Protein AF-A0A813AR34-F1 (afdb_monomer)

Structure (mmCIF, N/CA/C/O backbone):
data_AF-A0A813AR34-F1
#
_entry.id   AF-A0A813AR34-F1
#
loop_
_atom_site.group_PDB
_atom_site.id
_atom_site.type_symbol
_atom_site.label_atom_id
_atom_site.label_alt_id
_atom_site.label_comp_id
_atom_site.label_asym_id
_atom_site.label_entity_id
_atom_site.label_seq_id
_atom_site.pdbx_PDB_ins_code
_atom_site.Cartn_x
_atom_site.Cartn_y
_atom_site.Cartn_z
_atom_site.occupancy
_atom_site.B_iso_or_equiv
_atom_site.auth_seq_id
_atom_site.auth_comp_id
_atom_site.auth_asym_id
_atom_site.auth_atom_id
_atom_site.pdbx_PDB_model_num
ATOM 1 N N . MET A 1 1 ? -37.825 -31.171 62.557 1.00 40.88 1 MET A N 1
ATOM 2 C CA . MET A 1 1 ? -38.115 -29.731 62.333 1.00 40.88 1 MET A CA 1
ATOM 3 C C . MET A 1 1 ? -38.651 -29.430 60.915 1.00 40.88 1 MET A C 1
ATOM 5 O O . MET A 1 1 ? -38.454 -28.335 60.416 1.00 40.88 1 MET A O 1
ATOM 9 N N . GLY A 1 2 ? -39.364 -30.355 60.250 1.00 38.91 2 GLY A N 1
ATOM 10 C CA . GLY A 1 2 ? -39.591 -30.266 58.792 1.00 38.91 2 GLY A CA 1
ATOM 11 C C . GLY A 1 2 ? -40.873 -29.583 58.294 1.00 38.91 2 GLY A C 1
ATOM 12 O O . GLY A 1 2 ? -40.904 -29.195 57.138 1.00 38.91 2 GLY A O 1
ATOM 13 N N . LYS A 1 3 ? -41.918 -29.407 59.120 1.00 30.94 3 LYS A N 1
ATOM 14 C CA . LYS A 1 3 ? -43.208 -28.844 58.651 1.00 30.94 3 LYS A CA 1
ATOM 15 C C . LYS A 1 3 ? -43.328 -27.315 58.771 1.00 30.94 3 LYS A C 1
ATOM 17 O O . LYS A 1 3 ? -43.938 -26.691 57.917 1.00 30.94 3 LYS A O 1
ATOM 22 N N . ARG A 1 4 ? -42.681 -26.686 59.767 1.00 33.97 4 ARG A N 1
ATOM 23 C CA . ARG A 1 4 ? -42.709 -25.212 59.923 1.00 33.97 4 ARG A CA 1
ATOM 24 C C . ARG A 1 4 ? -41.844 -24.475 58.899 1.00 33.97 4 ARG A C 1
ATOM 26 O O . ARG A 1 4 ? -42.174 -23.360 58.533 1.00 33.97 4 ARG A O 1
ATOM 33 N N . ALA A 1 5 ? -40.756 -25.080 58.420 1.00 34.28 5 ALA A N 1
ATOM 34 C CA . ALA A 1 5 ? -39.900 -24.448 57.414 1.00 34.28 5 ALA A CA 1
ATOM 35 C C . ALA A 1 5 ? -40.555 -24.438 56.019 1.00 34.28 5 ALA A C 1
ATOM 37 O O . ALA A 1 5 ? -40.415 -23.461 55.290 1.00 34.28 5 ALA A O 1
ATOM 38 N N . SER A 1 6 ? -41.321 -25.480 55.668 1.00 32.81 6 SER A N 1
ATOM 39 C CA . SER A 1 6 ? -42.034 -25.550 54.386 1.00 32.81 6 SER A CA 1
ATOM 40 C C . SER A 1 6 ? -43.236 -24.602 54.315 1.00 32.81 6 SER A C 1
ATOM 42 O O . SER A 1 6 ? -43.483 -24.021 53.264 1.00 32.81 6 SER A O 1
ATOM 44 N N . GLU A 1 7 ? -43.949 -24.385 55.427 1.00 33.88 7 GLU A N 1
ATOM 45 C CA . GLU A 1 7 ? -45.052 -23.410 55.489 1.00 33.88 7 GLU A CA 1
ATOM 46 C C . GLU A 1 7 ? -44.548 -21.956 55.404 1.00 33.88 7 GLU A C 1
ATOM 48 O O . GLU A 1 7 ? -45.180 -21.119 54.762 1.00 33.88 7 GLU A O 1
ATOM 53 N N . VAL A 1 8 ? -43.367 -21.660 55.963 1.00 41.06 8 VAL A N 1
ATOM 54 C CA . VAL A 1 8 ? -42.735 -20.329 55.871 1.00 41.06 8 VAL A CA 1
ATOM 55 C C . VAL A 1 8 ? -42.191 -20.046 54.463 1.00 41.06 8 VAL A C 1
ATOM 57 O O . VAL A 1 8 ? -42.267 -18.910 53.999 1.00 41.06 8 VAL A O 1
ATOM 60 N N . PHE A 1 9 ? -41.714 -21.066 53.740 1.00 36.06 9 PHE A N 1
ATOM 61 C CA . PHE A 1 9 ? -41.291 -20.917 52.340 1.00 36.06 9 PHE A CA 1
ATOM 62 C C . PHE A 1 9 ? -42.464 -20.692 51.372 1.00 36.06 9 PHE A C 1
ATOM 64 O O . PHE A 1 9 ? -42.312 -19.947 50.405 1.00 36.06 9 PHE A O 1
ATOM 71 N N . ALA A 1 10 ? -43.639 -21.269 51.642 1.00 37.12 10 ALA A N 1
ATOM 72 C CA . ALA A 1 10 ? -44.838 -21.046 50.830 1.00 37.12 10 ALA A CA 1
ATOM 73 C C . ALA A 1 10 ? -45.435 -19.634 51.018 1.00 37.12 10 ALA A C 1
ATOM 75 O O . ALA A 1 10 ? -46.002 -19.072 50.083 1.00 37.12 10 ALA A O 1
ATOM 76 N N . GLY A 1 11 ? -45.260 -19.022 52.196 1.00 44.22 11 GLY A N 1
ATOM 77 C CA . GLY A 1 11 ? -45.759 -17.672 52.492 1.00 44.22 11 GLY A CA 1
ATOM 78 C C . GLY A 1 11 ? -45.022 -16.528 51.778 1.00 44.22 11 GLY A C 1
ATOM 79 O O . GLY A 1 11 ? -45.552 -15.422 51.704 1.00 44.22 11 GLY A O 1
ATOM 80 N N . ASN A 1 12 ? -43.829 -16.779 51.225 1.00 49.41 12 ASN A N 1
ATOM 81 C CA . ASN A 1 12 ? -42.930 -15.744 50.694 1.00 49.41 12 ASN A CA 1
ATOM 82 C C . ASN A 1 12 ? -43.029 -15.521 49.170 1.00 49.41 12 ASN A C 1
ATOM 84 O O . ASN A 1 12 ? -42.223 -14.787 48.603 1.00 49.41 12 ASN A O 1
ATOM 88 N N . GLN A 1 13 ? -44.002 -16.148 48.498 1.00 53.12 13 GLN A N 1
ATOM 89 C CA . GLN A 1 13 ? -44.272 -15.956 47.062 1.00 53.12 13 GLN A CA 1
ATOM 90 C C . GLN A 1 13 ? -45.508 -15.089 46.775 1.00 53.12 13 GLN A C 1
ATOM 92 O O . GLN A 1 13 ? -45.821 -14.834 45.616 1.00 53.12 13 GLN A O 1
ATOM 97 N N . SER A 1 14 ? -46.226 -14.635 47.806 1.00 66.00 14 SER A N 1
ATOM 98 C CA . SER A 1 14 ? -47.455 -13.861 47.623 1.00 66.00 14 SER A CA 1
ATOM 99 C C . SER A 1 14 ? -47.176 -12.359 47.533 1.00 66.00 14 SER A C 1
ATOM 101 O O . SER A 1 14 ? -46.653 -11.751 48.469 1.00 66.00 14 SER A O 1
ATOM 103 N N . TRP A 1 15 ? -47.606 -11.743 46.429 1.00 74.44 15 TRP A N 1
ATOM 104 C CA . TRP A 1 15 ? -47.607 -10.290 46.227 1.00 74.44 15 TRP A CA 1
ATOM 105 C C . TRP A 1 15 ? -48.679 -9.552 47.047 1.00 74.44 15 TRP A C 1
ATOM 107 O O . TRP A 1 15 ? -48.719 -8.324 47.035 1.00 74.44 15 TRP A O 1
ATOM 117 N N . GLY A 1 16 ? -49.506 -10.259 47.831 1.00 73.00 16 GLY A N 1
ATOM 118 C CA . GLY A 1 16 ? -50.642 -9.690 48.574 1.00 73.00 16 GLY A CA 1
ATOM 119 C C . GLY A 1 16 ? -50.282 -8.651 49.650 1.00 73.00 16 GLY A C 1
ATOM 120 O O . GLY A 1 16 ? -51.156 -8.079 50.302 1.00 73.00 16 GLY A O 1
ATOM 121 N N . PHE A 1 17 ? -48.997 -8.381 49.902 1.00 76.94 17 PHE A N 1
ATOM 122 C CA . PHE A 1 17 ? -48.600 -7.196 50.667 1.00 76.94 17 PHE A CA 1
ATOM 123 C C . PHE A 1 17 ? -48.674 -5.915 49.824 1.00 76.94 17 PHE A C 1
ATOM 125 O O . PHE A 1 17 ? -49.098 -4.901 50.363 1.00 76.94 17 PHE A O 1
ATOM 132 N N . LEU A 1 18 ? -48.336 -5.962 48.531 1.00 78.25 18 LEU A N 1
ATOM 133 C CA . LEU A 1 18 ? -48.399 -4.808 47.629 1.00 78.25 18 LEU A CA 1
ATOM 134 C C . LEU A 1 18 ? -49.840 -4.395 47.349 1.00 78.25 18 LEU A C 1
ATOM 136 O O . LEU A 1 18 ? -50.124 -3.203 47.361 1.00 78.25 18 LEU A O 1
ATOM 140 N N . GLU A 1 19 ? -50.760 -5.358 47.219 1.00 78.56 19 GLU A N 1
ATOM 141 C CA . GLU A 1 19 ? -52.204 -5.088 47.106 1.00 78.56 19 GLU A CA 1
ATOM 142 C C . GLU A 1 19 ? -52.741 -4.250 48.277 1.00 78.56 19 GLU A C 1
ATOM 144 O O . GLU A 1 19 ? -53.664 -3.458 48.110 1.00 78.56 19 GLU A O 1
ATOM 149 N N . ARG A 1 20 ? -52.143 -4.398 49.468 1.00 78.81 20 ARG A N 1
ATOM 150 C CA . ARG A 1 20 ? -52.497 -3.629 50.672 1.00 78.81 20 ARG A CA 1
ATOM 151 C C . ARG A 1 20 ? -51.806 -2.270 50.755 1.00 78.81 20 ARG A C 1
ATOM 153 O O . ARG A 1 20 ? -52.204 -1.457 51.584 1.00 78.81 20 ARG A O 1
ATOM 160 N N . ILE A 1 21 ? -50.757 -2.047 49.962 1.00 84.38 21 ILE A N 1
ATOM 161 C CA . ILE A 1 21 ? -50.037 -0.772 49.904 1.00 84.38 21 ILE A CA 1
ATOM 162 C C . ILE A 1 21 ? -50.721 0.139 48.893 1.00 84.38 21 ILE A C 1
ATOM 164 O O . ILE A 1 21 ? -51.126 1.238 49.258 1.00 84.38 21 ILE A O 1
ATOM 168 N N . ASP A 1 22 ? -50.836 -0.318 47.646 1.00 90.25 22 ASP A N 1
ATOM 169 C CA . ASP A 1 22 ? -51.480 0.409 46.559 1.00 90.25 22 ASP A CA 1
ATOM 170 C C . ASP A 1 22 ? -51.667 -0.512 45.339 1.00 90.25 22 ASP A C 1
ATOM 172 O O . ASP A 1 22 ? -50.760 -1.258 44.963 1.00 90.25 22 ASP A O 1
ATOM 176 N N . ALA A 1 23 ? -52.839 -0.453 44.704 1.00 87.25 23 ALA A N 1
ATOM 177 C CA . ALA A 1 23 ? -53.170 -1.324 43.576 1.00 87.25 23 ALA A CA 1
ATOM 178 C C . ALA A 1 23 ? -52.352 -1.010 42.310 1.00 87.25 23 ALA A C 1
ATOM 180 O O . ALA A 1 23 ? -52.023 -1.919 41.547 1.00 87.25 23 ALA A O 1
ATOM 181 N N . GLU A 1 24 ? -51.997 0.257 42.094 1.00 88.62 24 GLU A N 1
ATOM 182 C CA . GLU A 1 24 ? -51.221 0.689 40.932 1.00 88.62 24 GLU A CA 1
ATOM 183 C C . GLU A 1 24 ? -49.744 0.314 41.093 1.00 88.62 24 GLU A C 1
ATOM 185 O O . GLU A 1 24 ? -49.123 -0.194 40.160 1.00 88.62 24 GLU A O 1
ATOM 190 N N . LEU A 1 25 ? -49.207 0.450 42.310 1.00 86.94 25 LEU A N 1
ATOM 191 C CA . LEU A 1 25 ? -47.870 -0.046 42.647 1.00 86.94 25 LEU A CA 1
ATOM 192 C C . LEU A 1 25 ? -47.772 -1.556 42.493 1.00 86.94 25 LEU A C 1
ATOM 194 O O . LEU A 1 25 ? -46.780 -2.053 41.969 1.00 86.94 25 LEU A O 1
ATOM 198 N N . HIS A 1 26 ? -48.794 -2.289 42.932 1.00 87.81 26 HIS A N 1
ATOM 199 C CA . HIS A 1 26 ? -48.844 -3.732 42.744 1.00 87.81 26 HIS A CA 1
ATOM 200 C C . HIS A 1 26 ? -48.760 -4.110 41.259 1.00 87.81 26 HIS A C 1
ATOM 202 O O . HIS A 1 26 ? -47.941 -4.955 40.892 1.00 87.81 26 HIS A O 1
ATOM 208 N N . ALA A 1 27 ? -49.542 -3.452 40.398 1.00 83.31 27 ALA A N 1
ATOM 209 C CA . ALA A 1 27 ? -49.506 -3.679 38.955 1.00 83.31 27 ALA A CA 1
ATOM 210 C C . ALA A 1 27 ? -48.139 -3.321 38.340 1.00 83.31 27 ALA A C 1
ATOM 212 O O . ALA A 1 27 ? -47.590 -4.101 37.563 1.00 83.31 27 ALA A O 1
ATOM 213 N N . ALA A 1 28 ? -47.554 -2.183 38.723 1.00 82.88 28 ALA A N 1
ATOM 214 C CA . ALA A 1 28 ? -46.256 -1.748 38.210 1.00 82.88 28 ALA A CA 1
ATOM 215 C C . ALA A 1 28 ? -45.111 -2.683 38.637 1.00 82.88 28 ALA A C 1
ATOM 217 O O . ALA A 1 28 ? -44.269 -3.055 37.822 1.00 82.88 28 ALA A O 1
ATOM 218 N N . VAL A 1 29 ? -45.100 -3.124 39.898 1.00 80.06 29 VAL A N 1
ATOM 219 C CA . VAL A 1 29 ? -44.074 -4.040 40.416 1.00 80.06 29 VAL A CA 1
ATOM 220 C C . VAL A 1 29 ? -44.194 -5.422 39.778 1.00 80.06 29 VAL A C 1
ATOM 222 O O . VAL A 1 29 ? -43.186 -5.984 39.360 1.00 80.06 29 VAL A O 1
ATOM 225 N N . THR A 1 30 ? -45.405 -5.967 39.654 1.00 80.75 30 THR A N 1
ATOM 226 C CA . THR A 1 30 ? -45.614 -7.298 39.050 1.00 80.75 30 THR A CA 1
ATOM 227 C C . THR A 1 30 ? -45.350 -7.328 37.543 1.00 80.75 30 THR A C 1
ATOM 229 O O . THR A 1 30 ? -45.027 -8.387 37.009 1.00 80.75 30 THR A O 1
ATOM 232 N N . ALA A 1 31 ? -45.411 -6.181 36.858 1.00 75.38 31 ALA A N 1
ATOM 233 C CA . ALA A 1 31 ? -44.997 -6.062 35.460 1.00 75.38 31 ALA A CA 1
ATOM 234 C C . ALA A 1 31 ? -43.467 -6.115 35.270 1.00 75.38 31 ALA A C 1
ATOM 236 O O . ALA A 1 31 ? -42.999 -6.546 34.217 1.00 75.38 31 ALA A O 1
ATOM 237 N N . VAL A 1 32 ? -42.689 -5.679 36.269 1.00 68.62 32 VAL A N 1
ATOM 238 C CA . VAL A 1 32 ? -41.221 -5.536 36.175 1.00 68.62 32 VAL A CA 1
ATOM 239 C C . VAL A 1 32 ? -40.476 -6.683 36.862 1.00 68.62 32 VAL A C 1
ATOM 241 O O . VAL A 1 32 ? -39.448 -7.147 36.366 1.00 68.62 32 VAL A O 1
ATOM 244 N N . TYR A 1 33 ? -40.987 -7.169 37.993 1.00 75.12 33 TYR A N 1
ATOM 245 C CA . TYR A 1 33 ? -40.327 -8.171 38.823 1.00 75.12 33 TYR A CA 1
ATOM 246 C C . TYR A 1 33 ? -41.064 -9.506 38.758 1.00 75.12 33 TYR A C 1
ATOM 248 O O . TYR A 1 33 ? -42.243 -9.617 39.079 1.00 75.12 33 TYR A O 1
ATOM 256 N N . SER A 1 34 ? -40.326 -10.555 38.404 1.00 70.38 34 SER A N 1
ATOM 257 C CA . SER A 1 34 ? -40.848 -11.918 38.248 1.00 70.38 34 SER A CA 1
ATOM 258 C C . SER A 1 34 ? -41.100 -12.642 39.578 1.00 70.38 34 SER A C 1
ATOM 260 O O . SER A 1 34 ? -41.770 -13.673 39.603 1.00 70.38 34 SER A O 1
ATOM 262 N N . GLY A 1 35 ? -40.595 -12.111 40.698 1.00 68.62 35 GLY A N 1
ATOM 263 C CA . GLY A 1 35 ? -40.817 -12.694 42.019 1.00 68.62 35 GLY A CA 1
ATOM 264 C C . GLY A 1 35 ? -40.485 -11.767 43.187 1.00 68.62 35 GLY A C 1
ATOM 265 O O . GLY A 1 35 ? -39.666 -10.856 43.072 1.00 68.62 35 GLY A O 1
ATOM 266 N N . VAL A 1 36 ? -41.086 -12.055 44.346 1.00 70.44 36 VAL A N 1
ATOM 267 C CA . VAL A 1 36 ? -40.947 -11.275 45.593 1.00 70.44 36 VAL A CA 1
ATOM 268 C C . VAL A 1 36 ? -39.489 -11.185 46.068 1.00 70.44 36 VAL A C 1
ATOM 270 O O . VAL A 1 36 ? -39.071 -10.151 46.574 1.00 70.44 36 VAL A O 1
ATOM 273 N N . LEU A 1 37 ? -38.687 -12.233 45.849 1.00 64.25 37 LEU A N 1
ATOM 274 C CA . LEU A 1 37 ? -37.244 -12.241 46.141 1.00 64.25 37 LEU A CA 1
ATOM 275 C C . LEU A 1 37 ? -36.448 -11.282 45.244 1.00 64.25 37 LEU A C 1
ATOM 277 O O . LEU A 1 37 ? -35.504 -10.649 45.706 1.00 64.25 37 LEU A O 1
ATOM 281 N N . GLN A 1 38 ? -36.826 -11.174 43.967 1.00 62.69 38 GLN A N 1
ATOM 282 C CA . GLN A 1 38 ? -36.205 -10.235 43.032 1.00 62.69 38 GLN A CA 1
ATOM 283 C C . GLN A 1 38 ? -36.563 -8.793 43.408 1.00 62.69 38 GLN A C 1
ATOM 285 O O . GLN A 1 38 ? -35.711 -7.913 43.344 1.00 62.69 38 GLN A O 1
ATOM 290 N N . PHE A 1 39 ? -37.808 -8.575 43.839 1.00 75.69 39 PHE A N 1
ATOM 291 C CA . PHE A 1 39 ? -38.283 -7.282 44.319 1.00 75.69 39 PHE A CA 1
ATOM 292 C C . PHE A 1 39 ? -37.651 -6.869 45.658 1.00 75.69 39 PHE A C 1
ATOM 294 O O . PHE A 1 39 ? -37.287 -5.709 45.814 1.00 75.69 39 PHE A O 1
ATOM 301 N N . ASP A 1 40 ? -37.447 -7.796 46.605 1.00 73.50 40 ASP A N 1
ATOM 302 C CA . ASP A 1 40 ? -36.721 -7.502 47.853 1.00 73.50 40 ASP A CA 1
ATOM 303 C C . ASP A 1 40 ? -35.311 -6.964 47.567 1.00 73.50 40 ASP A C 1
ATOM 305 O O . ASP A 1 40 ? -34.867 -6.024 48.216 1.00 73.50 40 ASP A O 1
ATOM 309 N N . GLY A 1 41 ? -34.623 -7.494 46.552 1.00 67.00 41 GLY A N 1
ATOM 310 C CA . GLY A 1 41 ? -33.302 -7.008 46.145 1.00 67.00 41 GLY A CA 1
ATOM 311 C C . GLY A 1 41 ? -33.288 -5.665 45.403 1.00 67.00 41 GLY A C 1
ATOM 312 O O . GLY A 1 41 ? -32.202 -5.190 45.082 1.00 67.00 41 GLY A O 1
ATOM 313 N N . ALA A 1 42 ? -34.443 -5.063 45.102 1.00 70.94 42 ALA A N 1
ATOM 314 C CA . ALA A 1 42 ? -34.524 -3.840 44.299 1.00 70.94 42 ALA A CA 1
ATOM 315 C C . ALA A 1 42 ? -34.215 -2.553 45.084 1.00 70.94 42 ALA A C 1
ATOM 317 O O . ALA A 1 42 ? -33.906 -1.535 44.475 1.00 70.94 42 ALA A O 1
ATOM 318 N N . PHE A 1 43 ? -34.303 -2.590 46.415 1.00 76.69 43 PHE A N 1
ATOM 319 C CA . PHE A 1 43 ? -34.022 -1.452 47.293 1.00 76.69 43 PHE A CA 1
ATOM 320 C C . PHE A 1 43 ? 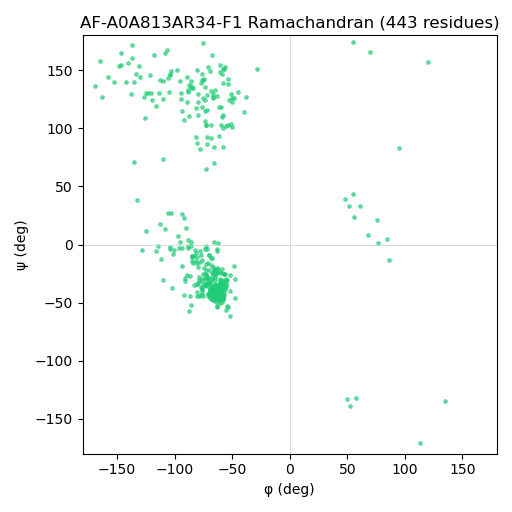-33.568 -1.949 48.667 1.00 76.69 43 PHE A C 1
ATOM 322 O O . PHE A 1 43 ? -34.129 -2.904 49.196 1.00 76.69 43 PHE A O 1
ATOM 329 N N . GLU A 1 44 ? -32.585 -1.303 49.284 1.00 72.75 44 GLU A N 1
ATOM 330 C CA . GLU A 1 44 ? -32.109 -1.587 50.642 1.00 72.75 44 GLU A CA 1
ATOM 331 C C . GLU A 1 44 ? -32.455 -0.479 51.638 1.00 72.75 44 GLU A C 1
ATOM 333 O O . GLU A 1 44 ? -32.691 -0.757 52.820 1.00 72.75 44 GLU A O 1
ATOM 338 N N . THR A 1 45 ? -32.521 0.765 51.166 1.00 78.81 45 THR A N 1
ATOM 339 C CA . THR A 1 45 ? -32.796 1.943 51.994 1.00 78.81 45 THR A CA 1
ATOM 340 C C . THR A 1 45 ? -34.194 2.516 51.754 1.00 78.81 45 THR A C 1
ATOM 342 O O . THR A 1 45 ? -34.892 2.179 50.800 1.00 78.81 45 THR A O 1
ATOM 345 N N . MET A 1 46 ? -34.629 3.380 52.673 1.00 76.81 46 MET A N 1
ATOM 346 C CA . MET A 1 46 ? -35.893 4.111 52.551 1.00 76.81 46 MET A CA 1
ATOM 347 C C . MET A 1 46 ? -35.891 5.091 51.373 1.00 76.81 46 MET A C 1
ATOM 349 O O . MET A 1 46 ? -36.934 5.274 50.750 1.00 76.81 46 MET A O 1
ATOM 353 N N . ASP A 1 47 ? -34.733 5.680 51.073 1.00 75.38 47 ASP A N 1
ATOM 354 C CA . ASP A 1 47 ? -34.563 6.609 49.956 1.00 75.38 47 ASP A CA 1
ATOM 355 C C . ASP A 1 47 ? -34.628 5.852 48.622 1.00 75.38 47 ASP A C 1
ATOM 357 O O . ASP A 1 47 ? -35.400 6.226 47.746 1.00 75.38 47 ASP A O 1
ATOM 361 N N . GLU A 1 48 ? -33.971 4.690 48.519 1.00 75.50 48 GLU A N 1
ATOM 362 C CA . GLU A 1 48 ? -34.087 3.804 47.347 1.00 75.50 48 GLU A CA 1
ATOM 363 C C . GLU A 1 48 ? -35.524 3.306 47.125 1.00 75.50 48 GLU A C 1
ATOM 365 O O . GLU A 1 48 ? -35.974 3.174 45.989 1.00 75.50 48 GLU A O 1
ATOM 370 N N . ALA A 1 49 ? -36.286 3.065 48.198 1.00 82.56 49 ALA A N 1
ATOM 371 C CA . ALA A 1 49 ? -37.705 2.729 48.083 1.00 82.56 49 ALA A CA 1
ATOM 372 C C . ALA A 1 49 ? -38.551 3.904 47.559 1.00 82.56 49 ALA A C 1
ATOM 374 O O . ALA A 1 49 ? -39.613 3.684 46.979 1.00 82.56 49 ALA A O 1
ATOM 375 N N . ALA A 1 50 ? -38.142 5.152 47.800 1.00 80.12 50 ALA A N 1
ATOM 376 C CA . ALA A 1 50 ? -38.798 6.340 47.253 1.00 80.12 50 ALA A CA 1
ATOM 377 C C . ALA A 1 50 ? -38.446 6.555 45.785 1.00 80.12 50 ALA A C 1
ATOM 379 O O . ALA A 1 50 ? -39.356 6.774 44.983 1.00 80.12 50 ALA A O 1
ATOM 380 N N . ASP A 1 51 ? -37.175 6.386 45.430 1.00 75.06 51 ASP A N 1
ATOM 381 C CA . ASP A 1 51 ? -36.713 6.432 44.044 1.00 75.06 51 ASP A CA 1
ATOM 382 C C . ASP A 1 51 ? -37.416 5.364 43.198 1.00 75.06 51 ASP A C 1
ATOM 384 O O . ASP A 1 51 ? -37.953 5.675 42.137 1.00 75.06 51 ASP A O 1
ATOM 388 N N . LEU A 1 52 ? -37.534 4.135 43.714 1.00 84.19 52 LEU A N 1
ATOM 389 C CA . LEU A 1 52 ? -38.227 3.038 43.035 1.00 84.19 52 LEU A CA 1
ATOM 390 C C . LEU A 1 52 ? -39.716 3.333 42.800 1.00 84.19 52 LEU A C 1
ATOM 392 O O . LEU A 1 52 ? -40.245 3.064 41.723 1.00 84.19 52 LEU A O 1
ATOM 396 N N . VAL A 1 53 ? -40.417 3.897 43.790 1.00 86.75 53 VAL A N 1
ATOM 397 C CA . VAL A 1 53 ? -41.833 4.271 43.627 1.00 86.75 53 VAL A CA 1
ATOM 398 C C . VAL A 1 53 ? -41.981 5.414 42.620 1.00 86.75 53 VAL A C 1
ATOM 400 O O . VAL A 1 53 ? -42.910 5.393 41.816 1.00 86.75 53 VAL A O 1
ATOM 403 N N . HIS A 1 54 ? -41.070 6.388 42.633 1.00 81.19 54 HIS A N 1
ATOM 404 C CA . HIS A 1 54 ? -41.072 7.493 41.679 1.00 81.19 54 HIS A CA 1
ATOM 405 C C . HIS A 1 54 ? -40.741 7.026 40.250 1.00 81.19 54 HIS A C 1
ATOM 407 O O . HIS A 1 54 ? -41.298 7.553 39.288 1.00 81.19 54 HIS A O 1
ATOM 413 N N . GLU A 1 55 ? -39.856 6.044 40.085 1.00 80.06 55 GLU A N 1
ATOM 414 C CA . GLU A 1 55 ? -39.534 5.446 38.786 1.00 80.06 55 GLU A CA 1
ATOM 415 C C . GLU A 1 55 ? -40.729 4.676 38.213 1.00 80.06 55 GLU A C 1
ATOM 417 O O . GLU A 1 55 ? -41.096 4.866 37.052 1.00 80.06 55 GLU A O 1
ATOM 422 N N . LEU A 1 56 ? -41.369 3.842 39.036 1.00 81.06 56 LEU A N 1
ATOM 423 C CA . LEU A 1 56 ? -42.500 3.017 38.612 1.00 81.06 56 LEU A CA 1
ATOM 424 C C . LEU A 1 56 ? -43.779 3.833 38.396 1.00 81.06 56 LEU A C 1
ATOM 426 O O . LEU A 1 56 ? -44.575 3.503 37.518 1.00 81.06 56 LEU A O 1
ATOM 430 N N . LEU A 1 57 ? -43.989 4.889 39.187 1.00 87.69 57 LEU A N 1
ATOM 431 C CA . LEU A 1 57 ? -45.203 5.704 39.177 1.00 87.69 57 LEU A CA 1
ATOM 432 C C . LEU A 1 57 ? -44.866 7.210 39.213 1.00 87.69 57 LEU A C 1
ATOM 434 O O . LEU A 1 57 ? -45.143 7.895 40.203 1.00 87.69 57 LEU A O 1
ATOM 438 N N . PRO A 1 58 ? -44.327 7.775 38.115 1.00 81.50 58 PRO A N 1
ATOM 439 C CA . PRO A 1 58 ? -43.798 9.147 38.079 1.00 81.50 58 PRO A CA 1
ATOM 440 C C . PRO A 1 58 ? -44.857 10.247 38.237 1.00 81.50 58 PRO A C 1
ATOM 442 O O . PRO A 1 58 ? -44.526 11.415 38.415 1.00 81.50 58 PRO A O 1
ATOM 445 N N . HIS A 1 59 ? -46.139 9.895 38.147 1.00 87.44 59 HIS A N 1
ATOM 446 C CA . HIS A 1 59 ? -47.268 10.820 38.231 1.00 87.44 59 HIS A CA 1
ATOM 447 C C . HIS A 1 59 ? -47.840 10.953 39.657 1.00 87.44 59 HIS A C 1
ATOM 449 O O . HIS A 1 59 ? -48.784 11.715 39.871 1.00 87.44 59 HIS A O 1
ATOM 455 N N . ARG A 1 60 ? -47.315 10.202 40.635 1.00 87.00 60 ARG A N 1
ATOM 456 C CA . ARG A 1 60 ? -47.819 10.198 42.018 1.00 87.00 60 ARG A CA 1
ATOM 457 C C . ARG A 1 60 ? -47.280 11.392 42.800 1.00 87.00 60 ARG A C 1
ATOM 459 O O . ARG A 1 60 ? -46.181 11.883 42.555 1.00 87.00 60 ARG A O 1
ATOM 466 N N . SER A 1 61 ? -48.058 11.872 43.771 1.00 91.94 61 SER A N 1
ATOM 467 C CA . SER A 1 61 ? -47.637 13.014 44.584 1.00 91.94 61 SER A CA 1
ATOM 468 C C . SER A 1 61 ? -46.503 12.628 45.540 1.00 91.94 61 SER A C 1
ATOM 470 O O . SER A 1 61 ? -46.432 11.491 46.007 1.00 91.94 61 SER A O 1
ATOM 472 N N . ALA A 1 62 ? -45.658 13.589 45.928 1.00 86.75 62 ALA A N 1
ATOM 473 C CA . ALA A 1 62 ? -44.578 13.356 46.898 1.00 86.75 62 ALA A CA 1
ATOM 474 C C . ALA A 1 62 ? -45.079 12.765 48.235 1.00 86.75 62 ALA A C 1
ATOM 476 O O . ALA A 1 62 ? -44.371 12.009 48.901 1.00 86.75 62 ALA A O 1
ATOM 477 N N . ARG A 1 63 ? -46.325 13.076 48.622 1.00 89.88 63 ARG A N 1
ATOM 478 C CA . ARG A 1 63 ? -46.973 12.518 49.816 1.00 89.88 63 ARG A CA 1
ATOM 479 C C . ARG A 1 63 ? -47.299 11.033 49.652 1.00 89.88 63 ARG A C 1
ATOM 481 O O . ARG A 1 63 ? -47.137 10.271 50.611 1.00 89.88 63 ARG A O 1
ATOM 488 N N . ASP A 1 64 ? -47.753 10.634 48.469 1.00 89.00 64 ASP A N 1
ATOM 489 C CA . ASP A 1 64 ? -48.084 9.243 48.159 1.00 89.00 64 ASP A CA 1
ATOM 490 C C . ASP A 1 64 ? -46.810 8.413 48.075 1.00 89.00 64 ASP A C 1
ATOM 492 O O . ASP A 1 64 ? -46.725 7.388 48.748 1.00 89.00 64 ASP A O 1
ATOM 496 N N . VAL A 1 65 ? -45.778 8.925 47.390 1.00 88.38 65 VAL A N 1
ATOM 497 C CA . VAL A 1 65 ? -44.445 8.304 47.343 1.00 88.38 65 VAL A CA 1
ATOM 498 C C . VAL A 1 65 ? -43.925 8.055 48.760 1.00 88.38 65 VAL A C 1
ATOM 500 O O . VAL A 1 65 ? -43.688 6.911 49.132 1.00 88.38 65 VAL A O 1
ATOM 503 N N . ALA A 1 66 ? -43.887 9.078 49.620 1.00 88.31 66 ALA A N 1
ATOM 504 C CA . ALA A 1 66 ? -43.426 8.924 51.003 1.00 88.31 66 ALA A CA 1
ATOM 505 C C . ALA A 1 66 ? -44.258 7.920 51.828 1.00 88.31 66 ALA A C 1
ATOM 507 O O . ALA A 1 66 ? -43.760 7.288 52.763 1.00 88.31 66 ALA A O 1
ATOM 508 N N . THR A 1 67 ? -45.549 7.775 51.529 1.00 91.31 67 THR A N 1
ATOM 509 C CA . THR A 1 67 ? -46.420 6.804 52.207 1.00 91.31 67 THR A CA 1
ATOM 510 C C . THR A 1 67 ? -46.136 5.384 51.727 1.00 91.31 67 THR A C 1
ATOM 512 O O . THR A 1 67 ? -45.965 4.486 52.551 1.00 91.31 67 THR A O 1
ATOM 515 N N . MET A 1 68 ? -45.993 5.197 50.419 1.00 90.56 68 MET A N 1
ATOM 516 C CA . MET A 1 68 ? -45.710 3.910 49.788 1.00 90.56 68 MET A CA 1
ATOM 517 C C . MET A 1 68 ? -44.318 3.400 50.178 1.00 90.56 68 MET A C 1
ATOM 519 O O . MET A 1 68 ? -44.195 2.258 50.619 1.00 90.56 68 MET A O 1
ATOM 523 N N . SER A 1 69 ? -43.296 4.260 50.169 1.00 89.69 69 SER A N 1
ATOM 524 C CA . SER A 1 69 ? -41.932 3.919 50.599 1.00 89.69 69 SER A CA 1
ATOM 525 C C . SER A 1 69 ? -41.865 3.498 52.065 1.00 89.69 69 SER A C 1
ATOM 527 O O . SER A 1 69 ? -41.180 2.535 52.400 1.00 89.69 69 SER A O 1
ATOM 529 N N . ARG A 1 70 ? -42.626 4.154 52.958 1.00 89.06 70 ARG A N 1
ATOM 530 C CA . ARG A 1 70 ? -42.715 3.748 54.377 1.00 89.06 70 ARG A CA 1
ATOM 531 C C . ARG A 1 70 ? -43.318 2.364 54.531 1.00 89.06 70 ARG A C 1
ATOM 533 O O . ARG A 1 70 ? -42.812 1.565 55.317 1.00 89.06 70 ARG A O 1
ATOM 540 N N . SER A 1 71 ? -44.368 2.070 53.774 1.00 87.56 71 SER A N 1
ATOM 541 C CA . SER A 1 71 ? -45.003 0.754 53.781 1.00 87.56 71 SER A CA 1
ATOM 542 C C . SER A 1 71 ? -44.085 -0.334 53.207 1.00 87.56 71 SER A C 1
ATOM 544 O O . SER A 1 71 ? -44.025 -1.425 53.774 1.00 87.56 71 SER A O 1
ATOM 546 N N . LEU A 1 72 ? -43.311 -0.033 52.157 1.00 86.31 72 LEU A N 1
ATOM 547 C CA . LEU A 1 72 ? -42.284 -0.925 51.603 1.00 86.31 72 LEU A CA 1
ATOM 548 C C . LEU A 1 72 ? -41.145 -1.185 52.600 1.00 86.31 72 LEU A C 1
ATOM 550 O O . LEU A 1 72 ? -40.783 -2.338 52.832 1.00 86.31 72 LEU A O 1
ATOM 554 N N . GLY A 1 73 ? -40.640 -0.148 53.273 1.00 83.31 73 GLY A N 1
ATOM 555 C CA . GLY A 1 73 ? -39.635 -0.292 54.331 1.00 83.31 73 GLY A CA 1
ATOM 556 C C . GLY A 1 73 ? -40.147 -1.079 55.545 1.00 83.31 73 GLY A C 1
ATOM 557 O O . GLY A 1 73 ? -39.434 -1.915 56.109 1.00 83.31 73 GLY A O 1
ATOM 558 N N . ALA A 1 74 ? -41.413 -0.884 55.927 1.00 82.81 74 ALA A N 1
ATOM 559 C CA . ALA A 1 74 ? -42.062 -1.657 56.986 1.00 82.81 74 ALA A CA 1
ATOM 560 C C . ALA A 1 74 ? -42.245 -3.134 56.597 1.00 82.81 74 ALA A C 1
ATOM 562 O O . ALA A 1 74 ? -42.062 -4.022 57.428 1.00 82.81 74 ALA A O 1
ATOM 563 N N . TRP A 1 75 ? -42.577 -3.419 55.336 1.00 82.06 75 TRP A N 1
ATOM 564 C CA . TRP A 1 75 ? -42.630 -4.787 54.822 1.00 82.06 75 TRP A CA 1
ATOM 565 C C . TRP A 1 75 ? -41.242 -5.446 54.845 1.00 82.06 75 TRP A C 1
ATOM 567 O O . TRP A 1 75 ? -41.084 -6.521 55.429 1.00 82.06 75 TRP A O 1
ATOM 577 N N . LYS A 1 76 ? -40.222 -4.754 54.323 1.00 77.38 76 LYS A N 1
ATOM 578 C CA . LYS A 1 76 ? -38.837 -5.243 54.259 1.00 77.38 76 LYS A CA 1
ATOM 579 C C . LYS A 1 76 ? -38.241 -5.535 55.642 1.00 77.38 76 LYS A C 1
ATOM 581 O O . LYS A 1 76 ? -37.467 -6.473 55.818 1.00 77.38 76 LYS A O 1
ATOM 586 N N . THR A 1 77 ? -38.635 -4.772 56.661 1.00 72.06 77 THR A N 1
ATOM 587 C CA . THR A 1 77 ? -38.217 -5.010 58.054 1.00 72.06 77 THR A CA 1
ATOM 588 C C . THR A 1 77 ? -38.995 -6.140 58.737 1.00 72.06 77 THR A C 1
ATOM 590 O O . THR A 1 77 ? -38.406 -6.870 59.532 1.00 72.06 77 THR A O 1
ATOM 593 N N . ARG A 1 78 ? -40.277 -6.350 58.400 1.00 65.81 78 ARG A N 1
ATOM 594 C CA . ARG A 1 78 ? -41.115 -7.433 58.958 1.00 65.81 78 ARG A CA 1
ATOM 595 C C . ARG A 1 78 ? -40.773 -8.829 58.423 1.00 65.81 78 ARG A C 1
ATOM 597 O O . ARG A 1 78 ? -41.026 -9.806 59.121 1.00 65.81 78 ARG A O 1
ATOM 604 N N . GLY A 1 79 ? -40.199 -8.936 57.223 1.00 58.34 79 GLY A N 1
ATOM 605 C CA . GLY A 1 79 ? -39.838 -10.213 56.586 1.00 58.34 79 GLY A CA 1
ATOM 606 C C . GLY A 1 79 ? -38.505 -10.839 57.031 1.00 58.34 79 GLY A C 1
ATOM 607 O O . GLY A 1 79 ? -38.182 -11.948 56.603 1.00 58.34 79 GLY A O 1
ATOM 608 N N . ARG A 1 80 ? -37.707 -10.172 57.882 1.00 52.22 80 ARG A N 1
ATOM 609 C CA . ARG A 1 80 ? -36.378 -10.673 58.281 1.00 52.22 80 ARG A CA 1
ATOM 610 C C . ARG A 1 80 ? -36.461 -11.791 59.333 1.00 52.22 80 ARG A C 1
ATOM 612 O O . ARG A 1 80 ? -36.241 -11.552 60.516 1.00 52.22 80 ARG A O 1
ATOM 619 N N . LEU A 1 81 ? -36.697 -13.028 58.894 1.00 44.84 81 LEU A N 1
ATOM 620 C CA . LEU A 1 81 ? -36.292 -14.238 59.636 1.00 44.84 81 LEU A CA 1
ATOM 621 C C . LEU A 1 81 ? -35.000 -14.870 59.077 1.00 44.84 81 LEU A C 1
ATOM 623 O O . LEU A 1 81 ? -34.464 -15.798 59.676 1.00 44.84 81 LEU A O 1
ATOM 627 N N . ALA A 1 82 ? -34.463 -14.338 57.974 1.00 48.28 82 ALA A N 1
ATOM 628 C CA . ALA A 1 82 ? -33.159 -14.691 57.415 1.00 48.28 82 ALA A CA 1
ATOM 629 C C . ALA A 1 82 ? -32.510 -13.471 56.715 1.00 48.28 82 ALA A C 1
ATOM 631 O O . ALA A 1 82 ? -33.235 -12.570 56.279 1.00 48.28 82 ALA A O 1
ATOM 632 N N . PRO A 1 83 ? -31.166 -13.403 56.610 1.00 50.62 83 PRO A N 1
ATOM 633 C CA . PRO A 1 83 ? -30.473 -12.416 55.776 1.00 50.62 83 PRO A CA 1
ATOM 634 C C . PRO A 1 83 ? -30.916 -12.546 54.310 1.00 50.62 83 PRO A C 1
ATOM 636 O O . PRO A 1 83 ? -31.181 -13.661 53.862 1.00 50.62 83 PRO A O 1
ATOM 639 N N . SER A 1 84 ? -30.981 -11.440 53.556 1.00 53.75 84 SER A N 1
ATOM 640 C CA . SER A 1 84 ? -31.312 -11.497 52.122 1.00 53.75 84 SER A CA 1
ATOM 641 C C . SER A 1 84 ? -30.341 -12.423 51.382 1.00 53.75 84 SER A C 1
ATOM 643 O O . SER A 1 84 ? -29.191 -12.588 51.798 1.00 53.75 84 SER A O 1
ATOM 645 N N . MET A 1 85 ? -30.777 -13.022 50.272 1.00 44.09 85 MET A N 1
ATOM 646 C CA . MET A 1 85 ? -29.935 -13.923 49.475 1.00 44.09 85 MET A CA 1
ATOM 647 C C . MET A 1 85 ? -28.622 -13.244 49.044 1.00 44.09 85 MET A C 1
ATOM 649 O O . MET A 1 85 ? -27.575 -13.881 49.059 1.00 44.09 85 MET A O 1
ATOM 653 N N . ALA A 1 86 ? -28.638 -11.931 48.777 1.00 45.31 86 ALA A N 1
ATOM 654 C CA . ALA A 1 86 ? -27.434 -11.136 48.518 1.00 45.31 86 ALA A CA 1
ATOM 655 C C . ALA A 1 86 ? -26.450 -11.131 49.707 1.00 45.31 86 ALA A C 1
ATOM 657 O O . ALA A 1 86 ? -25.236 -11.219 49.519 1.00 45.31 86 ALA A O 1
ATOM 658 N N . ARG A 1 87 ? -26.962 -11.102 50.943 1.00 49.38 87 ARG A N 1
ATOM 659 C CA . ARG A 1 87 ? -26.159 -11.178 52.170 1.00 49.38 87 ARG A CA 1
ATOM 660 C C . ARG A 1 87 ? -25.675 -12.602 52.461 1.00 49.38 87 ARG A C 1
ATOM 662 O O . ARG A 1 87 ? -24.515 -12.768 52.822 1.00 49.38 87 ARG A O 1
ATOM 669 N N . GLN A 1 88 ? -26.494 -13.623 52.206 1.00 48.91 88 GLN A N 1
ATOM 670 C CA . GLN A 1 88 ? -26.078 -15.032 52.295 1.00 48.91 88 GLN A CA 1
ATOM 671 C C . GLN A 1 88 ? -24.994 -15.381 51.264 1.00 48.91 88 GLN A C 1
ATOM 673 O O . GLN A 1 88 ? -24.036 -16.076 51.592 1.00 48.91 88 GLN A O 1
ATOM 678 N N . LEU A 1 89 ? -25.089 -14.839 50.044 1.00 45.06 89 LEU A N 1
ATOM 679 C CA . LEU A 1 89 ? -24.040 -14.945 49.025 1.00 45.06 89 LEU A CA 1
ATOM 680 C C . LEU A 1 89 ? -22.759 -14.213 49.457 1.00 45.06 89 LEU A C 1
ATOM 682 O O . LEU A 1 89 ? -21.665 -14.715 49.212 1.00 45.06 89 LEU A O 1
ATOM 686 N N . SER A 1 90 ? -22.878 -13.074 50.151 1.00 45.88 90 SER A N 1
ATOM 687 C CA . SER A 1 90 ? -21.723 -12.340 50.692 1.00 45.88 90 SER A CA 1
ATOM 688 C C . SER A 1 90 ? -21.037 -13.038 51.878 1.00 45.88 90 SER A C 1
ATOM 690 O O . SER A 1 90 ? -19.834 -12.873 52.060 1.00 45.88 90 SER A O 1
ATOM 692 N N . GLU A 1 91 ? -21.780 -13.825 52.666 1.00 44.72 91 GLU A N 1
ATOM 693 C CA . GLU A 1 91 ? -21.274 -14.570 53.831 1.00 44.72 91 GLU A CA 1
ATOM 694 C C . GLU A 1 91 ? -20.753 -15.975 53.464 1.00 44.72 91 GLU A C 1
ATOM 696 O O . GLU A 1 91 ? -19.870 -16.493 54.144 1.00 44.72 91 GLU A O 1
ATOM 701 N N . GLY A 1 92 ? -21.259 -16.586 52.383 1.00 40.19 92 GLY A N 1
ATOM 702 C CA . GLY A 1 92 ? -20.844 -17.910 51.891 1.00 40.19 92 GLY A CA 1
ATOM 703 C C . GLY A 1 92 ? -19.612 -17.914 50.975 1.00 40.19 92 GLY A C 1
ATOM 704 O O . GLY A 1 92 ? -19.068 -18.978 50.680 1.00 40.19 92 GLY A O 1
ATOM 705 N N . LEU A 1 93 ? -19.144 -16.743 50.536 1.00 37.59 93 LEU A N 1
ATOM 706 C CA . LEU A 1 93 ? -17.835 -16.595 49.903 1.00 37.59 93 LEU A CA 1
ATOM 707 C C . LEU A 1 93 ? -16.773 -16.568 51.014 1.00 37.59 93 LEU A C 1
ATOM 709 O O . LEU A 1 93 ? -16.863 -15.709 51.893 1.00 37.59 93 LEU A O 1
ATOM 713 N N . PRO A 1 94 ? -15.765 -17.466 51.009 1.00 37.00 94 PRO A N 1
ATOM 714 C CA . PRO A 1 94 ? -14.677 -17.409 51.976 1.00 37.00 94 PRO A CA 1
ATOM 715 C C . PRO A 1 94 ? -14.117 -15.994 51.990 1.00 37.00 94 PRO A C 1
ATOM 717 O O . PRO A 1 94 ? -13.772 -15.454 50.935 1.00 37.00 94 PRO A O 1
ATOM 720 N N . SER A 1 95 ? -14.063 -15.385 53.173 1.00 39.19 95 SER A N 1
ATOM 721 C CA . SER A 1 95 ? -13.464 -14.072 53.337 1.00 39.19 95 SER A CA 1
ATOM 722 C C . SER A 1 95 ? -12.013 -14.149 52.867 1.00 39.19 95 SER A C 1
ATOM 724 O O . SER A 1 95 ? -11.121 -14.638 53.558 1.00 39.19 95 SER A O 1
ATOM 726 N N . MET A 1 96 ? -11.770 -13.680 51.641 1.00 33.28 96 MET A N 1
ATOM 727 C CA . MET A 1 96 ? -10.432 -13.316 51.209 1.00 33.28 96 MET A CA 1
ATOM 728 C C . MET A 1 96 ? -9.882 -12.381 52.289 1.00 33.28 96 MET A C 1
ATOM 730 O O . MET A 1 96 ? -10.598 -11.456 52.699 1.00 33.28 96 MET A O 1
ATOM 734 N N . PRO A 1 97 ? -8.672 -12.643 52.813 1.00 33.59 97 PRO A N 1
ATOM 735 C CA . PRO A 1 97 ? -8.136 -11.912 53.946 1.00 33.59 97 PRO A CA 1
ATOM 736 C C . PRO A 1 97 ? -8.306 -10.413 53.713 1.00 33.59 97 PRO A C 1
ATOM 738 O O . PRO A 1 97 ? -7.896 -9.887 52.678 1.00 33.59 97 PRO A O 1
ATOM 741 N N . ARG A 1 98 ? -8.942 -9.730 54.676 1.00 35.25 98 ARG A N 1
ATOM 742 C CA . ARG A 1 98 ? -9.111 -8.271 54.712 1.00 35.25 98 ARG A CA 1
ATOM 743 C C . ARG A 1 98 ? -7.746 -7.587 54.874 1.00 35.25 98 ARG A C 1
ATOM 745 O O . ARG A 1 98 ? -7.444 -6.966 55.885 1.00 35.25 98 ARG A O 1
ATOM 752 N N . ARG A 1 99 ? -6.932 -7.649 53.828 1.00 36.22 99 ARG A N 1
ATOM 753 C CA . ARG A 1 99 ? -6.057 -6.567 53.396 1.00 36.22 99 ARG A CA 1
ATOM 754 C C . ARG A 1 99 ? -6.641 -6.062 52.087 1.00 36.22 99 ARG A C 1
ATOM 756 O O . ARG A 1 99 ? -6.126 -6.317 51.006 1.00 36.22 99 ARG A O 1
ATOM 763 N N . VAL A 1 100 ? -7.760 -5.348 52.198 1.00 38.69 100 VAL A N 1
ATOM 764 C CA . VAL A 1 100 ? -8.230 -4.507 51.100 1.00 38.69 100 VAL A CA 1
ATOM 765 C C . VAL A 1 100 ? -7.222 -3.369 50.998 1.00 38.69 100 VAL A C 1
ATOM 767 O O . VAL A 1 100 ? -7.332 -2.347 51.675 1.00 38.69 100 VAL A O 1
ATOM 770 N N . LEU A 1 101 ? -6.199 -3.567 50.167 1.00 38.78 101 LEU A N 1
ATOM 771 C CA . LEU A 1 101 ? -5.634 -2.460 49.418 1.00 38.78 101 LEU A CA 1
ATOM 772 C C . LEU A 1 101 ? -6.833 -1.842 48.703 1.00 38.78 101 LEU A C 1
ATOM 774 O O . LEU A 1 101 ? -7.353 -2.437 47.763 1.00 38.78 101 LEU A O 1
ATOM 778 N N . ARG A 1 102 ? -7.345 -0.712 49.206 1.00 40.06 102 ARG A N 1
ATOM 779 C CA . ARG A 1 102 ? -8.294 0.088 48.430 1.00 40.06 102 ARG A CA 1
ATOM 780 C C . ARG A 1 102 ? -7.645 0.272 47.055 1.00 40.06 102 ARG A C 1
ATOM 782 O O . ARG A 1 102 ? -6.510 0.763 47.025 1.00 40.06 102 ARG A O 1
ATOM 789 N N . PRO A 1 103 ? -8.284 -0.127 45.944 1.00 38.97 103 PRO A N 1
ATOM 790 C CA . PRO A 1 103 ? -7.831 0.328 44.644 1.00 38.97 103 PRO A CA 1
ATOM 791 C C . PRO A 1 103 ? -7.756 1.853 44.729 1.00 38.97 103 PRO A C 1
ATOM 793 O O . PRO A 1 103 ? -8.712 2.502 45.144 1.00 38.97 103 PRO A O 1
ATOM 796 N N . ARG A 1 104 ? -6.590 2.426 44.428 1.00 50.47 104 ARG A N 1
ATOM 797 C CA . ARG A 1 104 ? -6.362 3.883 44.443 1.00 50.47 104 ARG A CA 1
ATOM 798 C C . ARG A 1 104 ? -7.174 4.630 43.373 1.00 50.47 104 ARG A C 1
ATOM 800 O O . ARG A 1 104 ? -6.999 5.833 43.239 1.00 50.47 104 ARG A O 1
ATOM 807 N N . VAL A 1 105 ? -7.995 3.920 42.607 1.00 52.66 105 VAL A N 1
ATOM 808 C CA . VAL A 1 105 ? -8.601 4.368 41.358 1.00 52.66 105 VAL A CA 1
ATOM 809 C C . VAL A 1 105 ? -10.109 4.198 41.479 1.00 52.66 105 VAL A C 1
ATOM 811 O O . VAL A 1 105 ? -10.582 3.143 41.913 1.00 52.66 105 VAL A O 1
ATOM 814 N N . ASP A 1 106 ? -10.835 5.257 41.140 1.00 67.12 106 ASP A N 1
ATOM 815 C CA . ASP A 1 106 ? -12.294 5.300 41.126 1.00 67.12 106 ASP A CA 1
ATOM 816 C C . ASP A 1 106 ? -12.863 4.210 40.187 1.00 67.12 106 ASP A C 1
ATOM 818 O O . ASP A 1 106 ? -12.302 3.988 39.114 1.00 67.12 106 ASP A O 1
ATOM 822 N N . PRO A 1 107 ? -13.948 3.493 40.535 1.00 46.19 107 PRO A N 1
ATOM 823 C CA . PRO A 1 107 ? -14.536 2.477 39.657 1.00 46.19 107 PRO A CA 1
ATOM 824 C C . PRO A 1 107 ? -14.960 3.016 38.284 1.00 46.19 107 PRO 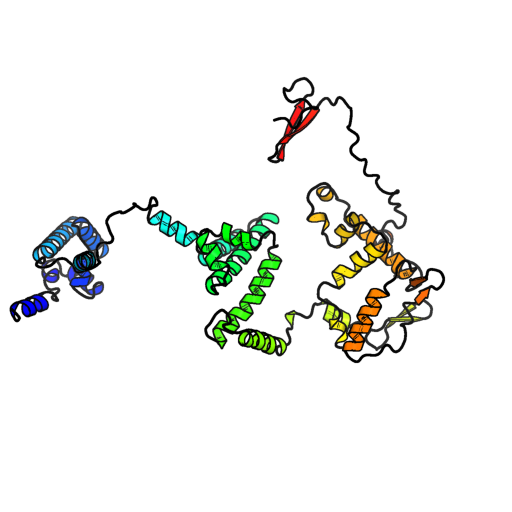A C 1
ATOM 826 O O . PRO A 1 107 ? -14.865 2.293 37.291 1.00 46.19 107 PRO A O 1
ATOM 829 N N . GLY A 1 108 ? -15.390 4.280 38.214 1.00 53.66 108 GLY A N 1
ATOM 830 C CA . GLY A 1 108 ? -15.677 4.968 36.959 1.00 53.66 108 GLY A CA 1
ATOM 831 C C . GLY A 1 108 ? -14.409 5.193 36.140 1.00 53.66 108 GLY A C 1
ATOM 832 O O . GLY A 1 108 ? -14.402 4.895 34.951 1.00 53.66 108 GLY A O 1
ATOM 833 N N . GLU A 1 109 ? -13.320 5.617 36.781 1.00 59.00 109 GLU A N 1
ATOM 834 C CA . GLU A 1 109 ? -11.989 5.739 36.166 1.00 59.00 109 GLU A CA 1
ATOM 835 C C . GLU A 1 109 ? -11.413 4.380 35.719 1.00 59.00 109 GLU A C 1
ATOM 837 O O . GLU A 1 109 ? -10.803 4.260 34.655 1.00 59.00 109 GLU A O 1
ATOM 842 N N . ALA A 1 110 ? -11.651 3.317 36.487 1.00 54.22 110 ALA A N 1
ATOM 843 C CA . ALA A 1 110 ? -11.267 1.959 36.119 1.00 54.22 110 ALA A CA 1
ATOM 844 C C . ALA A 1 110 ? -12.066 1.464 34.904 1.00 54.22 110 ALA A C 1
ATOM 846 O O . ALA A 1 110 ? -11.489 0.861 34.000 1.00 54.22 110 ALA A O 1
ATOM 847 N N . PHE A 1 111 ? -13.369 1.755 34.852 1.00 57.50 111 PHE A N 1
ATOM 848 C CA . PHE A 1 111 ? -14.229 1.424 33.718 1.00 57.50 111 PHE A CA 1
ATOM 849 C C . PHE A 1 111 ? -13.859 2.223 32.465 1.00 57.50 111 PHE A C 1
ATOM 851 O O . PHE A 1 111 ? -13.712 1.633 31.396 1.00 57.50 111 PHE A O 1
ATOM 858 N N . THR A 1 112 ? -13.651 3.540 32.569 1.00 62.88 112 THR A N 1
ATOM 859 C CA . THR A 1 112 ? -13.210 4.358 31.429 1.00 62.88 112 THR A CA 1
ATOM 860 C C . THR A 1 112 ? -11.844 3.913 30.933 1.00 62.88 112 THR A C 1
ATOM 862 O O . THR A 1 112 ? -11.691 3.729 29.731 1.00 62.88 112 THR A O 1
ATOM 865 N N . SER A 1 113 ? -10.899 3.619 31.828 1.00 58.34 113 SER A N 1
ATOM 866 C CA . SER A 1 113 ? -9.595 3.049 31.474 1.00 58.34 113 SER A CA 1
ATOM 867 C C . SER A 1 113 ? -9.727 1.713 30.730 1.00 58.34 113 SER A C 1
ATOM 869 O O . SER A 1 113 ? -9.084 1.529 29.697 1.00 58.34 113 SER A O 1
ATOM 871 N N . LEU A 1 114 ? -10.614 0.813 31.178 1.00 60.38 114 LEU A N 1
ATOM 872 C CA . LEU A 1 114 ? -10.897 -0.474 30.518 1.00 60.38 114 LEU A CA 1
ATOM 873 C C . LEU A 1 114 ? -11.557 -0.317 29.140 1.00 60.38 114 LEU A C 1
ATOM 875 O O . LEU A 1 114 ? -11.326 -1.092 28.211 1.00 60.38 114 LEU A O 1
ATOM 879 N N . VAL A 1 115 ? -12.426 0.680 29.007 1.00 60.78 115 VAL A N 1
ATOM 880 C CA . VAL A 1 115 ? -13.129 0.982 27.759 1.00 60.78 115 VAL A CA 1
ATOM 881 C C . VAL A 1 115 ? -12.194 1.680 26.767 1.00 60.78 115 VAL A C 1
ATOM 883 O O . VAL A 1 115 ? -12.264 1.424 25.565 1.00 60.78 115 VAL A O 1
ATOM 886 N N . GLU A 1 116 ? -11.296 2.539 27.246 1.00 62.53 116 GLU A N 1
ATOM 887 C CA . GLU A 1 116 ? -10.294 3.245 26.444 1.00 62.53 116 GLU A CA 1
ATOM 888 C C . GLU A 1 116 ? -9.117 2.353 26.036 1.00 62.53 116 GLU A C 1
ATOM 890 O O . GLU A 1 116 ? -8.557 2.546 24.954 1.00 62.53 116 GLU A O 1
ATOM 895 N N . SER A 1 117 ? -8.772 1.343 26.839 1.00 65.19 117 SER A N 1
ATOM 896 C CA . SER A 1 117 ? -7.779 0.313 26.504 1.00 65.19 117 SER A CA 1
ATOM 897 C C . SER A 1 117 ? -8.272 -0.689 25.453 1.00 65.19 117 SER A C 1
ATOM 899 O O . SER A 1 117 ? -7.463 -1.369 24.814 1.00 65.19 117 SER A O 1
ATOM 901 N N . SER A 1 118 ? -9.588 -0.766 25.216 1.00 77.81 118 SER A N 1
ATOM 902 C CA . SER A 1 118 ? -10.165 -1.641 24.195 1.00 77.81 118 SER A CA 1
ATOM 903 C C . SER A 1 118 ? -9.871 -1.125 22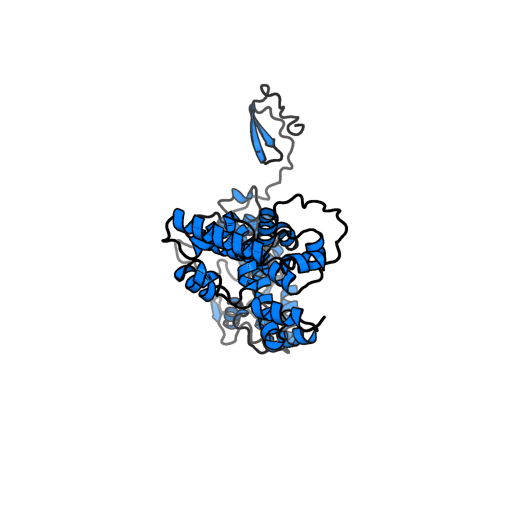.775 1.00 77.81 118 SER A C 1
ATOM 905 O O . SER A 1 118 ? -10.407 -0.086 22.364 1.00 77.81 118 SER A O 1
ATOM 907 N N . PRO A 1 119 ? -9.098 -1.866 21.953 1.00 76.56 119 PRO A N 1
ATOM 908 C CA . PRO A 1 119 ? -8.745 -1.431 20.602 1.00 76.56 119 PRO A CA 1
ATOM 909 C C . PRO A 1 119 ? -9.968 -1.330 19.688 1.00 76.56 119 PRO A C 1
ATOM 911 O O . PRO A 1 119 ? -10.006 -0.480 18.802 1.00 76.56 119 PRO A O 1
ATOM 914 N N . ALA A 1 120 ? -10.987 -2.166 19.916 1.00 75.00 120 ALA A N 1
ATOM 915 C CA . ALA A 1 120 ? -12.221 -2.166 19.134 1.00 75.00 120 ALA A CA 1
ATOM 916 C C . ALA A 1 120 ? -13.045 -0.887 19.368 1.00 75.00 120 ALA A C 1
ATOM 918 O O . ALA A 1 120 ? -13.530 -0.271 18.417 1.00 75.00 120 ALA A O 1
ATOM 919 N N . ILE A 1 121 ? -13.154 -0.447 20.625 1.00 76.31 121 ILE A N 1
ATOM 920 C CA . ILE A 1 121 ? -13.887 0.773 20.991 1.00 76.31 121 ILE A CA 1
ATOM 921 C C . ILE A 1 121 ? -13.127 2.011 20.510 1.00 76.31 121 ILE A C 1
ATOM 923 O O . ILE A 1 121 ? -13.727 2.923 19.932 1.00 76.31 121 ILE A O 1
ATOM 927 N N . ALA A 1 122 ? -11.803 2.027 20.682 1.00 76.50 122 ALA A N 1
ATOM 928 C CA . ALA A 1 122 ? -10.946 3.089 20.166 1.00 76.50 122 ALA A CA 1
ATOM 929 C C . ALA A 1 122 ? -11.033 3.209 18.636 1.00 76.50 122 ALA A C 1
ATOM 931 O O . ALA A 1 122 ? -11.171 4.315 18.111 1.00 76.50 122 ALA A O 1
ATOM 932 N N . LEU A 1 123 ? -11.046 2.080 17.917 1.00 78.44 123 LEU A N 1
ATOM 933 C CA . LEU A 1 123 ? -11.215 2.044 16.465 1.00 78.44 123 LEU A CA 1
ATOM 934 C C . LEU A 1 123 ? -12.557 2.656 16.031 1.00 78.44 123 LEU A C 1
ATOM 936 O O . LEU A 1 123 ? -12.587 3.451 15.091 1.00 78.44 123 LEU A O 1
ATOM 940 N N . GLU A 1 124 ? -13.664 2.312 16.693 1.00 81.44 124 GLU A N 1
ATOM 941 C CA . GLU A 1 124 ? -14.985 2.862 16.359 1.00 81.44 124 GLU A CA 1
ATOM 942 C C . GLU A 1 124 ? -15.096 4.361 16.663 1.00 81.44 124 GLU A C 1
ATOM 944 O O . GLU A 1 124 ? -15.598 5.124 15.829 1.00 81.44 124 GLU A O 1
ATOM 949 N N . LYS A 1 125 ? -14.560 4.819 17.803 1.00 81.75 125 LYS A N 1
ATOM 950 C CA . LYS A 1 125 ? -14.454 6.256 18.111 1.00 81.75 125 LYS A CA 1
ATOM 951 C C . LYS A 1 125 ? -13.644 6.991 17.036 1.00 81.75 125 LYS A C 1
ATOM 953 O O . LYS A 1 125 ? -14.104 8.007 16.512 1.00 81.75 125 LYS A O 1
ATOM 958 N N . LEU A 1 126 ? -12.493 6.445 16.641 1.00 80.81 126 LEU A N 1
ATOM 959 C CA . LEU A 1 126 ? -11.628 7.031 15.618 1.00 80.81 126 LEU A CA 1
ATOM 960 C C . LEU A 1 126 ? -12.304 7.071 14.238 1.00 80.81 126 LEU A C 1
ATOM 962 O O . LEU A 1 126 ? -12.273 8.099 13.564 1.00 80.81 126 LEU A O 1
ATOM 966 N N . LYS A 1 127 ? -12.983 5.995 13.816 1.00 82.38 127 LYS A N 1
ATOM 967 C CA . LYS A 1 127 ? -13.755 5.974 12.559 1.00 82.38 127 LYS A CA 1
ATOM 968 C C . LYS A 1 127 ? -14.840 7.053 12.540 1.00 82.38 127 LYS A C 1
ATOM 970 O O . LYS A 1 127 ? -15.002 7.724 11.517 1.00 82.38 127 LYS A O 1
ATOM 975 N N . LYS A 1 128 ? -15.568 7.234 13.650 1.00 83.19 128 LYS A N 1
ATOM 976 C CA . LYS A 1 128 ? -16.584 8.291 13.790 1.00 83.19 128 LYS A CA 1
ATOM 977 C C . LYS A 1 128 ? -15.957 9.684 13.704 1.00 83.19 128 LYS A C 1
ATOM 979 O O . LYS A 1 128 ? -16.464 10.514 12.951 1.00 83.19 128 LYS A O 1
ATOM 984 N N . ALA A 1 129 ? -14.830 9.914 14.381 1.00 79.25 129 ALA A N 1
ATOM 985 C CA . ALA A 1 129 ? -14.097 11.180 14.325 1.00 79.25 129 ALA A CA 1
ATOM 986 C C . ALA A 1 129 ? -13.608 11.512 12.902 1.00 79.25 129 ALA A C 1
ATOM 988 O O . ALA A 1 129 ? -13.864 12.610 12.406 1.00 79.25 129 ALA A O 1
ATOM 989 N N . ILE A 1 130 ? -13.006 10.543 12.200 1.00 79.06 130 ILE A N 1
ATOM 990 C CA . ILE A 1 130 ? -12.575 10.694 10.798 1.00 79.06 130 ILE A CA 1
ATOM 991 C C . ILE A 1 130 ? -13.770 11.035 9.895 1.00 79.06 130 ILE A C 1
ATOM 993 O O . ILE A 1 130 ? -13.675 11.901 9.024 1.00 79.06 130 ILE A O 1
ATOM 997 N N . LYS A 1 131 ? -14.918 10.369 10.090 1.00 80.12 131 LYS A N 1
ATOM 998 C CA . LYS A 1 131 ? -16.135 10.632 9.307 1.00 80.12 131 LYS A CA 1
ATOM 999 C C . LYS A 1 131 ? -16.669 12.046 9.553 1.00 80.12 131 LYS A C 1
ATOM 1001 O O . LYS A 1 131 ? -17.008 12.717 8.584 1.00 80.12 131 LYS A O 1
ATOM 1006 N N . ALA A 1 132 ? -16.701 12.504 10.804 1.00 76.56 132 ALA A N 1
ATOM 1007 C CA . ALA A 1 132 ? -17.137 13.855 11.161 1.00 76.56 132 ALA A CA 1
ATOM 1008 C C . ALA A 1 132 ? -16.206 14.940 10.588 1.00 76.56 132 ALA A C 1
ATOM 1010 O O . ALA A 1 132 ? -16.662 15.996 10.160 1.00 76.56 132 ALA A O 1
ATOM 1011 N N . ARG A 1 133 ? -14.899 14.659 10.507 1.00 71.69 133 ARG A N 1
ATOM 1012 C CA . ARG A 1 133 ? -13.877 15.590 10.002 1.00 71.69 133 ARG A CA 1
ATOM 1013 C C . ARG A 1 133 ? -13.687 15.576 8.486 1.00 71.69 133 ARG A C 1
ATOM 1015 O O . ARG A 1 133 ? -12.903 16.373 7.978 1.00 71.69 133 ARG A O 1
ATOM 1022 N N . ARG A 1 134 ? -14.409 14.740 7.728 1.00 63.09 134 ARG A N 1
ATOM 1023 C CA . ARG A 1 134 ? -14.280 14.672 6.256 1.00 63.09 134 ARG A CA 1
ATOM 1024 C C . ARG A 1 134 ? -14.532 16.007 5.539 1.00 63.09 134 ARG A C 1
ATOM 1026 O O . ARG A 1 134 ? -13.996 16.189 4.452 1.00 63.09 134 ARG A O 1
ATOM 1033 N N . ALA A 1 135 ? -15.302 16.918 6.139 1.00 55.47 135 ALA A N 1
ATOM 1034 C CA . ALA A 1 135 ? -15.571 18.259 5.608 1.00 55.47 135 ALA A CA 1
ATOM 1035 C C . ALA A 1 135 ? -14.496 19.310 5.974 1.00 55.47 135 ALA A C 1
ATOM 1037 O O . ALA A 1 135 ? -14.505 20.415 5.440 1.00 55.47 135 ALA A O 1
ATOM 1038 N N . SER A 1 136 ? -13.560 18.979 6.869 1.00 60.19 136 SER A N 1
ATOM 1039 C CA . SER A 1 136 ? -12.501 19.876 7.338 1.00 60.19 136 SER A CA 1
ATOM 1040 C C . SER A 1 136 ? -11.241 19.785 6.460 1.00 60.19 136 SER A C 1
ATOM 1042 O O . SER A 1 136 ? -10.844 18.703 6.003 1.00 60.19 136 SER A O 1
ATOM 1044 N N . LYS A 1 137 ? -10.555 20.923 6.262 1.00 58.53 137 LYS A N 1
ATOM 1045 C CA . LYS A 1 137 ? -9.187 20.986 5.710 1.00 58.53 137 LYS A CA 1
ATOM 1046 C C . LYS A 1 137 ? -8.174 20.494 6.755 1.00 58.53 137 LYS A C 1
ATOM 1048 O O . LYS A 1 137 ? -7.333 21.244 7.233 1.00 58.53 137 LYS A O 1
ATOM 1053 N N . VAL A 1 138 ? -8.261 19.214 7.103 1.00 68.56 138 VAL A N 1
ATOM 1054 C CA . VAL A 1 138 ? -7.261 18.518 7.921 1.00 68.56 138 VAL A CA 1
ATOM 1055 C C . VAL A 1 138 ? -5.969 18.380 7.113 1.00 68.56 138 VAL A C 1
ATOM 1057 O O . VAL A 1 138 ? -6.011 17.955 5.951 1.00 68.56 138 VAL A O 1
ATOM 1060 N N . GLY A 1 139 ? -4.836 18.734 7.723 1.00 70.75 139 GLY A N 1
ATOM 1061 C CA . GLY A 1 139 ? -3.511 18.639 7.111 1.00 70.75 139 GLY A CA 1
ATOM 1062 C C . GLY A 1 139 ? -3.169 17.211 6.672 1.00 70.75 139 GLY A C 1
ATOM 1063 O O . GLY A 1 139 ? -3.638 16.224 7.241 1.00 70.75 139 GLY A O 1
ATOM 1064 N N . ARG A 1 140 ? -2.341 17.076 5.629 1.00 65.00 140 ARG A N 1
ATOM 1065 C CA . ARG A 1 140 ? -1.965 15.767 5.062 1.00 65.00 140 ARG A CA 1
ATOM 1066 C C . ARG A 1 140 ? -1.276 14.854 6.082 1.00 65.00 140 ARG A C 1
ATOM 1068 O O . ARG A 1 140 ? -1.511 13.649 6.057 1.00 65.00 140 ARG A O 1
ATOM 1075 N N . GLU A 1 141 ? -0.448 15.425 6.951 1.00 72.62 141 GLU A N 1
ATOM 1076 C CA . GLU A 1 141 ? 0.256 14.704 8.015 1.00 72.62 141 GLU A CA 1
ATOM 1077 C C . GLU A 1 141 ? -0.716 14.136 9.055 1.00 72.62 141 GLU A C 1
ATOM 1079 O O . GLU A 1 141 ? -0.658 12.955 9.387 1.00 72.62 141 GLU A O 1
ATOM 1084 N N . GLU A 1 142 ? -1.689 14.936 9.489 1.00 78.06 142 GLU A N 1
ATOM 1085 C CA . GLU A 1 142 ? -2.710 14.501 10.441 1.00 78.06 142 GLU A CA 1
ATOM 1086 C C . GLU A 1 142 ? -3.587 13.383 9.851 1.00 78.06 142 GLU A C 1
ATOM 1088 O O . GLU A 1 142 ? -3.840 12.381 10.516 1.00 78.06 142 GLU A O 1
ATOM 1093 N N . ARG A 1 143 ? -3.935 13.460 8.557 1.00 76.44 143 ARG A N 1
ATOM 1094 C CA . ARG A 1 143 ? -4.629 12.363 7.850 1.00 76.44 143 ARG A CA 1
ATOM 1095 C C . ARG A 1 143 ? -3.806 11.076 7.782 1.00 76.44 1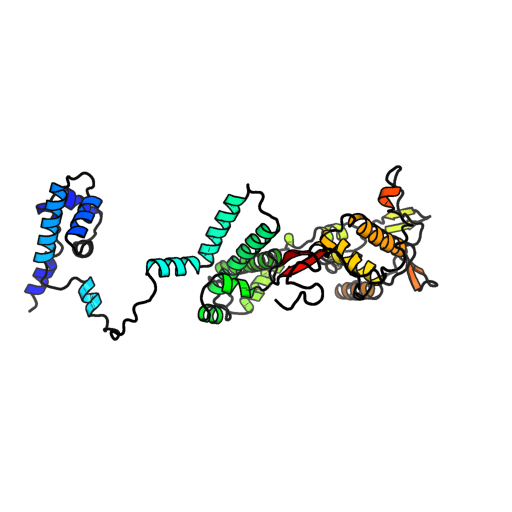43 ARG A C 1
ATOM 1097 O O . ARG A 1 143 ? -4.375 9.981 7.823 1.00 76.44 143 ARG A O 1
ATOM 1104 N N . GLU A 1 144 ? -2.486 11.184 7.622 1.00 82.25 144 GLU A N 1
ATOM 1105 C CA . GLU A 1 144 ? -1.583 10.027 7.643 1.00 82.25 144 GLU A CA 1
ATOM 1106 C C . GLU A 1 144 ? -1.580 9.391 9.030 1.00 82.25 144 GLU A C 1
ATOM 1108 O O . GLU A 1 144 ? -1.810 8.184 9.129 1.00 82.25 144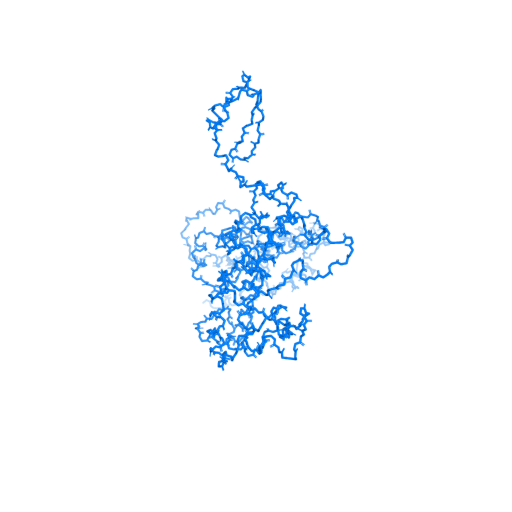 GLU A O 1
ATOM 1113 N N . LYS A 1 145 ? -1.438 10.211 10.076 1.00 84.50 145 LYS A N 1
ATOM 1114 C CA . LYS A 1 145 ? -1.452 9.783 11.475 1.00 84.50 145 LYS A CA 1
ATOM 1115 C C . LYS A 1 145 ? -2.765 9.092 11.843 1.00 84.50 145 LYS A C 1
ATOM 1117 O O . LYS A 1 145 ? -2.728 7.966 12.332 1.00 84.50 145 LYS A O 1
ATOM 1122 N N . GLU A 1 146 ? -3.911 9.698 11.528 1.00 86.25 146 GLU A N 1
ATOM 1123 C CA . GLU A 1 146 ? -5.241 9.108 11.753 1.00 86.25 146 GLU A CA 1
ATOM 1124 C C . GLU A 1 146 ? -5.402 7.780 10.993 1.00 86.25 146 GLU A C 1
ATOM 1126 O O . GLU A 1 146 ? -5.905 6.789 11.525 1.00 86.25 146 GLU A O 1
ATOM 1131 N N . SER A 1 147 ? -4.933 7.721 9.741 1.00 84.12 147 SER A N 1
ATOM 1132 C CA . SER A 1 147 ? -4.976 6.489 8.944 1.00 84.12 147 SER A CA 1
ATOM 1133 C C . SER A 1 147 ? -4.078 5.403 9.533 1.00 84.12 147 SER A C 1
ATOM 1135 O O . SER A 1 147 ? -4.457 4.232 9.557 1.00 84.12 147 SER A O 1
ATOM 1137 N N . ARG A 1 148 ? -2.883 5.771 9.997 1.00 89.19 148 ARG A N 1
ATOM 1138 C CA . ARG A 1 148 ? -1.931 4.860 10.630 1.00 89.19 148 ARG A CA 1
ATOM 1139 C C . ARG A 1 148 ? -2.499 4.308 11.931 1.00 89.19 148 ARG A C 1
ATOM 1141 O O . ARG A 1 148 ? -2.438 3.099 12.131 1.00 89.19 148 ARG A O 1
ATOM 1148 N N . GLU A 1 149 ? -3.074 5.163 12.768 1.00 90.81 149 GLU A N 1
ATOM 1149 C CA . GLU A 1 149 ? -3.710 4.770 14.024 1.00 90.81 149 GLU A CA 1
ATOM 1150 C C . GLU A 1 149 ? -4.889 3.826 13.774 1.00 90.81 149 GLU A C 1
ATOM 1152 O O . GLU A 1 149 ? -4.945 2.750 14.363 1.00 90.81 149 GLU A O 1
ATOM 1157 N N . LYS A 1 150 ? -5.754 4.145 12.803 1.00 88.88 150 LYS A N 1
ATOM 1158 C CA . LYS A 1 150 ? -6.878 3.287 12.405 1.00 88.88 150 LYS A CA 1
ATOM 1159 C C . LYS A 1 150 ? -6.429 1.878 12.021 1.00 88.88 150 LYS A C 1
ATOM 1161 O O . LYS A 1 150 ? -6.927 0.901 12.570 1.00 88.88 150 LYS A O 1
ATOM 1166 N N . TRP A 1 151 ? -5.512 1.761 11.060 1.00 91.06 151 TRP A N 1
ATOM 1167 C CA . TRP A 1 151 ? -5.062 0.446 10.589 1.00 91.06 151 TRP A CA 1
ATOM 1168 C C . TRP A 1 151 ? -4.184 -0.273 11.618 1.00 91.06 151 TRP A C 1
ATOM 1170 O O . TRP A 1 151 ? -4.162 -1.501 11.647 1.00 91.06 151 TRP A O 1
ATOM 1180 N N . GLY A 1 152 ? -3.484 0.477 12.472 1.00 92.12 152 GLY A N 1
ATOM 1181 C CA . GLY A 1 152 ? -2.759 -0.063 13.615 1.00 92.12 152 GLY A CA 1
ATOM 1182 C C . GLY A 1 152 ? -3.702 -0.721 14.618 1.00 92.12 152 GLY A C 1
ATOM 1183 O O . GLY A 1 152 ? -3.521 -1.894 14.922 1.00 92.12 152 GLY A O 1
ATOM 1184 N N . LEU A 1 153 ? -4.744 -0.016 15.069 1.00 91.19 153 LEU A N 1
ATOM 1185 C CA . LEU A 1 153 ? -5.742 -0.556 16.001 1.00 91.19 153 LEU A CA 1
ATOM 1186 C C . LEU A 1 153 ? -6.477 -1.777 15.434 1.00 91.19 153 LEU A C 1
ATOM 1188 O O . LEU A 1 153 ? -6.714 -2.735 16.164 1.00 91.19 153 LEU A O 1
ATOM 1192 N N . GLU A 1 154 ? -6.772 -1.788 14.132 1.00 90.31 154 GLU A N 1
ATOM 1193 C CA . GLU A 1 154 ? -7.382 -2.948 13.467 1.00 90.31 154 GLU A CA 1
ATOM 1194 C C . GLU A 1 154 ? -6.460 -4.184 13.482 1.00 90.31 154 GLU A C 1
ATOM 1196 O O . GLU A 1 154 ? -6.907 -5.303 13.731 1.00 90.31 154 GLU A O 1
ATOM 1201 N N . LEU A 1 155 ? -5.150 -4.000 13.295 1.00 90.88 155 LEU A N 1
ATOM 1202 C CA . LEU A 1 155 ? -4.188 -5.093 13.456 1.00 90.88 155 LEU A CA 1
ATOM 1203 C C . LEU A 1 155 ? -4.070 -5.543 14.915 1.00 90.88 155 LEU A C 1
ATOM 1205 O O . LEU A 1 155 ? -3.963 -6.739 15.167 1.00 90.88 155 LEU A O 1
ATOM 1209 N N . VAL A 1 156 ? -4.114 -4.616 15.876 1.00 92.06 156 VAL A N 1
ATOM 1210 C CA . VAL A 1 156 ? -4.096 -4.956 17.309 1.00 92.06 156 VAL A CA 1
ATOM 1211 C C . VAL A 1 156 ? -5.310 -5.797 17.681 1.00 92.06 156 VAL A C 1
ATOM 1213 O O . VAL A 1 156 ? -5.146 -6.770 18.415 1.00 92.06 156 VAL A O 1
ATOM 1216 N N . SER A 1 157 ? -6.500 -5.489 17.149 1.00 90.44 157 SER A N 1
ATOM 1217 C CA . SER A 1 157 ? -7.671 -6.337 17.388 1.00 90.44 157 SER A CA 1
ATOM 1218 C C . SER A 1 157 ? -7.444 -7.760 16.890 1.00 90.44 157 SER A C 1
ATOM 1220 O O . SER A 1 157 ? -7.711 -8.688 17.642 1.00 90.44 157 SER A O 1
ATOM 1222 N N . TYR A 1 158 ? -6.848 -7.947 15.706 1.00 90.38 158 TYR A N 1
ATOM 1223 C CA . TYR A 1 158 ? -6.529 -9.289 15.206 1.00 90.38 158 TYR A CA 1
ATOM 1224 C C . TYR A 1 158 ? -5.491 -10.007 16.078 1.00 90.38 158 TYR A C 1
ATOM 1226 O O . TYR A 1 158 ? -5.636 -11.192 16.347 1.00 90.38 158 TYR A O 1
ATOM 1234 N N . ILE A 1 159 ? -4.462 -9.297 16.557 1.00 90.31 159 ILE A N 1
ATOM 1235 C CA . ILE A 1 159 ? -3.417 -9.870 17.423 1.00 90.31 159 ILE A CA 1
ATOM 1236 C C . ILE A 1 159 ? -3.999 -10.346 18.759 1.00 90.31 159 ILE A C 1
ATOM 1238 O O . ILE A 1 159 ? -3.654 -11.437 19.215 1.00 90.31 159 ILE A O 1
ATOM 1242 N N . LYS A 1 160 ? -4.854 -9.526 19.388 1.00 88.81 160 LYS A N 1
ATOM 1243 C CA . LYS A 1 160 ? -5.513 -9.875 20.654 1.00 88.81 160 LYS A CA 1
ATOM 1244 C C . LYS A 1 160 ? -6.477 -11.042 20.469 1.00 88.81 160 LYS A C 1
ATOM 1246 O O . LYS A 1 160 ? -6.451 -11.974 21.261 1.00 88.81 160 LYS A O 1
ATOM 1251 N N . GLU A 1 161 ? -7.288 -10.996 19.417 1.00 87.81 161 GLU A N 1
ATOM 1252 C CA . GLU A 1 161 ? -8.293 -12.019 19.124 1.00 87.81 161 GLU A CA 1
ATOM 1253 C C . GLU A 1 161 ? -7.665 -13.382 18.805 1.00 87.81 161 GLU A C 1
ATOM 1255 O O . GLU A 1 161 ? -8.140 -14.405 19.282 1.00 87.81 161 GLU A O 1
ATOM 1260 N N . ALA A 1 162 ? -6.559 -13.394 18.057 1.00 86.44 162 ALA A N 1
ATOM 1261 C CA . ALA A 1 162 ? -5.824 -14.611 17.725 1.00 86.44 162 ALA A CA 1
ATOM 1262 C C . ALA A 1 162 ? -4.941 -15.143 18.870 1.00 86.44 162 ALA A C 1
ATOM 1264 O O . ALA A 1 162 ? -4.312 -16.185 18.711 1.00 86.44 162 ALA A O 1
ATOM 1265 N N . GLY A 1 163 ? -4.828 -14.429 19.998 1.00 85.69 163 GLY A N 1
ATOM 1266 C CA . GLY A 1 163 ? -4.030 -14.876 21.143 1.00 85.69 163 GLY A CA 1
ATOM 1267 C C . GLY A 1 163 ? -2.537 -15.056 20.839 1.00 85.69 163 GLY A C 1
ATOM 1268 O O . GLY A 1 163 ? -1.895 -15.942 21.400 1.00 85.69 163 GLY A O 1
ATOM 1269 N N . LEU A 1 164 ? -1.963 -14.242 19.944 1.00 86.00 164 LEU A N 1
ATOM 1270 C CA . LEU A 1 164 ? -0.577 -14.437 19.496 1.00 86.00 164 LEU A CA 1
ATOM 1271 C C . LEU A 1 164 ? 0.435 -14.339 20.656 1.00 86.00 164 LEU A C 1
ATOM 1273 O O . LEU A 1 164 ? 0.210 -13.581 21.599 1.00 86.00 164 LEU A O 1
ATOM 1277 N N . PRO A 1 165 ? 1.622 -14.977 20.570 1.00 83.38 165 PRO A N 1
ATOM 1278 C CA . PRO A 1 165 ? 2.608 -14.977 21.662 1.00 83.38 165 PRO A CA 1
ATOM 1279 C C . PRO A 1 165 ? 3.070 -13.584 22.124 1.00 83.38 165 PRO A C 1
ATOM 1281 O O . PRO A 1 165 ? 3.524 -13.396 23.255 1.00 83.38 165 PRO A O 1
ATOM 1284 N N . CYS A 1 166 ? 2.999 -12.576 21.250 1.00 83.75 166 CYS A N 1
ATOM 1285 C CA . CYS A 1 166 ? 3.291 -11.193 21.624 1.00 83.75 166 CYS A CA 1
ATOM 1286 C C . CYS A 1 166 ? 2.192 -10.562 22.492 1.00 83.75 166 CYS A C 1
ATOM 1288 O O . CYS A 1 166 ? 2.507 -9.667 23.274 1.00 83.75 166 CYS A O 1
ATOM 1290 N N . ALA A 1 167 ? 0.947 -11.035 22.407 1.00 85.69 167 ALA A N 1
ATOM 1291 C CA . ALA A 1 167 ? -0.183 -10.472 23.128 1.00 85.69 167 ALA A CA 1
ATOM 1292 C C . ALA A 1 167 ? -0.035 -10.640 24.643 1.00 85.69 167 ALA A C 1
ATOM 1294 O O . ALA A 1 167 ? -0.207 -9.670 25.374 1.00 85.69 167 ALA A O 1
ATOM 1295 N N . GLY A 1 168 ? 0.391 -11.818 25.112 1.00 82.56 168 GLY A N 1
ATOM 1296 C CA . GLY A 1 168 ? 0.642 -12.053 26.541 1.00 82.56 168 GLY A CA 1
ATOM 1297 C C . GLY A 1 168 ? 1.719 -11.123 27.113 1.00 82.56 168 GLY A C 1
ATOM 1298 O O . GLY A 1 168 ? 1.526 -10.512 28.162 1.00 82.56 168 GLY A O 1
ATOM 1299 N N . ARG A 1 169 ? 2.828 -10.933 26.379 1.00 84.12 169 ARG A N 1
ATOM 1300 C CA . ARG A 1 169 ? 3.901 -9.999 26.772 1.00 84.12 169 ARG A CA 1
ATOM 1301 C C . ARG A 1 169 ? 3.441 -8.543 26.767 1.00 84.12 169 ARG A C 1
ATOM 1303 O O . ARG A 1 169 ? 3.855 -7.774 27.626 1.00 84.12 169 ARG A O 1
ATOM 1310 N N . MET A 1 170 ? 2.602 -8.167 25.805 1.00 83.75 170 MET A N 1
ATOM 1311 C CA . MET A 1 170 ? 2.042 -6.820 25.720 1.00 83.75 170 MET A CA 1
ATOM 1312 C C . MET A 1 170 ? 1.094 -6.529 26.878 1.00 83.75 170 MET A C 1
ATOM 1314 O O . MET A 1 170 ? 1.274 -5.519 27.547 1.00 83.75 170 MET A O 1
ATOM 1318 N N . LEU A 1 171 ? 0.169 -7.444 27.175 1.00 82.69 171 LEU A N 1
ATOM 1319 C CA . LEU A 1 171 ? -0.761 -7.315 28.299 1.00 82.69 171 LEU A CA 1
ATOM 1320 C C . LEU A 1 171 ? -0.026 -7.188 29.641 1.00 82.69 171 LEU A C 1
ATOM 1322 O O . LEU A 1 171 ? -0.421 -6.376 30.472 1.00 82.69 171 LEU A O 1
ATOM 1326 N N . ALA A 1 172 ? 1.084 -7.913 29.823 1.00 81.94 172 ALA A N 1
ATOM 1327 C CA . ALA A 1 172 ? 1.920 -7.802 31.020 1.00 81.94 172 ALA A CA 1
ATOM 1328 C C . ALA A 1 172 ? 2.593 -6.422 31.182 1.00 81.94 172 ALA A C 1
ATOM 1330 O O . ALA A 1 172 ? 2.865 -6.004 32.304 1.00 81.94 172 ALA A O 1
ATOM 1331 N N . MET A 1 173 ? 2.856 -5.704 30.082 1.00 80.06 173 MET A N 1
ATOM 1332 C CA . MET A 1 173 ? 3.404 -4.338 30.101 1.00 80.06 173 MET A CA 1
ATOM 1333 C C . MET A 1 173 ? 2.325 -3.249 30.257 1.00 80.06 173 MET A C 1
ATOM 1335 O O . MET A 1 173 ? 2.665 -2.087 30.478 1.00 80.06 173 MET A O 1
ATOM 1339 N N . GLY A 1 174 ? 1.044 -3.609 30.146 1.00 78.75 174 GLY A N 1
ATOM 1340 C CA . GLY A 1 174 ? -0.106 -2.707 30.226 1.00 78.75 174 GLY A CA 1
ATOM 1341 C C . GLY A 1 174 ? -0.951 -2.716 28.951 1.00 78.75 174 GLY A C 1
ATOM 1342 O O . GLY A 1 174 ? -0.468 -3.046 27.871 1.00 78.75 174 GLY A O 1
ATOM 1343 N N . ASP A 1 175 ? -2.227 -2.333 29.054 1.00 76.94 175 ASP A N 1
ATOM 1344 C CA . ASP A 1 175 ? -3.181 -2.487 27.944 1.00 76.94 175 ASP A CA 1
ATOM 1345 C C . ASP A 1 175 ? -3.509 -1.193 27.176 1.00 76.94 175 ASP A C 1
ATOM 1347 O O . ASP A 1 175 ? -4.577 -1.033 26.598 1.00 76.94 175 ASP A O 1
ATOM 1351 N N . HIS A 1 176 ? -2.603 -0.220 27.144 1.00 80.94 176 HIS A N 1
ATOM 1352 C CA . HIS A 1 176 ? -2.886 1.063 26.492 1.00 80.94 176 HIS A CA 1
ATOM 1353 C C . HIS A 1 176 ? -2.635 1.014 24.976 1.00 80.94 176 HIS A C 1
ATOM 1355 O O . HIS A 1 176 ? -1.574 0.577 24.528 1.00 80.94 176 HIS A O 1
ATOM 1361 N N . ASN A 1 177 ? -3.556 1.552 24.166 1.00 82.56 177 ASN A N 1
ATOM 1362 C CA . ASN A 1 177 ? -3.463 1.554 22.694 1.00 82.56 177 ASN A CA 1
ATOM 1363 C C . ASN A 1 177 ? -2.128 2.094 22.153 1.00 82.56 177 ASN A C 1
ATOM 1365 O O . ASN A 1 177 ? -1.549 1.520 21.233 1.00 82.56 177 ASN A O 1
ATOM 1369 N N . ASN A 1 178 ? -1.593 3.157 22.760 1.00 83.62 178 ASN A N 1
ATOM 1370 C CA . ASN A 1 178 ? -0.304 3.732 22.368 1.00 83.62 178 ASN A CA 1
ATOM 1371 C C . ASN A 1 178 ? 0.862 2.746 22.515 1.00 83.62 178 ASN A C 1
ATOM 1373 O O . ASN A 1 178 ? 1.797 2.794 21.720 1.00 83.62 178 ASN A O 1
ATOM 1377 N N . LEU A 1 179 ? 0.816 1.852 23.508 1.00 85.38 179 LEU A N 1
ATOM 1378 C CA . LEU A 1 179 ? 1.825 0.813 23.697 1.00 85.38 179 LEU A CA 1
ATOM 1379 C C . LEU A 1 179 ? 1.742 -0.219 22.568 1.00 85.38 179 LEU A C 1
ATOM 1381 O O . LEU A 1 179 ? 2.752 -0.521 21.936 1.00 85.38 179 LEU A O 1
ATOM 1385 N N . TRP A 1 180 ? 0.535 -0.686 22.256 1.00 87.44 180 TRP A N 1
ATOM 1386 C CA . TRP A 1 180 ? 0.301 -1.626 21.162 1.00 87.44 180 TRP A CA 1
ATOM 1387 C C . TRP A 1 180 ? 0.698 -1.056 19.797 1.00 87.44 180 TRP A C 1
ATOM 1389 O O . TRP A 1 180 ? 1.301 -1.753 18.983 1.00 87.44 180 TRP A O 1
ATOM 1399 N N . LEU A 1 181 ? 0.447 0.233 19.552 1.00 88.06 181 LEU A N 1
ATOM 1400 C CA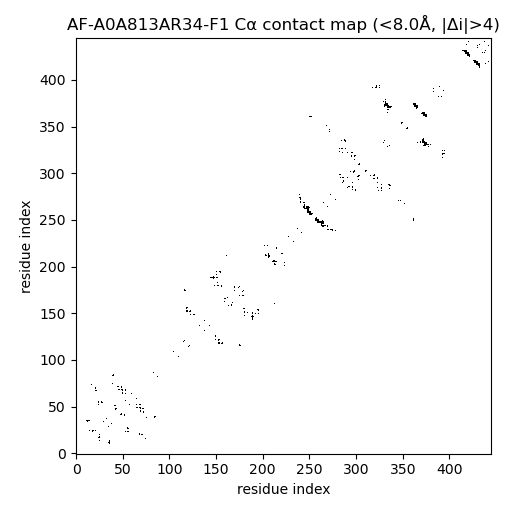 . LEU A 1 181 ? 0.848 0.898 18.310 1.00 88.06 181 LEU A CA 1
ATOM 1401 C C . LEU A 1 181 ? 2.376 0.973 18.131 1.00 88.06 181 LEU A C 1
ATOM 1403 O O . LEU A 1 181 ? 2.843 1.055 16.990 1.00 88.06 181 LEU A O 1
ATOM 1407 N N . ARG A 1 182 ? 3.169 0.883 19.212 1.00 88.12 182 ARG A N 1
ATOM 1408 C CA . ARG A 1 182 ? 4.642 0.814 19.127 1.00 88.12 182 ARG A CA 1
ATOM 1409 C C . ARG A 1 182 ? 5.139 -0.488 18.505 1.00 88.12 182 ARG A C 1
ATOM 1411 O O . ARG A 1 182 ? 6.208 -0.460 17.900 1.00 88.12 182 ARG A O 1
ATOM 1418 N N . LEU A 1 183 ? 4.371 -1.585 18.557 1.00 87.50 183 LEU A N 1
ATOM 1419 C CA . LEU A 1 183 ? 4.721 -2.843 17.869 1.00 87.50 183 LEU A CA 1
ATOM 1420 C C . LEU A 1 183 ? 4.970 -2.634 16.374 1.00 87.50 183 LEU A C 1
ATOM 1422 O O . LEU A 1 183 ? 5.759 -3.344 15.753 1.00 87.50 183 LEU A O 1
ATOM 1426 N N . PHE A 1 184 ? 4.291 -1.653 15.785 1.00 88.44 184 PHE A N 1
ATOM 1427 C CA . PHE A 1 184 ? 4.399 -1.361 14.366 1.00 88.44 184 PHE A CA 1
ATOM 1428 C C . PHE A 1 184 ? 5.530 -0.382 14.029 1.00 88.44 184 PHE A C 1
ATOM 1430 O O . PHE A 1 184 ? 5.738 -0.102 12.849 1.00 88.44 184 PHE A O 1
ATOM 1437 N N . GLY A 1 185 ? 6.276 0.129 15.016 1.00 87.62 185 GLY A N 1
ATOM 1438 C CA . GLY A 1 185 ? 7.401 1.044 14.807 1.00 87.62 185 GLY A CA 1
ATOM 1439 C C . GLY A 1 185 ? 7.037 2.218 13.893 1.00 87.62 185 GLY A C 1
ATOM 1440 O O . GLY A 1 185 ? 5.972 2.806 14.034 1.00 87.62 185 GLY A O 1
ATOM 1441 N N . ASN A 1 186 ? 7.883 2.523 12.906 1.00 86.44 186 ASN A N 1
ATOM 1442 C CA . ASN A 1 186 ? 7.656 3.599 11.926 1.00 86.44 186 ASN A CA 1
ATOM 1443 C C . ASN A 1 186 ? 6.983 3.122 10.625 1.00 86.44 186 ASN A C 1
ATOM 1445 O O . ASN A 1 186 ? 7.169 3.712 9.560 1.00 86.44 186 ASN A O 1
ATOM 1449 N N . ARG A 1 187 ? 6.213 2.026 10.662 1.00 83.44 187 ARG A N 1
ATOM 1450 C CA . ARG A 1 187 ? 5.520 1.523 9.466 1.00 83.44 187 ARG A CA 1
ATOM 1451 C C . ARG A 1 187 ? 4.440 2.517 9.014 1.00 83.44 187 ARG A C 1
ATOM 1453 O O . ARG A 1 187 ? 3.574 2.913 9.788 1.00 83.44 187 ARG A O 1
ATOM 1460 N N . ARG A 1 188 ? 4.467 2.859 7.722 1.00 78.94 188 ARG A N 1
ATOM 1461 C CA . ARG A 1 188 ? 3.480 3.729 7.057 1.00 78.94 188 ARG A CA 1
ATOM 1462 C C . ARG A 1 188 ? 2.058 3.156 7.107 1.00 78.94 188 ARG A C 1
ATOM 1464 O O . ARG A 1 188 ? 1.868 1.945 6.952 1.00 78.94 188 ARG A O 1
ATOM 1471 N N . SER A 1 189 ? 1.057 4.035 7.162 1.00 81.81 189 SER A N 1
ATOM 1472 C CA . SER A 1 189 ? -0.377 3.685 7.123 1.00 81.81 189 SER A CA 1
ATOM 1473 C C . SER A 1 189 ? -0.767 2.698 6.007 1.00 81.81 189 SER A C 1
ATOM 1475 O O . SER A 1 189 ? -1.447 1.708 6.270 1.00 81.81 189 SER A O 1
ATOM 1477 N N . LYS A 1 190 ? -0.295 2.896 4.763 1.00 74.62 190 LYS A N 1
ATOM 1478 C CA . LYS A 1 190 ? -0.571 1.972 3.633 1.00 74.62 190 LYS A CA 1
ATOM 1479 C C . LYS A 1 190 ? -0.070 0.545 3.898 1.00 74.62 190 LYS A C 1
ATOM 1481 O O . LYS A 1 190 ? -0.729 -0.412 3.509 1.00 74.62 190 LYS A O 1
ATOM 1486 N N . THR A 1 191 ? 1.080 0.387 4.555 1.00 80.69 191 THR A N 1
ATOM 1487 C CA . THR A 1 191 ? 1.635 -0.937 4.873 1.00 80.69 191 THR A CA 1
ATOM 1488 C C . THR A 1 191 ? 0.782 -1.641 5.919 1.00 80.69 191 THR A C 1
ATOM 1490 O O . THR A 1 191 ? 0.502 -2.828 5.764 1.00 80.69 191 THR A O 1
ATOM 1493 N N . LEU A 1 192 ? 0.324 -0.911 6.942 1.00 84.19 192 LEU A N 1
ATOM 1494 C CA . LEU A 1 192 ? -0.594 -1.447 7.950 1.00 84.19 192 LEU A CA 1
ATOM 1495 C C . LEU A 1 192 ? -1.931 -1.842 7.325 1.00 84.19 192 LEU A C 1
ATOM 1497 O O . LEU A 1 192 ? -2.385 -2.959 7.543 1.00 84.19 192 LEU A O 1
ATOM 1501 N N . ARG A 1 193 ? -2.494 -0.992 6.456 1.00 84.50 193 ARG A N 1
ATOM 1502 C CA . ARG A 1 193 ? -3.701 -1.311 5.682 1.00 84.50 193 ARG A CA 1
ATOM 1503 C C . ARG A 1 193 ? -3.544 -2.599 4.889 1.00 84.50 193 ARG A C 1
ATOM 1505 O O . ARG A 1 193 ? -4.387 -3.476 4.993 1.00 84.50 193 ARG A O 1
ATOM 1512 N N . ASN A 1 194 ? -2.482 -2.716 4.094 1.00 76.62 194 ASN A N 1
ATOM 1513 C CA . ASN A 1 194 ? -2.280 -3.890 3.246 1.00 76.62 194 ASN A CA 1
ATOM 1514 C C . ASN A 1 194 ? -2.177 -5.173 4.083 1.00 76.62 194 ASN A C 1
ATOM 1516 O O . ASN A 1 194 ? -2.764 -6.184 3.714 1.00 76.62 194 ASN A O 1
ATOM 1520 N N . ARG A 1 195 ? -1.492 -5.119 5.234 1.00 85.44 195 ARG A N 1
ATOM 1521 C CA . ARG A 1 195 ? -1.422 -6.245 6.177 1.00 85.44 195 ARG A CA 1
ATOM 1522 C C . ARG A 1 195 ? -2.787 -6.559 6.787 1.00 85.44 195 ARG A C 1
ATOM 1524 O O . ARG A 1 195 ? -3.180 -7.718 6.783 1.00 85.44 195 ARG A O 1
ATOM 1531 N N . ALA A 1 196 ? -3.520 -5.548 7.253 1.00 84.38 196 ALA A N 1
ATOM 1532 C CA . ALA A 1 196 ? -4.856 -5.721 7.819 1.00 84.38 196 ALA A CA 1
ATOM 1533 C C . ALA A 1 196 ? -5.823 -6.339 6.800 1.00 84.38 196 ALA A C 1
ATOM 1535 O O . ALA A 1 196 ? -6.538 -7.275 7.128 1.00 84.38 196 ALA A O 1
ATOM 1536 N N . MET A 1 197 ? -5.802 -5.870 5.550 1.00 81.38 197 MET A N 1
ATOM 1537 C CA . MET A 1 197 ? -6.646 -6.394 4.472 1.00 81.38 197 MET A CA 1
ATOM 1538 C C . MET A 1 197 ? -6.262 -7.822 4.073 1.00 81.38 197 MET A C 1
ATOM 1540 O O . MET A 1 197 ? -7.147 -8.643 3.848 1.00 81.38 197 MET A O 1
ATOM 1544 N N . ALA A 1 198 ? -4.963 -8.134 4.016 1.00 80.25 198 ALA A N 1
ATOM 1545 C CA . ALA A 1 198 ? -4.495 -9.491 3.744 1.00 80.25 198 ALA A CA 1
ATOM 1546 C C . ALA A 1 198 ? -4.967 -10.477 4.825 1.00 80.25 198 ALA A C 1
ATOM 1548 O O . ALA A 1 198 ? -5.473 -11.548 4.496 1.00 80.25 198 ALA A O 1
ATOM 1549 N N . TRP A 1 199 ? -4.862 -10.081 6.098 1.00 85.00 199 TRP A N 1
ATOM 1550 C CA . TRP A 1 199 ? -5.330 -10.879 7.231 1.00 85.00 199 TRP A CA 1
ATOM 1551 C C . TRP A 1 199 ? -6.849 -10.939 7.339 1.00 85.00 199 TRP A C 1
ATOM 1553 O O . TRP A 1 199 ? -7.371 -11.976 7.720 1.00 85.00 199 TRP A O 1
ATOM 1563 N N . ARG A 1 200 ? -7.575 -9.877 6.973 1.00 83.25 200 ARG A N 1
ATOM 1564 C CA . ARG A 1 200 ? -9.042 -9.845 7.043 1.00 83.25 200 ARG A CA 1
ATOM 1565 C C . ARG A 1 200 ? -9.673 -10.969 6.222 1.00 83.25 200 ARG A C 1
ATOM 1567 O O . ARG A 1 200 ? -10.577 -11.629 6.722 1.00 83.25 200 ARG A O 1
ATOM 1574 N N . GLY A 1 201 ? -9.197 -11.178 4.991 1.00 79.88 201 GLY A N 1
ATOM 1575 C CA . GLY A 1 201 ? -9.692 -12.254 4.125 1.00 79.88 201 GLY A CA 1
ATOM 1576 C C . GLY A 1 201 ? -9.448 -13.632 4.735 1.00 79.88 201 GLY A C 1
ATOM 1577 O O . GLY A 1 201 ? -10.378 -14.421 4.861 1.00 79.88 201 GLY A O 1
ATOM 1578 N N . PHE A 1 202 ? -8.225 -13.871 5.213 1.00 82.50 202 PHE A N 1
ATOM 1579 C CA . PHE A 1 202 ? -7.868 -15.130 5.862 1.00 82.50 202 PHE A CA 1
ATOM 1580 C C . PHE A 1 202 ? -8.653 -15.372 7.158 1.00 82.50 202 PHE A C 1
ATOM 1582 O O . PHE A 1 202 ? -9.193 -16.452 7.352 1.00 82.50 202 PHE A O 1
ATOM 1589 N N . ARG A 1 203 ? -8.782 -14.355 8.019 1.00 84.31 203 ARG A N 1
ATOM 1590 C CA . ARG A 1 203 ? -9.564 -14.408 9.264 1.00 84.31 203 ARG A CA 1
ATOM 1591 C C . ARG A 1 203 ? -11.029 -14.748 8.988 1.00 84.31 203 ARG A C 1
ATOM 1593 O O . ARG A 1 203 ? -11.595 -15.578 9.685 1.00 84.31 203 ARG A O 1
ATOM 1600 N N . ALA A 1 204 ? -11.646 -14.097 7.999 1.00 79.62 204 ALA A N 1
ATOM 1601 C CA . ALA A 1 204 ? -13.035 -14.366 7.629 1.00 79.62 204 ALA A CA 1
ATOM 1602 C C . ALA A 1 204 ? -13.209 -15.796 7.100 1.00 79.62 204 ALA A C 1
ATOM 1604 O O . ALA A 1 204 ? -14.138 -16.484 7.508 1.00 79.62 204 ALA A O 1
ATOM 1605 N N . TRP A 1 205 ? -12.287 -16.254 6.249 1.00 82.38 205 TRP A N 1
ATOM 1606 C CA . TRP A 1 205 ? -12.278 -17.627 5.752 1.00 82.38 205 TRP A CA 1
ATOM 1607 C C . TRP A 1 205 ? -12.113 -18.649 6.882 1.00 82.38 205 TRP A C 1
ATOM 1609 O O . TRP A 1 205 ? -12.919 -19.564 6.977 1.00 82.38 205 TRP A O 1
ATOM 1619 N N . MET A 1 206 ? -11.152 -18.451 7.792 1.00 82.25 206 MET A N 1
ATOM 1620 C CA . MET A 1 206 ? -10.944 -19.312 8.965 1.00 82.25 206 MET A CA 1
ATOM 1621 C C . MET A 1 206 ? -12.206 -19.398 9.831 1.00 82.25 206 MET A C 1
ATOM 1623 O O . MET A 1 206 ? -12.612 -20.489 10.233 1.00 82.25 206 MET A O 1
ATOM 1627 N N . GLN A 1 207 ? -12.864 -18.258 10.060 1.00 82.44 207 GLN A N 1
ATOM 1628 C CA . GLN A 1 207 ? -14.066 -18.191 10.887 1.00 82.44 207 GLN A CA 1
ATOM 1629 C C . GLN A 1 207 ? -15.233 -18.962 10.255 1.00 82.44 207 GLN A C 1
ATOM 1631 O O . GLN A 1 207 ? -16.009 -19.585 10.973 1.00 82.44 207 GLN A O 1
ATOM 1636 N N . VAL A 1 208 ? -15.339 -18.953 8.924 1.00 75.25 208 VAL A N 1
ATOM 1637 C CA . VAL A 1 208 ? -16.370 -19.695 8.182 1.00 75.25 208 VAL A CA 1
ATOM 1638 C C . VAL A 1 208 ? -16.025 -21.181 8.054 1.00 75.25 208 VAL A C 1
ATOM 1640 O O . VAL A 1 208 ? -16.893 -22.022 8.261 1.00 75.25 208 VAL A O 1
ATOM 1643 N N . ALA A 1 209 ? -14.778 -21.517 7.722 1.00 78.38 209 ALA A N 1
ATOM 1644 C CA . ALA A 1 209 ? -14.360 -22.883 7.412 1.00 78.38 209 ALA A CA 1
ATOM 1645 C C . ALA A 1 209 ? -14.099 -23.740 8.661 1.00 78.38 209 ALA A C 1
ATOM 1647 O O . ALA A 1 209 ? -14.352 -24.942 8.640 1.00 78.38 209 ALA A O 1
ATOM 1648 N N . TYR A 1 210 ? -13.602 -23.133 9.742 1.00 80.38 210 TYR A N 1
ATOM 1649 C CA . TYR A 1 210 ? -13.140 -23.844 10.941 1.00 80.38 210 TYR A CA 1
ATOM 1650 C C . TYR A 1 210 ? -13.749 -23.318 12.244 1.00 80.38 210 TYR A C 1
ATOM 1652 O O . TYR A 1 210 ? -13.487 -23.878 13.305 1.00 80.38 210 TYR A O 1
ATOM 1660 N N . GLY A 1 211 ? -14.537 -22.237 12.205 1.00 82.75 211 GLY A N 1
ATOM 1661 C CA . GLY A 1 211 ? -15.095 -21.624 13.415 1.00 82.75 211 GLY A CA 1
ATOM 1662 C C . GLY A 1 211 ? -14.049 -20.962 14.323 1.00 82.75 211 GLY A C 1
ATOM 1663 O O . GLY A 1 211 ? -14.384 -20.532 15.424 1.00 82.75 211 GLY A O 1
ATOM 1664 N N . SER A 1 212 ? -12.797 -20.854 13.874 1.00 85.19 212 SER A N 1
ATOM 1665 C CA . SER A 1 212 ? -11.699 -20.211 14.595 1.00 85.19 212 SER A CA 1
ATOM 1666 C C . SER A 1 212 ? -11.175 -19.008 13.814 1.00 85.19 212 SER A C 1
ATOM 1668 O O . SER A 1 212 ? -11.442 -18.842 12.630 1.00 85.19 212 SER A O 1
ATOM 1670 N N . VAL A 1 213 ? -10.436 -18.119 14.472 1.00 83.31 213 VAL A N 1
ATOM 1671 C CA . VAL A 1 213 ? -9.857 -16.918 13.833 1.00 83.31 213 VAL A CA 1
ATOM 1672 C C . VAL A 1 213 ? -8.359 -17.049 13.570 1.00 83.31 213 VAL A C 1
ATOM 1674 O O . VAL A 1 213 ? -7.748 -16.158 12.977 1.00 83.31 213 VAL A O 1
ATOM 1677 N N . TRP A 1 214 ? -7.769 -18.159 14.014 1.00 86.94 214 TRP A N 1
ATOM 1678 C CA . TRP A 1 214 ? -6.352 -18.460 13.905 1.00 86.94 214 TRP A CA 1
ATOM 1679 C C . TRP A 1 214 ? -6.152 -19.952 13.611 1.00 86.94 214 TRP A C 1
ATOM 1681 O O . TRP A 1 214 ? -6.892 -20.772 14.153 1.00 86.94 214 TRP A O 1
ATOM 1691 N N . PRO A 1 215 ? -5.203 -20.323 12.736 1.00 86.12 215 PRO A N 1
ATOM 1692 C CA . PRO A 1 215 ? -4.971 -21.714 12.386 1.00 86.12 215 PRO A CA 1
ATOM 1693 C C . PRO A 1 215 ? -4.309 -22.480 13.532 1.00 86.12 215 PRO A C 1
ATOM 1695 O O . PRO A 1 215 ? -3.239 -22.101 14.008 1.00 86.12 215 PRO A O 1
ATOM 1698 N N . ASP A 1 216 ? -4.898 -23.620 13.884 1.00 83.38 216 ASP A N 1
ATOM 1699 C CA . ASP A 1 216 ? -4.300 -24.582 14.819 1.00 83.38 216 ASP A CA 1
ATOM 1700 C C . ASP A 1 216 ? -3.200 -25.425 14.151 1.00 83.38 216 ASP A C 1
ATOM 1702 O O . ASP A 1 216 ? -2.399 -26.077 14.818 1.00 83.38 216 ASP A O 1
ATOM 1706 N N . SER A 1 217 ? -3.143 -25.417 12.814 1.00 85.38 217 SER A N 1
ATOM 1707 C CA . SER A 1 217 ? -2.146 -26.148 12.033 1.00 85.38 217 SER A CA 1
ATOM 1708 C C . SER A 1 217 ? -1.757 -25.424 10.745 1.00 85.38 217 SER A C 1
ATOM 1710 O O . SER A 1 217 ? -2.537 -24.674 10.155 1.00 85.38 217 SER A O 1
ATOM 1712 N N . ILE A 1 218 ? -0.547 -25.712 10.260 1.00 87.50 218 ILE A N 1
ATOM 1713 C CA . ILE A 1 218 ? -0.044 -25.207 8.974 1.00 87.50 218 ILE A CA 1
ATOM 1714 C C . ILE A 1 218 ? -0.936 -25.673 7.810 1.00 87.50 218 ILE A C 1
ATOM 1716 O O . ILE A 1 218 ? -1.110 -24.932 6.847 1.00 87.50 218 ILE A O 1
ATOM 1720 N N . ALA A 1 219 ? -1.559 -26.851 7.914 1.00 81.12 219 ALA A N 1
ATOM 1721 C CA . ALA A 1 219 ? -2.441 -27.391 6.880 1.00 81.12 219 ALA A CA 1
ATOM 1722 C C . ALA A 1 219 ? -3.642 -26.475 6.590 1.00 81.12 219 ALA A C 1
ATOM 1724 O O . ALA A 1 219 ? -3.961 -26.242 5.427 1.00 81.12 219 ALA A O 1
ATOM 1725 N N . ALA A 1 220 ? -4.256 -25.885 7.624 1.00 81.25 220 ALA A N 1
ATOM 1726 C CA . ALA A 1 220 ? -5.347 -24.924 7.444 1.00 81.25 220 ALA A CA 1
ATOM 1727 C C . ALA A 1 220 ? -4.884 -23.670 6.680 1.00 81.25 220 ALA A C 1
ATOM 1729 O O . ALA A 1 220 ? -5.603 -23.145 5.833 1.00 81.25 220 ALA A O 1
ATOM 1730 N N . PHE A 1 221 ? -3.653 -23.213 6.926 1.00 82.81 221 PHE A N 1
ATOM 1731 C CA . PHE A 1 221 ? -3.080 -22.083 6.199 1.00 82.81 221 PHE A CA 1
ATOM 1732 C C . PHE A 1 221 ? -2.763 -22.426 4.736 1.00 82.81 221 PHE A C 1
ATOM 1734 O O . PHE A 1 221 ? -3.051 -21.626 3.849 1.00 82.81 221 PHE A O 1
ATOM 1741 N N . LEU A 1 222 ? -2.208 -23.612 4.471 1.00 85.75 222 LEU A N 1
ATOM 1742 C CA . LEU A 1 222 ? -1.923 -24.073 3.108 1.00 85.75 222 LEU A CA 1
ATOM 1743 C C . LEU A 1 222 ? -3.201 -24.226 2.283 1.00 85.75 222 LEU A C 1
ATOM 1745 O O . LEU A 1 222 ? -3.238 -23.750 1.154 1.00 85.75 222 LEU A O 1
ATOM 1749 N N . LYS A 1 223 ? -4.264 -24.779 2.876 1.00 81.75 223 LYS A N 1
ATOM 1750 C CA . LYS A 1 223 ? -5.563 -24.919 2.213 1.00 81.75 223 LYS A CA 1
ATOM 1751 C C . LYS A 1 223 ? -6.148 -23.567 1.793 1.00 81.75 223 LYS A C 1
ATOM 1753 O O . LYS A 1 223 ? -6.621 -23.422 0.675 1.00 81.75 223 LYS A O 1
ATOM 1758 N N . TYR A 1 224 ? -6.037 -22.540 2.641 1.00 80.81 224 TYR A N 1
ATOM 1759 C CA . TYR A 1 224 ? -6.426 -21.182 2.248 1.00 80.81 224 TYR A CA 1
ATOM 1760 C C . TYR A 1 224 ? -5.613 -20.654 1.063 1.00 80.81 224 TYR A C 1
ATOM 1762 O O . TYR A 1 224 ? -6.156 -19.980 0.192 1.00 80.81 224 TYR A O 1
ATOM 1770 N N . LEU A 1 225 ? -4.299 -20.900 1.042 1.00 81.56 225 LEU A N 1
ATOM 1771 C CA . LEU A 1 225 ? -3.448 -20.448 -0.059 1.00 81.56 225 LEU A CA 1
ATOM 1772 C C . LEU A 1 225 ? -3.775 -21.168 -1.366 1.00 81.56 225 LEU A C 1
ATOM 1774 O O . LEU A 1 225 ? -3.765 -20.517 -2.407 1.00 81.56 225 LEU A O 1
ATOM 1778 N N . GLU A 1 226 ? -4.080 -22.461 -1.297 1.00 77.44 226 GLU A N 1
ATOM 1779 C CA . GLU A 1 226 ? -4.515 -23.284 -2.425 1.00 77.44 226 GLU A CA 1
ATOM 1780 C C . GLU A 1 226 ? -5.851 -22.779 -2.986 1.00 77.44 226 GLU A C 1
ATOM 1782 O O . GLU A 1 226 ? -5.905 -22.360 -4.141 1.00 77.44 226 GLU A O 1
ATOM 1787 N N . GLU A 1 227 ? -6.880 -22.641 -2.145 1.00 74.00 227 GLU A N 1
ATOM 1788 C CA . GLU A 1 227 ? -8.189 -22.105 -2.553 1.00 74.00 227 GLU A CA 1
ATOM 1789 C C . GLU A 1 227 ? -8.077 -20.676 -3.120 1.00 74.00 227 GLU A C 1
ATOM 1791 O O . GLU A 1 227 ? -8.767 -20.297 -4.066 1.00 74.00 227 GLU A O 1
ATOM 1796 N N . ARG A 1 228 ? -7.163 -19.854 -2.589 1.00 68.06 228 ARG A N 1
ATOM 1797 C CA . ARG A 1 228 ? -6.922 -18.493 -3.096 1.00 68.06 228 ARG A CA 1
ATOM 1798 C C . ARG A 1 228 ? -6.038 -18.446 -4.349 1.00 68.06 228 ARG A C 1
ATOM 1800 O O . ARG A 1 228 ? -5.940 -17.389 -4.972 1.00 68.06 228 ARG A O 1
ATOM 1807 N N . HIS A 1 229 ? -5.334 -19.526 -4.668 1.00 59.00 229 HIS A N 1
ATOM 1808 C CA . HIS A 1 229 ? -4.599 -19.681 -5.919 1.00 59.00 229 HIS A CA 1
ATOM 1809 C C . HIS A 1 229 ? -5.534 -20.161 -7.037 1.00 59.00 229 HIS A C 1
ATOM 1811 O O . HIS A 1 229 ? -5.388 -19.724 -8.176 1.00 59.00 229 HIS A O 1
ATOM 1817 N N . GLU A 1 230 ? -6.520 -20.999 -6.704 1.00 50.34 230 GLU A N 1
ATOM 1818 C CA . GLU A 1 230 ? -7.565 -21.456 -7.628 1.00 50.34 230 GLU A CA 1
ATOM 1819 C C . GLU A 1 230 ? -8.534 -20.344 -8.040 1.00 50.34 230 GLU A C 1
ATOM 1821 O O . GLU A 1 230 ? -9.040 -20.360 -9.159 1.00 50.34 230 GLU A O 1
ATOM 1826 N N . VAL A 1 231 ? -8.757 -19.347 -7.177 1.00 46.38 231 VAL A N 1
ATOM 1827 C CA . VAL A 1 231 ? -9.440 -18.106 -7.557 1.00 46.38 231 VAL A CA 1
ATOM 1828 C C . VAL A 1 231 ? -8.431 -17.202 -8.272 1.00 46.38 231 VAL A C 1
ATOM 1830 O O . VAL A 1 231 ? -7.525 -16.680 -7.609 1.00 46.38 231 VAL A O 1
ATOM 1833 N N . PRO A 1 232 ? -8.565 -16.948 -9.592 1.00 41.59 232 PRO A N 1
ATOM 1834 C CA . PRO A 1 232 ? -7.734 -15.969 -10.272 1.00 41.59 232 PRO A CA 1
ATOM 1835 C C . PRO A 1 232 ? -7.940 -14.636 -9.563 1.00 41.59 232 PRO A C 1
ATOM 1837 O O . PRO A 1 232 ? -9.030 -14.070 -9.535 1.00 41.59 232 PRO A O 1
ATOM 1840 N N . SER A 1 233 ? -6.902 -14.162 -8.886 1.00 41.09 233 SER A N 1
ATOM 1841 C CA . SER A 1 233 ? -6.944 -12.876 -8.215 1.00 41.09 233 SER A CA 1
ATOM 1842 C C . SER A 1 233 ? -6.925 -11.780 -9.279 1.00 41.09 233 SER A C 1
ATOM 1844 O O . SER A 1 233 ? -5.847 -11.283 -9.609 1.00 41.09 233 SER A O 1
ATOM 1846 N N . ASP A 1 234 ? -8.096 -11.407 -9.789 1.00 42.50 234 ASP A N 1
ATOM 1847 C CA . ASP A 1 234 ? -8.278 -10.288 -10.727 1.00 42.50 234 ASP A CA 1
ATOM 1848 C C . ASP A 1 234 ? -7.631 -8.988 -10.207 1.00 42.50 234 ASP A C 1
ATOM 1850 O O . ASP A 1 234 ? -7.148 -8.166 -10.975 1.00 42.50 234 ASP A O 1
ATOM 1854 N N . ASP A 1 235 ? -7.497 -8.838 -8.885 1.00 42.62 235 ASP A N 1
ATOM 1855 C CA . ASP A 1 235 ? -6.922 -7.652 -8.234 1.00 42.62 235 ASP A CA 1
ATOM 1856 C C . ASP A 1 235 ? -5.377 -7.594 -8.193 1.00 42.62 235 ASP A C 1
ATOM 1858 O O . ASP A 1 235 ? -4.812 -6.595 -7.734 1.00 42.62 235 ASP A O 1
ATOM 1862 N N . ARG A 1 236 ? -4.658 -8.658 -8.596 1.00 43.19 236 ARG A N 1
ATOM 1863 C CA . ARG A 1 236 ? -3.174 -8.671 -8.607 1.00 43.19 236 ARG A CA 1
ATOM 1864 C C . ARG A 1 236 ? -2.557 -8.453 -9.980 1.00 43.19 236 ARG A C 1
ATOM 1866 O O . ARG A 1 236 ? -1.344 -8.245 -10.039 1.00 43.19 236 ARG A O 1
ATOM 1873 N N . PHE A 1 237 ? -3.353 -8.443 -11.044 1.00 45.69 237 PHE A N 1
ATOM 1874 C CA . PHE A 1 237 ? -2.884 -7.910 -12.313 1.00 45.69 237 PHE A CA 1
ATOM 1875 C C . PHE A 1 237 ? -2.715 -6.402 -12.131 1.00 45.69 237 PHE A C 1
ATOM 1877 O O . PHE A 1 237 ? -3.677 -5.639 -12.050 1.00 45.69 237 PHE A O 1
ATOM 1884 N N . SER A 1 238 ? -1.460 -5.966 -11.974 1.00 53.91 238 SER A N 1
ATOM 1885 C CA . SER A 1 238 ? -1.146 -4.547 -12.118 1.00 53.91 238 SER A CA 1
ATOM 1886 C C . SER A 1 238 ? -1.694 -4.111 -13.476 1.00 53.91 238 SER A C 1
ATOM 1888 O O . SER A 1 238 ? -1.577 -4.868 -14.441 1.00 53.91 238 SER A O 1
ATOM 1890 N N . HIS A 1 239 ? -2.240 -2.896 -13.584 1.00 57.25 239 HIS A N 1
ATOM 1891 C CA . HIS A 1 239 ? -2.518 -2.299 -14.899 1.00 57.25 239 HIS A CA 1
ATOM 1892 C C . HIS A 1 239 ? -1.301 -2.431 -15.834 1.00 57.25 239 HIS A C 1
ATOM 1894 O O . HIS A 1 239 ? -1.463 -2.589 -17.038 1.00 57.25 239 HIS A O 1
ATOM 1900 N N . ASP A 1 240 ? -0.093 -2.441 -15.264 1.00 57.69 240 ASP A N 1
ATOM 1901 C CA . ASP A 1 240 ? 1.161 -2.628 -15.988 1.00 57.69 240 ASP A CA 1
ATOM 1902 C C . ASP A 1 240 ? 1.258 -3.997 -16.685 1.00 57.69 240 ASP A C 1
ATOM 1904 O O . ASP A 1 240 ? 1.733 -4.058 -17.812 1.00 57.69 240 ASP A O 1
ATOM 1908 N N . SER A 1 241 ? 0.783 -5.088 -16.069 1.00 65.50 241 SER A N 1
ATOM 1909 C CA . SER A 1 241 ? 0.841 -6.435 -16.662 1.00 65.50 241 SER A CA 1
ATOM 1910 C C . SER A 1 241 ? -0.099 -6.555 -17.863 1.00 65.50 241 SER A C 1
ATOM 1912 O O . SER A 1 241 ? 0.334 -6.984 -18.928 1.00 65.50 241 SER A O 1
ATOM 1914 N N . MET A 1 242 ? -1.339 -6.060 -17.735 1.00 66.50 242 MET A N 1
ATOM 1915 C CA . MET A 1 242 ? -2.289 -5.999 -18.858 1.00 66.50 242 MET A CA 1
ATOM 1916 C C . MET A 1 242 ? -1.758 -5.148 -20.020 1.00 66.50 242 MET A C 1
ATOM 1918 O O . MET A 1 242 ? -2.028 -5.427 -21.186 1.00 66.50 242 MET A O 1
ATOM 1922 N N . LEU A 1 243 ? -1.008 -4.088 -19.710 1.00 75.12 243 LEU A N 1
ATOM 1923 C CA . LEU A 1 243 ? -0.463 -3.182 -20.713 1.00 75.12 243 LEU A CA 1
ATOM 1924 C C . LEU A 1 243 ? 0.748 -3.799 -21.431 1.00 75.12 243 LEU A C 1
ATOM 1926 O O . LEU A 1 243 ? 0.818 -3.731 -22.657 1.00 75.12 243 LEU A O 1
ATOM 1930 N N . ILE A 1 244 ? 1.647 -4.469 -20.703 1.00 79.81 244 ILE A N 1
ATOM 1931 C CA . ILE A 1 244 ? 2.793 -5.192 -21.280 1.00 79.81 244 ILE A CA 1
ATOM 1932 C C . ILE A 1 244 ? 2.326 -6.341 -22.185 1.00 79.81 244 ILE A C 1
ATOM 1934 O O . ILE A 1 244 ? 2.854 -6.490 -23.285 1.00 79.81 244 ILE A O 1
ATOM 1938 N N . GLU A 1 245 ? 1.297 -7.093 -21.779 1.00 81.81 245 GLU A N 1
ATOM 1939 C CA . GLU A 1 245 ? 0.693 -8.168 -22.590 1.00 81.81 245 GLU A CA 1
ATOM 1940 C C . GLU A 1 245 ? 0.133 -7.670 -23.931 1.00 81.81 245 GLU A C 1
ATOM 1942 O O . GLU A 1 245 ? 0.026 -8.436 -24.887 1.00 81.81 245 GLU A O 1
ATOM 1947 N N . SER A 1 246 ? -0.217 -6.383 -24.026 1.00 84.31 246 SER A N 1
ATOM 1948 C CA . SER A 1 246 ? -0.751 -5.782 -25.252 1.00 84.31 246 SER A CA 1
ATOM 1949 C C . SER A 1 246 ? 0.327 -5.311 -26.236 1.00 84.31 246 SER A C 1
ATOM 1951 O O . SER A 1 246 ? 0.019 -5.006 -27.395 1.00 84.31 246 SER A O 1
ATOM 1953 N N . PHE A 1 247 ? 1.586 -5.220 -25.798 1.00 86.44 247 PHE A N 1
ATOM 1954 C CA . PHE A 1 247 ? 2.655 -4.679 -26.624 1.00 86.44 247 PHE A CA 1
ATOM 1955 C C . PHE A 1 247 ? 3.069 -5.641 -27.723 1.00 86.44 247 PHE A C 1
ATOM 1957 O O . PHE A 1 247 ? 3.278 -6.830 -27.503 1.00 86.44 247 PHE A O 1
ATOM 1964 N N . ARG A 1 248 ? 3.229 -5.086 -28.923 1.00 87.94 248 ARG A N 1
ATOM 1965 C CA . ARG A 1 248 ? 3.716 -5.802 -30.098 1.00 87.94 248 ARG A CA 1
ATOM 1966 C C . ARG A 1 248 ? 5.200 -5.551 -30.302 1.00 87.94 248 ARG A C 1
ATOM 1968 O O . ARG A 1 248 ? 5.696 -4.475 -29.969 1.00 87.94 248 ARG A O 1
ATOM 1975 N N . THR A 1 249 ? 5.885 -6.524 -30.886 1.00 85.88 249 THR A N 1
ATOM 1976 C CA . THR A 1 249 ? 7.322 -6.459 -31.157 1.00 85.88 249 THR A CA 1
ATOM 1977 C C . THR A 1 249 ? 7.628 -5.296 -32.110 1.00 85.88 249 THR A C 1
ATOM 1979 O O . THR A 1 249 ? 7.102 -5.275 -33.231 1.00 85.88 249 THR A O 1
ATOM 1982 N N . PRO A 1 250 ? 8.426 -4.294 -31.700 1.00 85.94 250 PRO A N 1
ATOM 1983 C CA . PRO A 1 250 ? 8.741 -3.162 -32.554 1.00 85.94 250 PRO A CA 1
ATOM 1984 C C . PRO A 1 250 ? 9.780 -3.560 -33.603 1.00 85.94 250 PRO A C 1
ATOM 1986 O O . PRO A 1 250 ? 10.687 -4.337 -33.342 1.00 85.94 250 PRO A O 1
ATOM 1989 N N . PHE A 1 251 ? 9.711 -2.979 -34.794 1.00 84.06 251 PHE A N 1
ATOM 1990 C CA . PHE A 1 251 ? 10.768 -3.123 -35.790 1.00 84.06 251 PHE A CA 1
ATOM 1991 C C . PHE A 1 251 ? 11.166 -1.761 -36.338 1.00 84.06 251 PHE A C 1
ATOM 1993 O O . PHE A 1 251 ? 10.372 -0.818 -36.362 1.00 84.06 251 PHE A O 1
ATOM 2000 N N . ARG A 1 252 ? 12.412 -1.662 -36.799 1.00 79.50 252 ARG A N 1
ATOM 2001 C CA . ARG A 1 252 ? 12.928 -0.458 -37.439 1.00 79.50 252 ARG A CA 1
ATOM 2002 C C . ARG A 1 252 ? 13.373 -0.757 -38.864 1.00 79.50 252 ARG A C 1
ATOM 2004 O O . ARG A 1 252 ? 14.206 -1.637 -39.070 1.00 79.50 252 ARG A O 1
ATOM 2011 N N . HIS A 1 253 ? 12.828 -0.016 -39.825 1.00 78.12 253 HIS A N 1
ATOM 2012 C CA . HIS A 1 253 ? 13.134 -0.147 -41.252 1.00 78.12 253 HIS A CA 1
ATOM 2013 C C . HIS A 1 253 ? 13.274 1.244 -41.881 1.00 78.12 253 HIS A C 1
ATOM 2015 O O . HIS A 1 253 ? 12.430 2.104 -41.645 1.00 78.12 253 HIS A O 1
ATOM 2021 N N . GLU A 1 254 ? 14.368 1.490 -42.611 1.00 75.69 254 GLU A N 1
ATOM 2022 C CA . GLU A 1 254 ? 14.671 2.789 -43.252 1.00 75.69 254 GLU A CA 1
ATOM 2023 C C . GLU A 1 254 ? 14.508 4.006 -42.315 1.00 75.69 254 GLU A C 1
ATOM 2025 O O . GLU A 1 254 ? 13.984 5.058 -42.676 1.00 75.69 254 GLU A O 1
ATOM 2030 N N . GLY A 1 255 ? 14.917 3.854 -41.052 1.00 68.44 255 GLY A N 1
ATOM 2031 C CA . GLY A 1 255 ? 14.822 4.919 -40.050 1.00 68.44 255 GLY A CA 1
ATOM 2032 C C . GLY A 1 255 ? 13.419 5.156 -39.474 1.00 68.44 255 GLY A C 1
ATOM 2033 O O . GLY A 1 255 ? 13.283 6.008 -38.599 1.00 68.44 255 GLY A O 1
ATOM 2034 N N . ARG A 1 256 ? 12.400 4.391 -39.885 1.00 72.69 256 ARG A N 1
ATOM 2035 C CA . ARG A 1 256 ? 11.028 4.467 -39.360 1.00 72.69 256 ARG A CA 1
ATOM 2036 C C . ARG A 1 256 ? 10.714 3.309 -38.416 1.00 72.69 256 ARG A C 1
ATOM 2038 O O . ARG A 1 256 ? 11.196 2.192 -38.603 1.00 72.69 256 ARG A O 1
ATOM 2045 N N . TRP A 1 257 ? 9.890 3.595 -37.411 1.00 79.69 257 TRP A N 1
ATOM 2046 C CA . TRP A 1 257 ? 9.365 2.610 -36.467 1.00 79.69 257 TRP A CA 1
ATOM 2047 C C . TRP A 1 257 ? 8.081 1.973 -36.998 1.00 79.69 257 TRP A C 1
ATOM 2049 O O . TRP A 1 257 ? 7.205 2.670 -37.510 1.00 79.69 257 TRP A O 1
ATOM 2059 N N . GLY A 1 258 ? 7.964 0.659 -36.837 1.00 81.81 258 GLY A N 1
ATOM 2060 C CA . GLY A 1 258 ? 6.759 -0.118 -37.103 1.00 81.81 258 GLY A CA 1
ATOM 2061 C C . GLY A 1 258 ? 6.506 -1.154 -36.007 1.00 81.81 258 GLY A C 1
ATOM 2062 O O . GLY A 1 258 ? 7.341 -1.357 -35.125 1.00 81.81 258 GLY A O 1
ATOM 2063 N N . LEU A 1 259 ? 5.340 -1.803 -36.055 1.00 87.69 259 LEU A N 1
ATOM 2064 C CA . LEU A 1 259 ? 4.934 -2.853 -35.115 1.00 87.69 259 LEU A CA 1
ATOM 2065 C C . LEU A 1 259 ? 4.663 -4.156 -35.869 1.00 87.69 259 LEU A C 1
ATOM 2067 O O . LEU A 1 259 ? 3.906 -4.161 -36.843 1.00 87.69 259 LEU A O 1
ATOM 2071 N N . ASN A 1 260 ? 5.243 -5.257 -35.398 1.00 84.38 260 ASN A N 1
ATOM 2072 C CA . ASN A 1 260 ? 4.935 -6.597 -35.890 1.00 84.38 260 ASN A CA 1
ATOM 2073 C C . ASN A 1 260 ? 3.577 -7.080 -35.362 1.00 84.38 260 ASN A C 1
ATOM 2075 O O . ASN A 1 260 ? 2.923 -6.412 -34.565 1.00 84.38 260 ASN A O 1
ATOM 2079 N N . ARG A 1 261 ? 3.113 -8.239 -35.844 1.00 85.12 261 ARG A N 1
ATOM 2080 C CA . ARG A 1 261 ? 1.891 -8.888 -35.330 1.00 85.12 261 ARG A CA 1
ATOM 2081 C C . ARG A 1 261 ? 2.127 -9.630 -34.016 1.00 85.12 261 ARG A C 1
ATOM 2083 O O . ARG A 1 261 ? 1.193 -9.768 -33.235 1.00 85.12 261 ARG A O 1
ATOM 2090 N N . GLU A 1 262 ? 3.349 -10.098 -33.808 1.00 85.56 262 GLU A N 1
ATOM 2091 C CA . GLU A 1 262 ? 3.770 -10.827 -32.615 1.00 85.56 262 GLU A CA 1
ATOM 2092 C C . GLU A 1 262 ? 3.816 -9.909 -31.391 1.00 85.56 262 GLU A C 1
ATOM 2094 O O . GLU A 1 262 ? 4.065 -8.704 -31.509 1.00 85.56 262 GLU A O 1
ATOM 2099 N N . LEU A 1 263 ? 3.552 -10.488 -30.220 1.00 86.12 263 LEU A N 1
ATOM 2100 C CA . LEU A 1 263 ? 3.659 -9.788 -28.945 1.00 86.12 263 LEU A CA 1
ATOM 2101 C C . LEU A 1 263 ? 5.127 -9.646 -28.551 1.00 86.12 263 LEU A C 1
ATOM 2103 O O . LEU A 1 263 ? 5.907 -10.579 -28.724 1.00 86.12 263 LEU A O 1
ATOM 2107 N N . LEU A 1 264 ? 5.470 -8.492 -27.977 1.00 84.50 264 LEU A N 1
ATOM 2108 C CA . LEU A 1 264 ? 6.805 -8.215 -27.458 1.00 84.50 264 LEU A CA 1
ATOM 2109 C C . LEU A 1 264 ? 7.149 -9.184 -26.324 1.00 84.50 264 LEU A C 1
ATOM 2111 O O . LEU A 1 264 ? 8.252 -9.715 -26.293 1.00 84.50 264 LEU A O 1
ATOM 2115 N N . ILE A 1 265 ? 6.190 -9.422 -25.424 1.00 84.50 265 ILE A N 1
ATOM 2116 C CA . ILE A 1 265 ? 6.307 -10.342 -24.291 1.00 84.50 265 ILE A CA 1
ATOM 2117 C C . ILE A 1 265 ? 5.143 -11.345 -24.357 1.00 84.50 265 ILE A C 1
ATOM 2119 O O . ILE A 1 265 ? 3.996 -10.957 -24.121 1.00 84.50 265 ILE A O 1
ATOM 2123 N N . PRO A 1 266 ? 5.390 -12.625 -24.682 1.00 77.50 266 PRO A N 1
ATOM 2124 C CA . PRO A 1 266 ? 4.328 -13.617 -24.809 1.00 77.50 266 PRO A CA 1
ATOM 2125 C C . PRO A 1 266 ? 3.946 -14.283 -23.473 1.00 77.50 266 PRO A C 1
ATOM 2127 O O . PRO A 1 266 ? 4.791 -14.686 -22.672 1.00 77.50 266 PRO A O 1
ATOM 2130 N N . GLY A 1 267 ? 2.641 -14.501 -23.280 1.00 79.25 267 GLY A N 1
ATOM 2131 C CA . GLY A 1 267 ? 2.091 -15.434 -22.291 1.00 79.25 267 GLY A CA 1
ATOM 2132 C C . GLY A 1 267 ? 2.520 -15.172 -20.842 1.00 79.25 267 GLY A C 1
ATOM 2133 O O . GLY A 1 267 ? 2.447 -14.055 -20.342 1.00 79.25 267 GLY A O 1
ATOM 2134 N N . ARG A 1 268 ? 2.961 -16.231 -20.149 1.00 82.06 268 ARG A N 1
ATOM 2135 C CA . ARG A 1 268 ? 3.310 -16.201 -18.714 1.00 82.06 268 ARG A CA 1
ATOM 2136 C C . ARG A 1 268 ? 4.591 -15.420 -18.400 1.00 82.06 268 ARG A C 1
ATOM 2138 O O . ARG A 1 268 ? 4.850 -15.157 -17.230 1.00 82.06 268 ARG A O 1
ATOM 2145 N N . MET A 1 269 ? 5.360 -15.015 -19.413 1.00 82.81 269 MET A N 1
ATOM 2146 C CA . MET A 1 269 ? 6.600 -14.249 -19.241 1.00 82.81 269 MET A CA 1
ATOM 2147 C C . MET A 1 269 ? 6.352 -12.871 -18.606 1.00 82.81 269 MET A C 1
ATOM 2149 O O . MET A 1 269 ? 7.224 -12.331 -17.931 1.00 82.81 269 MET A O 1
ATOM 2153 N N . VAL A 1 270 ? 5.132 -12.330 -18.728 1.00 82.75 270 VAL A N 1
ATOM 2154 C CA . VAL A 1 270 ? 4.702 -11.098 -18.043 1.00 82.75 270 VAL A CA 1
ATOM 2155 C C . VAL A 1 270 ? 4.859 -11.169 -16.515 1.00 82.75 270 VAL A C 1
ATOM 2157 O O . VAL A 1 270 ? 5.035 -10.140 -15.863 1.00 82.75 270 VAL A O 1
ATOM 2160 N N . HIS A 1 271 ? 4.841 -12.371 -15.926 1.00 82.25 271 HIS A N 1
ATOM 2161 C CA . HIS A 1 271 ? 4.987 -12.564 -14.482 1.00 82.25 271 HIS A CA 1
ATOM 2162 C C . HIS A 1 271 ? 6.400 -12.272 -13.959 1.00 82.25 271 HIS A C 1
ATOM 2164 O O . HIS A 1 271 ? 6.575 -12.180 -12.743 1.00 82.25 271 HIS A O 1
ATOM 2170 N N . TYR A 1 272 ? 7.379 -12.066 -14.847 1.00 83.44 272 TYR A N 1
ATOM 2171 C CA . TYR A 1 272 ? 8.683 -11.517 -14.481 1.00 83.44 272 TYR A CA 1
ATOM 2172 C C . TYR A 1 272 ? 8.547 -10.123 -13.846 1.00 83.44 272 TYR A C 1
ATOM 2174 O O . TYR A 1 272 ? 9.207 -9.802 -12.854 1.00 83.44 272 TYR A O 1
ATOM 2182 N N . TRP A 1 273 ? 7.643 -9.287 -14.372 1.00 82.56 273 TRP A N 1
ATOM 2183 C CA . TRP A 1 273 ? 7.394 -7.960 -13.821 1.00 82.56 273 TRP A CA 1
ATOM 2184 C C . TRP A 1 273 ? 6.374 -8.016 -12.686 1.00 82.56 273 TRP A C 1
ATOM 2186 O O . TRP A 1 273 ? 5.300 -8.608 -12.775 1.00 82.56 273 TRP A O 1
ATOM 2196 N N . THR A 1 274 ? 6.694 -7.312 -11.606 1.00 76.44 274 THR A N 1
ATOM 2197 C CA . THR A 1 274 ? 5.805 -7.113 -10.462 1.00 76.44 274 THR A CA 1
ATOM 2198 C C . THR A 1 274 ? 5.268 -5.684 -10.470 1.00 76.44 274 THR A C 1
ATOM 2200 O O . THR A 1 274 ? 5.805 -4.805 -11.143 1.00 76.44 274 THR A O 1
ATOM 2203 N N . GLY A 1 275 ? 4.249 -5.390 -9.658 1.00 64.62 275 GLY A N 1
ATOM 2204 C CA . GLY A 1 275 ? 3.611 -4.063 -9.629 1.00 64.62 275 GLY A CA 1
ATOM 2205 C C . GLY A 1 275 ? 4.500 -2.876 -9.211 1.00 64.62 275 GLY A C 1
ATOM 2206 O O . GLY A 1 275 ? 4.000 -1.762 -9.104 1.00 64.62 275 GLY A O 1
ATOM 2207 N N . HIS A 1 276 ? 5.790 -3.079 -8.917 1.00 67.00 276 HIS A N 1
ATOM 2208 C CA . HIS A 1 276 ? 6.755 -1.986 -8.727 1.00 67.00 276 HIS A CA 1
ATOM 2209 C C . HIS A 1 276 ? 7.879 -1.976 -9.769 1.00 67.00 276 HIS A C 1
ATOM 2211 O O . HIS A 1 276 ? 8.658 -1.024 -9.769 1.00 67.00 276 HIS A O 1
ATOM 2217 N N . SER A 1 277 ? 7.970 -2.965 -10.663 1.00 72.62 277 SER A N 1
ATOM 2218 C CA . SER A 1 277 ? 9.083 -3.083 -11.612 1.00 72.62 277 SER A CA 1
ATOM 2219 C C . SER A 1 277 ? 9.215 -1.837 -12.497 1.00 72.62 277 SER A C 1
ATOM 2221 O O . SER A 1 277 ? 10.297 -1.262 -12.562 1.00 72.62 277 SER A O 1
ATOM 2223 N N . ALA A 1 278 ? 8.104 -1.310 -13.032 1.00 70.12 278 ALA A N 1
ATOM 2224 C CA . ALA A 1 278 ? 8.100 -0.073 -13.826 1.00 70.12 278 ALA A CA 1
ATOM 2225 C C . ALA A 1 278 ? 8.603 1.162 -13.049 1.00 70.12 278 ALA A C 1
ATOM 2227 O O . ALA A 1 278 ? 9.193 2.080 -13.617 1.00 70.12 278 ALA A O 1
ATOM 2228 N N . ARG A 1 279 ? 8.404 1.193 -11.724 1.00 74.56 279 ARG A N 1
ATOM 2229 C CA . ARG A 1 279 ? 8.876 2.291 -10.867 1.00 74.56 279 ARG A CA 1
ATOM 2230 C C . ARG A 1 279 ? 10.383 2.225 -10.618 1.00 74.56 279 ARG A C 1
ATOM 2232 O O . ARG A 1 279 ? 10.981 3.256 -10.315 1.00 74.56 279 ARG A O 1
ATOM 2239 N N . HIS A 1 280 ? 10.976 1.038 -10.700 1.00 83.62 280 HIS A N 1
ATOM 2240 C CA . HIS A 1 280 ? 12.399 0.829 -10.458 1.00 83.62 280 HIS A CA 1
ATOM 2241 C C . HIS A 1 280 ? 13.250 1.046 -11.711 1.00 83.62 280 HIS A C 1
ATOM 2243 O O . HIS A 1 280 ? 14.381 1.491 -11.562 1.00 83.62 280 HIS A O 1
ATOM 2249 N N . THR A 1 281 ? 12.700 0.852 -12.916 1.00 85.31 281 THR A N 1
ATOM 2250 C CA . THR A 1 281 ? 13.434 0.990 -14.186 1.00 85.31 281 THR A CA 1
ATOM 2251 C C . THR A 1 281 ? 14.175 2.323 -14.301 1.00 85.31 281 THR A C 1
ATOM 2253 O O . THR A 1 281 ? 15.398 2.341 -14.351 1.00 85.31 281 THR A O 1
ATOM 2256 N N . LEU A 1 282 ? 13.466 3.457 -14.274 1.00 87.94 282 LEU A N 1
ATOM 2257 C CA . LEU A 1 282 ? 14.099 4.762 -14.499 1.00 87.94 282 LEU A CA 1
ATOM 2258 C C . LEU A 1 282 ? 15.143 5.137 -13.417 1.00 87.94 282 LEU A C 1
ATOM 2260 O O . LEU A 1 282 ? 16.219 5.600 -13.787 1.00 87.94 282 LEU A O 1
ATOM 2264 N N . PRO A 1 283 ? 14.900 4.927 -12.105 1.00 90.19 283 PRO A N 1
ATOM 2265 C CA . PRO A 1 283 ? 15.936 5.103 -11.086 1.00 90.19 283 PRO A CA 1
ATOM 2266 C C . PRO A 1 283 ? 17.147 4.175 -11.238 1.00 90.19 283 PRO A C 1
ATOM 2268 O O . PRO A 1 283 ? 18.257 4.623 -10.963 1.00 90.19 283 PRO A O 1
ATOM 2271 N N . SER A 1 284 ? 16.956 2.918 -11.652 1.00 88.25 284 SER A N 1
ATOM 2272 C CA . SER A 1 284 ? 18.060 1.976 -11.881 1.00 88.25 284 SER A CA 1
ATOM 2273 C C . SER A 1 284 ? 18.913 2.394 -13.078 1.00 88.25 284 SER A C 1
ATOM 2275 O O . SER A 1 284 ? 20.130 2.461 -12.953 1.00 88.25 284 SER A O 1
ATOM 2277 N N . LEU A 1 285 ? 18.284 2.781 -14.192 1.00 88.69 285 LEU A N 1
ATOM 2278 C CA . LEU A 1 285 ? 18.984 3.316 -15.365 1.00 88.69 285 LEU A CA 1
ATOM 2279 C C . LEU A 1 285 ? 19.758 4.590 -15.026 1.00 88.69 285 LEU A C 1
ATOM 2281 O O . LEU A 1 285 ? 20.935 4.712 -15.336 1.00 88.69 285 LEU A O 1
ATOM 2285 N N . ALA A 1 286 ? 19.119 5.523 -14.316 1.00 89.38 286 ALA A N 1
ATOM 2286 C CA . ALA A 1 286 ? 19.787 6.729 -13.845 1.00 89.38 286 ALA A CA 1
ATOM 2287 C C . ALA A 1 286 ? 20.984 6.400 -12.936 1.00 89.38 286 ALA A C 1
ATOM 2289 O O . ALA A 1 286 ? 21.986 7.104 -12.965 1.00 89.38 286 ALA A O 1
ATOM 2290 N N . ALA A 1 287 ? 20.896 5.339 -12.129 1.00 89.00 287 ALA A N 1
ATOM 2291 C CA . ALA A 1 287 ? 22.004 4.903 -11.291 1.00 89.00 287 ALA A CA 1
ATOM 2292 C C . ALA A 1 287 ? 23.172 4.320 -12.085 1.00 89.00 287 ALA A C 1
ATOM 2294 O O . ALA A 1 287 ? 24.309 4.615 -11.735 1.00 89.00 287 ALA A O 1
ATOM 2295 N N . ALA A 1 288 ? 22.889 3.544 -13.132 1.00 87.06 288 ALA A N 1
ATOM 2296 C CA . ALA A 1 288 ? 23.902 3.019 -14.044 1.00 87.06 288 ALA A CA 1
ATOM 2297 C C . ALA A 1 288 ? 24.615 4.131 -14.836 1.00 87.06 288 ALA A C 1
ATOM 2299 O O . ALA A 1 288 ? 25.764 3.961 -15.220 1.00 87.06 288 ALA A O 1
ATOM 2300 N N . LEU A 1 289 ? 23.951 5.275 -15.034 1.00 87.75 289 LEU A N 1
ATOM 2301 C CA . LEU A 1 289 ? 24.492 6.479 -15.679 1.00 87.75 289 LEU A CA 1
ATOM 2302 C C . LEU A 1 289 ? 25.128 7.471 -14.682 1.00 87.75 289 LEU A C 1
ATOM 2304 O O . LEU A 1 289 ? 25.162 8.673 -14.938 1.00 87.75 289 LEU A O 1
ATOM 2308 N N . ASP A 1 290 ? 25.547 7.001 -13.503 1.00 87.62 290 ASP A N 1
ATOM 2309 C CA . ASP A 1 290 ? 26.194 7.807 -12.455 1.00 87.62 290 ASP A CA 1
ATOM 2310 C C . ASP A 1 290 ? 25.394 9.038 -11.971 1.00 87.62 290 ASP A C 1
ATOM 2312 O O . ASP A 1 290 ? 25.928 9.979 -11.376 1.00 87.62 290 ASP A O 1
ATOM 2316 N N . ILE A 1 291 ? 24.066 9.036 -12.135 1.00 87.00 291 ILE A N 1
ATOM 2317 C CA . ILE A 1 291 ? 23.215 10.095 -11.587 1.00 87.00 291 ILE A CA 1
ATOM 2318 C C . ILE A 1 291 ? 23.067 9.884 -10.081 1.00 87.00 291 ILE A C 1
ATOM 2320 O O . ILE A 1 291 ? 22.492 8.889 -9.620 1.00 87.00 291 ILE A O 1
ATOM 2324 N N . GLY A 1 292 ? 23.532 10.865 -9.309 1.00 84.81 292 GLY A N 1
ATOM 2325 C CA . GLY A 1 292 ? 23.503 10.854 -7.851 1.00 84.81 292 GLY A CA 1
ATOM 2326 C C . GLY A 1 292 ? 22.104 10.688 -7.244 1.00 84.81 292 GLY A C 1
ATOM 2327 O O . GLY A 1 292 ? 21.069 11.070 -7.808 1.00 84.81 292 GLY A O 1
ATOM 2328 N N . LYS A 1 293 ? 22.065 10.084 -6.050 1.00 85.00 293 LYS A N 1
ATOM 2329 C CA . LYS A 1 293 ? 20.828 9.744 -5.326 1.00 85.00 293 LYS A CA 1
ATOM 2330 C C . LYS A 1 293 ? 19.937 10.969 -5.090 1.00 85.00 293 LYS A C 1
ATOM 2332 O O . LYS A 1 293 ? 18.716 10.860 -5.172 1.00 85.00 293 LYS A O 1
ATOM 2337 N N . GLU A 1 294 ? 20.541 12.121 -4.830 1.00 82.62 294 GLU A N 1
ATOM 2338 C CA . GLU A 1 294 ? 19.873 13.404 -4.617 1.00 82.62 294 GLU A CA 1
ATOM 2339 C C . GLU A 1 294 ? 19.008 13.825 -5.807 1.00 82.62 294 GLU A C 1
ATOM 2341 O O . GLU A 1 294 ? 17.906 14.324 -5.598 1.00 82.62 294 GLU A O 1
ATOM 2346 N N . LYS A 1 295 ? 19.446 13.555 -7.044 1.00 82.25 295 LYS A N 1
ATOM 2347 C CA . LYS A 1 295 ? 18.652 13.797 -8.258 1.00 82.25 295 LYS A CA 1
ATOM 2348 C C . LYS A 1 295 ? 17.642 12.674 -8.502 1.00 82.25 295 LYS A C 1
ATOM 2350 O O . LYS A 1 295 ? 16.485 12.948 -8.827 1.00 82.25 295 LYS A O 1
ATOM 2355 N N . ARG A 1 296 ? 18.033 11.409 -8.294 1.00 86.75 296 ARG A N 1
ATOM 2356 C CA . ARG A 1 296 ? 17.144 10.242 -8.493 1.00 86.75 296 ARG A CA 1
ATOM 2357 C C . ARG A 1 296 ? 15.918 10.264 -7.579 1.00 86.75 296 ARG A C 1
ATOM 2359 O O . ARG A 1 296 ? 14.831 9.873 -8.002 1.00 86.75 296 ARG A O 1
ATOM 2366 N N . ASP A 1 297 ? 16.054 10.772 -6.356 1.00 85.50 297 ASP A N 1
ATOM 2367 C CA . ASP A 1 297 ? 14.950 10.860 -5.395 1.00 85.50 297 ASP A CA 1
ATOM 2368 C C . ASP A 1 297 ? 13.809 11.785 -5.864 1.00 85.50 297 ASP A C 1
ATOM 2370 O O . ASP A 1 297 ? 12.667 11.628 -5.415 1.00 85.50 297 ASP A O 1
ATOM 2374 N N . PHE A 1 298 ? 14.057 12.698 -6.811 1.00 82.50 298 PHE A N 1
ATOM 2375 C CA . PHE A 1 298 ? 13.001 13.506 -7.428 1.00 82.50 298 PHE A CA 1
ATOM 2376 C C . PHE A 1 298 ? 12.091 12.691 -8.357 1.00 82.50 298 PHE A C 1
ATOM 2378 O O . PHE A 1 298 ? 10.883 12.938 -8.369 1.00 82.50 298 PHE A O 1
ATOM 2385 N N . LEU A 1 299 ? 12.618 11.677 -9.060 1.00 83.50 299 LEU A N 1
ATOM 2386 C CA . LEU A 1 299 ? 11.851 10.832 -9.993 1.00 83.50 299 LEU A CA 1
ATOM 2387 C C . LEU A 1 299 ? 10.668 10.149 -9.299 1.00 83.50 299 LEU A C 1
ATOM 2389 O O . LEU A 1 299 ? 9.533 10.167 -9.773 1.00 83.50 299 LEU A O 1
ATOM 2393 N N . GLY A 1 300 ? 10.936 9.564 -8.130 1.00 78.12 300 GLY A N 1
ATOM 2394 C CA . GLY A 1 300 ? 9.945 8.847 -7.332 1.00 78.12 300 GLY A CA 1
ATOM 2395 C C . GLY A 1 300 ? 9.130 9.733 -6.388 1.00 78.12 300 GLY A C 1
ATOM 2396 O O . GLY A 1 300 ? 8.322 9.188 -5.625 1.00 78.12 300 GLY A O 1
ATOM 2397 N N . ARG A 1 301 ? 9.363 11.059 -6.406 1.00 73.38 301 ARG A N 1
ATOM 2398 C CA . ARG A 1 301 ? 8.934 12.029 -5.377 1.00 73.38 301 ARG A CA 1
ATOM 2399 C C . ARG A 1 301 ? 9.339 11.604 -3.958 1.00 73.38 301 ARG A C 1
ATOM 2401 O O . ARG A 1 301 ? 8.613 11.848 -2.996 1.00 73.38 301 ARG A O 1
ATOM 2408 N N . TRP A 1 302 ? 10.480 10.931 -3.833 1.00 77.06 302 TRP A N 1
ATOM 2409 C CA . TRP A 1 302 ? 11.053 10.500 -2.559 1.00 77.06 302 TRP A CA 1
ATOM 2410 C C . TRP A 1 302 ? 11.753 11.648 -1.834 1.00 77.06 302 TRP A C 1
ATOM 2412 O O . TRP A 1 302 ? 11.675 11.709 -0.606 1.00 77.06 302 TRP A O 1
ATOM 2422 N N . ALA A 1 303 ? 12.316 12.604 -2.581 1.00 63.47 303 ALA A N 1
ATOM 2423 C CA . ALA A 1 303 ? 12.954 13.805 -2.035 1.00 63.47 303 ALA A CA 1
ATOM 2424 C C . ALA A 1 303 ? 12.013 14.596 -1.106 1.00 63.47 303 ALA A C 1
ATOM 2426 O O . ALA A 1 303 ? 12.436 15.074 -0.064 1.00 63.47 303 ALA A O 1
ATOM 2427 N N . TYR A 1 304 ? 10.708 14.618 -1.406 1.00 57.88 304 TYR A N 1
ATOM 2428 C CA . TYR A 1 304 ? 9.684 15.308 -0.606 1.00 57.88 304 TYR A CA 1
ATOM 2429 C C . TYR A 1 304 ? 9.468 14.714 0.798 1.00 57.88 304 TYR A C 1
ATOM 2431 O O . TYR A 1 304 ? 8.902 15.358 1.671 1.00 57.88 304 TYR A O 1
ATOM 2439 N N . SER A 1 305 ? 9.857 13.455 1.026 1.00 55.75 305 SER A N 1
ATOM 2440 C CA . SER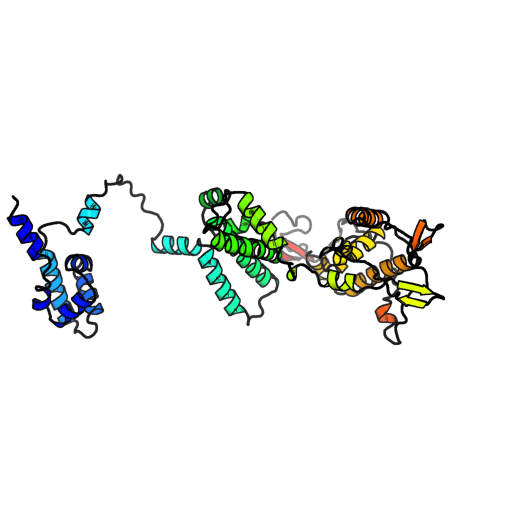 A 1 305 ? 9.764 12.844 2.361 1.00 55.75 305 SER A CA 1
ATOM 2441 C C . SER A 1 305 ? 10.951 13.187 3.266 1.00 55.75 305 SER A C 1
ATOM 2443 O O . SER A 1 305 ? 10.911 12.897 4.463 1.00 55.75 305 SER A O 1
ATOM 2445 N N . GLN A 1 306 ? 11.994 13.804 2.705 1.00 57.44 306 GLN A N 1
ATOM 2446 C CA . GLN A 1 306 ? 13.158 14.272 3.443 1.00 57.44 306 GLN A CA 1
ATOM 2447 C C . GLN A 1 306 ? 12.950 15.744 3.814 1.00 57.44 306 GLN A C 1
ATOM 2449 O O . GLN A 1 306 ? 12.867 16.596 2.939 1.00 57.44 306 GLN A O 1
ATOM 2454 N N . HIS A 1 307 ? 12.845 16.032 5.113 1.00 52.16 307 HIS A N 1
ATOM 2455 C CA . HIS A 1 307 ? 12.701 17.401 5.618 1.00 52.16 307 HIS A CA 1
ATOM 2456 C C . HIS A 1 307 ? 14.052 18.129 5.540 1.00 52.16 307 HIS A C 1
ATOM 2458 O O . HIS A 1 307 ? 15.086 17.518 5.824 1.00 52.16 307 HIS A O 1
ATOM 2464 N N . GLY A 1 308 ? 14.059 19.421 5.194 1.00 63.81 308 GLY A N 1
ATOM 2465 C CA . GLY A 1 308 ? 15.281 20.237 5.153 1.00 63.81 308 GLY A CA 1
ATOM 2466 C C . GLY A 1 308 ? 15.403 21.107 3.902 1.00 63.81 308 GLY A C 1
ATOM 2467 O O . GLY A 1 308 ? 14.451 21.764 3.496 1.00 63.81 308 GLY A O 1
ATOM 2468 N N . SER A 1 309 ? 16.584 21.136 3.272 1.00 59.56 309 SER A N 1
ATOM 2469 C CA . SER A 1 309 ? 16.833 21.966 2.076 1.00 59.56 309 SER A CA 1
ATOM 2470 C C . SER A 1 309 ? 15.919 21.624 0.890 1.00 59.56 309 SER A C 1
ATOM 2472 O O . SER A 1 309 ? 15.658 22.481 0.049 1.00 59.56 309 SER A O 1
ATOM 2474 N N . GLN A 1 310 ? 15.385 20.400 0.854 1.00 60.84 310 GLN A N 1
ATOM 2475 C CA . GLN A 1 310 ? 14.447 19.921 -0.164 1.00 60.84 310 GLN A CA 1
ATOM 2476 C C . GLN A 1 310 ? 13.083 20.628 -0.120 1.00 60.84 310 GLN A C 1
ATOM 2478 O O . GLN A 1 310 ? 12.432 20.749 -1.157 1.00 60.84 310 GLN A O 1
ATOM 2483 N N . ASP A 1 311 ? 12.681 21.173 1.034 1.00 57.59 311 ASP A N 1
ATOM 2484 C CA . ASP A 1 311 ? 11.414 21.903 1.193 1.00 57.59 311 ASP A CA 1
ATOM 2485 C C . ASP A 1 311 ? 11.404 23.241 0.428 1.00 57.59 311 ASP A C 1
ATOM 2487 O O . ASP A 1 311 ? 10.342 23.796 0.143 1.00 57.59 311 ASP A O 1
ATOM 2491 N N . TYR A 1 312 ? 12.585 23.740 0.046 1.00 62.16 312 TYR A N 1
ATOM 2492 C CA . TYR A 1 312 ? 12.763 24.989 -0.697 1.00 62.16 312 TYR A CA 1
ATOM 2493 C C . TYR A 1 312 ? 12.906 24.785 -2.217 1.00 62.16 312 TYR A C 1
ATOM 2495 O O . TYR A 1 312 ? 12.998 25.762 -2.962 1.00 62.16 312 TYR A O 1
ATOM 2503 N N . VAL A 1 313 ? 12.925 23.539 -2.711 1.00 66.62 313 VAL A N 1
ATOM 2504 C CA . VAL A 1 313 ? 13.155 23.245 -4.135 1.00 66.62 313 VAL A CA 1
ATOM 2505 C C . VAL A 1 313 ? 11.866 23.420 -4.944 1.00 66.62 313 VAL A C 1
ATOM 2507 O O . VAL A 1 313 ? 11.070 22.496 -5.123 1.00 66.62 313 VAL A O 1
ATOM 2510 N N . LEU A 1 314 ? 11.678 24.621 -5.494 1.00 68.00 314 LEU A N 1
ATOM 2511 C CA . LEU A 1 314 ? 10.552 24.958 -6.379 1.00 68.00 314 LEU A CA 1
ATOM 2512 C C . LEU A 1 314 ? 10.753 24.489 -7.836 1.00 68.00 314 LEU A C 1
ATOM 2514 O O . LEU A 1 314 ? 9.808 24.478 -8.620 1.00 68.00 314 LEU A O 1
ATOM 2518 N N . THR A 1 315 ? 11.965 24.054 -8.193 1.00 73.00 315 THR A N 1
ATOM 2519 C CA . THR A 1 315 ? 12.393 23.664 -9.553 1.00 73.00 315 THR A CA 1
ATOM 2520 C C . THR A 1 315 ? 12.540 22.146 -9.739 1.00 73.00 315 THR A C 1
ATOM 2522 O O . THR A 1 315 ? 13.300 21.661 -10.577 1.00 73.00 315 THR A O 1
ATOM 2525 N N . SER A 1 316 ? 11.796 21.352 -8.963 1.00 74.00 316 SER A N 1
ATOM 2526 C CA . SER A 1 316 ? 11.841 19.879 -9.034 1.00 74.00 316 SER A CA 1
ATOM 2527 C C . SER A 1 316 ? 11.528 19.316 -10.429 1.00 74.00 316 SER A C 1
ATOM 2529 O O . SER A 1 316 ? 12.076 18.284 -10.811 1.00 74.00 316 SER A O 1
ATOM 2531 N N . ARG A 1 317 ? 10.688 20.005 -11.217 1.00 77.06 317 ARG A N 1
ATOM 2532 C CA . ARG A 1 317 ? 10.360 19.623 -12.601 1.00 77.06 317 ARG A CA 1
ATOM 2533 C C . ARG A 1 317 ? 11.605 19.580 -13.488 1.00 77.06 317 ARG A C 1
ATOM 2535 O O . ARG A 1 317 ? 11.773 18.619 -14.230 1.00 77.06 317 ARG A O 1
ATOM 2542 N N . GLN A 1 318 ? 12.471 20.587 -13.395 1.00 77.31 318 GLN A N 1
ATOM 2543 C CA . GLN A 1 318 ? 13.694 20.682 -14.191 1.00 77.31 318 GLN A CA 1
ATOM 2544 C C . GLN A 1 318 ? 14.650 19.530 -13.870 1.00 77.31 318 GLN A C 1
ATOM 2546 O O . GLN A 1 318 ? 15.196 18.923 -14.785 1.00 77.31 318 GLN A O 1
ATOM 2551 N N . VAL A 1 319 ? 14.785 19.171 -12.588 1.00 79.94 319 VAL A N 1
ATOM 2552 C CA . VAL A 1 319 ? 15.608 18.028 -12.161 1.00 79.94 319 VAL A CA 1
ATOM 2553 C C . VAL A 1 319 ? 15.076 16.720 -12.752 1.00 79.94 319 VAL A C 1
ATOM 2555 O O . VAL A 1 319 ? 15.848 15.937 -13.297 1.00 79.94 319 VAL A O 1
ATOM 2558 N N . VAL A 1 320 ? 13.758 16.498 -12.702 1.00 82.69 320 VAL A N 1
ATOM 2559 C CA . VAL A 1 320 ? 13.132 15.298 -13.286 1.00 82.69 320 VAL A CA 1
ATOM 2560 C C . VAL A 1 320 ? 13.349 15.236 -14.799 1.00 82.69 320 VAL A C 1
ATOM 2562 O O . VAL A 1 320 ? 13.766 14.195 -15.300 1.00 82.69 320 VAL A O 1
ATOM 2565 N N . HIS A 1 321 ? 13.110 16.339 -15.515 1.00 81.88 321 HIS A N 1
ATOM 2566 C CA . HIS A 1 321 ? 13.285 16.396 -16.969 1.00 81.88 321 HIS A CA 1
ATOM 2567 C C . HIS A 1 321 ? 14.743 16.151 -17.372 1.00 81.88 321 HIS A C 1
ATOM 2569 O O . HIS A 1 321 ? 14.994 15.360 -18.274 1.00 81.88 321 HIS A O 1
ATOM 2575 N N . ALA A 1 322 ? 15.705 16.766 -16.678 1.00 79.25 322 ALA A N 1
ATOM 2576 C CA . ALA A 1 322 ? 17.126 16.571 -16.958 1.00 79.25 322 ALA A CA 1
ATOM 2577 C C . ALA A 1 322 ? 17.533 15.095 -16.826 1.00 79.25 322 ALA A C 1
ATOM 2579 O O . ALA A 1 322 ? 18.184 14.551 -17.716 1.00 79.25 322 ALA A O 1
ATOM 2580 N N . VAL A 1 323 ? 17.087 14.419 -15.760 1.00 85.25 323 VAL A N 1
ATOM 2581 C CA . VAL A 1 323 ? 17.355 12.986 -15.561 1.00 85.25 323 VAL A CA 1
ATOM 2582 C C . VAL A 1 323 ? 16.688 12.137 -16.647 1.00 85.25 323 VAL A C 1
ATOM 2584 O O . VAL A 1 323 ? 17.331 11.253 -17.207 1.00 85.25 323 VAL A O 1
ATOM 2587 N N . GLN A 1 324 ? 15.423 12.410 -16.981 1.00 87.00 324 GLN A N 1
ATOM 2588 C CA . GLN A 1 324 ? 14.705 11.687 -18.037 1.00 87.00 324 GLN A CA 1
ATOM 2589 C C . GLN A 1 324 ? 15.373 11.848 -19.404 1.00 87.00 324 GLN A C 1
ATOM 2591 O O . GLN A 1 324 ? 15.553 10.864 -20.113 1.00 87.00 324 GLN A O 1
ATOM 2596 N N . ASN A 1 325 ? 15.781 13.066 -19.755 1.00 83.88 325 ASN A N 1
ATOM 2597 C CA . ASN A 1 325 ? 16.447 13.352 -21.021 1.00 83.88 325 ASN A CA 1
ATOM 2598 C C . ASN A 1 325 ? 17.816 12.687 -21.111 1.00 83.88 325 ASN A C 1
ATOM 2600 O O . ASN A 1 325 ? 18.148 12.150 -22.165 1.00 83.88 325 ASN A O 1
ATOM 2604 N N . HIS A 1 326 ? 18.583 12.684 -20.017 1.00 85.12 326 HIS A N 1
ATOM 2605 C CA . HIS A 1 326 ? 19.867 11.994 -19.966 1.00 85.12 326 HIS A CA 1
ATOM 2606 C C . HIS A 1 326 ? 19.693 10.489 -20.207 1.00 85.12 326 HIS A C 1
ATOM 2608 O O . HIS A 1 326 ? 20.300 9.948 -21.125 1.00 85.12 326 HIS A O 1
ATOM 2614 N N . VAL A 1 327 ? 18.768 9.843 -19.487 1.00 87.44 327 VAL A N 1
ATOM 2615 C CA . VAL A 1 327 ? 18.462 8.416 -19.685 1.00 87.44 327 VAL A CA 1
ATOM 2616 C C . VAL A 1 327 ? 17.978 8.138 -21.115 1.00 87.44 327 VAL A C 1
ATOM 2618 O O . VAL A 1 327 ? 18.460 7.210 -21.756 1.00 87.44 327 VAL A O 1
ATOM 2621 N N . CYS A 1 328 ? 17.068 8.954 -21.656 1.00 85.44 328 CYS A N 1
ATOM 2622 C CA . CYS A 1 328 ? 16.587 8.814 -23.036 1.00 85.44 328 CYS A CA 1
ATOM 2623 C C . CYS A 1 328 ? 17.712 8.946 -24.069 1.00 85.44 328 CYS A C 1
ATOM 2625 O O . CYS A 1 328 ? 17.749 8.192 -25.041 1.00 85.44 328 CYS A O 1
ATOM 2627 N N . LYS A 1 329 ? 18.626 9.902 -23.876 1.00 83.56 329 LYS A N 1
ATOM 2628 C CA . LYS A 1 329 ? 19.784 10.102 -24.748 1.00 83.56 329 LYS A CA 1
ATOM 2629 C C . LYS A 1 329 ? 20.697 8.875 -24.714 1.00 83.56 329 LYS A C 1
ATOM 2631 O O . LYS A 1 329 ? 21.040 8.365 -25.777 1.00 83.56 329 LYS A O 1
ATOM 2636 N N . SER A 1 330 ? 20.983 8.346 -23.529 1.00 85.56 330 SER A N 1
ATOM 2637 C CA . SER A 1 330 ? 21.808 7.148 -23.353 1.00 85.56 330 SER A CA 1
ATOM 2638 C C . SER A 1 330 ? 21.158 5.866 -23.883 1.00 85.56 330 SER A C 1
ATOM 2640 O O . SER A 1 330 ? 21.868 5.009 -24.393 1.00 85.56 330 SER A O 1
ATOM 2642 N N . LEU A 1 331 ? 19.824 5.747 -23.861 1.00 84.31 331 LEU A N 1
ATOM 2643 C CA . LEU A 1 331 ? 19.091 4.646 -24.514 1.00 84.31 331 LEU A CA 1
ATOM 2644 C C . LEU A 1 331 ? 19.236 4.664 -26.045 1.00 84.31 331 LEU A C 1
ATOM 2646 O O . LEU A 1 331 ? 19.289 3.621 -26.699 1.00 84.31 331 LEU A O 1
ATOM 2650 N N . ILE A 1 332 ? 19.258 5.861 -26.636 1.00 81.00 332 ILE A N 1
ATOM 2651 C CA . ILE A 1 332 ? 19.345 6.033 -28.091 1.00 81.00 332 ILE A CA 1
ATOM 2652 C C . ILE A 1 332 ? 20.785 5.872 -28.572 1.00 81.00 332 ILE A C 1
ATOM 2654 O O . ILE A 1 332 ? 21.005 5.219 -29.592 1.00 81.00 332 ILE A O 1
ATOM 2658 N N . MET A 1 333 ? 21.737 6.485 -27.866 1.00 80.75 333 MET A N 1
ATOM 2659 C CA . MET A 1 333 ? 23.136 6.556 -28.290 1.00 80.75 333 MET A CA 1
ATOM 2660 C C . MET A 1 333 ? 23.989 5.401 -27.761 1.00 80.75 333 MET A C 1
ATOM 2662 O O . MET A 1 333 ? 24.904 5.006 -28.464 1.00 80.75 333 MET A O 1
ATOM 2666 N N . GLY A 1 334 ? 23.646 4.826 -26.604 1.00 78.94 334 GLY A N 1
ATOM 2667 C CA . GLY A 1 334 ? 24.341 3.690 -25.999 1.00 78.94 334 GLY A CA 1
ATOM 2668 C C . GLY A 1 334 ? 25.399 4.080 -24.968 1.00 78.94 334 GLY A C 1
ATOM 2669 O O . GLY A 1 334 ? 26.584 4.051 -25.271 1.00 78.94 334 GLY A O 1
ATOM 2670 N N . ASP A 1 335 ? 24.990 4.332 -23.720 1.00 77.44 335 ASP A N 1
ATOM 2671 C CA . ASP A 1 335 ? 25.925 4.628 -22.608 1.00 77.44 335 ASP A CA 1
ATOM 2672 C C . ASP A 1 335 ? 25.764 3.696 -21.388 1.00 77.44 335 ASP A C 1
ATOM 2674 O O . ASP A 1 335 ? 26.285 3.984 -20.313 1.00 77.44 335 ASP A O 1
ATOM 2678 N N . TYR A 1 336 ? 25.009 2.597 -21.502 1.00 77.38 336 TYR A N 1
ATOM 2679 C CA . TYR A 1 336 ? 24.747 1.701 -20.369 1.00 77.38 336 TYR A CA 1
ATOM 2680 C C . TYR A 1 336 ? 24.607 0.228 -20.789 1.00 77.38 336 TYR A C 1
ATOM 2682 O O . TYR A 1 336 ? 24.472 -0.092 -21.974 1.00 77.38 336 TYR A O 1
ATOM 2690 N N . ILE A 1 337 ? 24.679 -0.674 -19.804 1.00 78.75 337 ILE A N 1
ATOM 2691 C CA . ILE A 1 337 ? 24.719 -2.132 -19.991 1.00 78.75 337 ILE A CA 1
ATOM 2692 C C . ILE A 1 337 ? 23.608 -2.783 -19.150 1.00 78.75 337 ILE A C 1
ATOM 2694 O O . ILE A 1 337 ? 23.536 -2.548 -17.947 1.00 78.75 337 ILE A O 1
ATOM 2698 N N . GLU A 1 338 ? 22.765 -3.619 -19.770 1.00 78.19 338 GLU A N 1
ATOM 2699 C CA . GLU A 1 338 ? 21.661 -4.354 -19.106 1.00 78.19 338 GLU A CA 1
ATOM 2700 C C . GLU A 1 338 ? 21.868 -5.873 -19.058 1.00 78.19 338 GLU A C 1
ATOM 2702 O O . GLU A 1 338 ? 20.911 -6.613 -18.849 1.00 78.19 338 GLU A O 1
ATOM 2707 N N . GLU A 1 339 ? 23.092 -6.368 -19.256 1.00 80.88 339 GLU A N 1
ATOM 2708 C CA . GLU A 1 339 ? 23.353 -7.814 -19.362 1.00 80.88 339 GLU A CA 1
ATOM 2709 C C . GLU A 1 339 ? 22.858 -8.618 -18.152 1.00 80.88 339 GLU A C 1
ATOM 2711 O O . GLU A 1 339 ? 22.293 -9.690 -18.339 1.00 80.88 339 GLU A O 1
ATOM 2716 N N . GLU A 1 340 ? 22.986 -8.090 -16.930 1.00 82.50 340 GLU A N 1
ATOM 2717 C CA . GLU A 1 340 ? 22.480 -8.753 -15.717 1.00 82.50 340 GLU A CA 1
ATOM 2718 C C . GLU A 1 340 ? 20.953 -8.925 -15.758 1.00 82.50 340 GLU A C 1
ATOM 2720 O O . GLU A 1 340 ? 20.434 -10.016 -15.540 1.00 82.50 340 GLU A O 1
ATOM 2725 N N . VAL A 1 341 ? 20.225 -7.864 -16.122 1.00 82.75 341 VAL A N 1
ATOM 2726 C CA . VAL A 1 341 ? 18.755 -7.879 -16.189 1.00 82.75 341 VAL A CA 1
ATOM 2727 C C . VAL A 1 341 ? 18.266 -8.779 -17.323 1.00 82.75 341 VAL A C 1
ATOM 2729 O O . VAL A 1 341 ? 17.277 -9.497 -17.168 1.00 82.75 341 VAL A O 1
ATOM 2732 N N . LEU A 1 342 ? 18.955 -8.756 -18.466 1.00 82.56 342 LEU A N 1
ATOM 2733 C CA . LEU A 1 342 ? 18.650 -9.630 -19.597 1.00 82.56 342 LEU A CA 1
ATOM 2734 C C . LEU A 1 342 ? 18.930 -11.102 -19.260 1.00 82.56 342 LEU A C 1
ATOM 2736 O O . LEU A 1 342 ? 18.122 -11.957 -19.617 1.00 82.56 342 LEU A O 1
ATOM 2740 N N . GLY A 1 343 ? 20.004 -11.389 -18.520 1.00 84.06 343 GLY A N 1
ATOM 2741 C CA . GLY A 1 343 ? 20.314 -12.731 -18.026 1.00 84.06 343 GLY A CA 1
ATOM 2742 C C . GLY A 1 343 ? 19.262 -13.253 -17.044 1.00 84.06 343 GLY A C 1
ATOM 2743 O O . GLY A 1 343 ? 18.792 -14.381 -17.180 1.00 84.06 343 GLY A O 1
ATOM 2744 N N . ASP A 1 344 ? 18.805 -12.421 -16.106 1.00 87.50 344 ASP A N 1
ATOM 2745 C CA . ASP A 1 344 ? 17.709 -12.780 -15.194 1.00 87.50 344 ASP A CA 1
ATOM 2746 C C . ASP A 1 344 ? 16.406 -13.088 -15.948 1.00 87.50 344 ASP A C 1
ATOM 2748 O O . ASP A 1 344 ? 15.660 -14.007 -15.588 1.00 87.50 344 ASP A O 1
ATOM 2752 N N . LEU A 1 345 ? 16.119 -12.317 -17.001 1.00 85.88 345 LEU A N 1
ATOM 2753 C CA . LEU A 1 345 ? 14.956 -12.534 -17.855 1.00 85.88 345 LEU A CA 1
ATOM 2754 C C . LEU A 1 345 ? 15.065 -13.854 -18.633 1.00 85.88 345 LEU A C 1
ATOM 2756 O O . LEU A 1 345 ? 14.070 -14.571 -18.753 1.00 85.88 345 LEU A O 1
ATOM 2760 N N . GLU A 1 346 ? 16.259 -14.199 -19.115 1.00 84.88 346 GLU A N 1
ATOM 2761 C CA . GLU A 1 346 ? 16.541 -15.474 -19.778 1.00 84.88 346 GLU A CA 1
ATOM 2762 C C . GLU A 1 346 ? 16.351 -16.660 -18.824 1.00 84.88 346 GLU A C 1
ATOM 2764 O O . GLU A 1 346 ? 15.643 -17.609 -19.157 1.00 84.88 346 GLU A O 1
ATOM 2769 N N . VAL A 1 347 ? 16.880 -16.584 -17.597 1.00 87.25 347 VAL A N 1
ATOM 2770 C CA . VAL A 1 347 ? 16.679 -17.619 -16.566 1.00 87.25 347 VAL A CA 1
ATOM 2771 C C . VAL A 1 347 ? 15.191 -17.823 -16.271 1.00 87.25 347 VAL A C 1
ATOM 2773 O O . VAL A 1 347 ? 14.722 -18.961 -16.166 1.00 87.25 347 VAL A O 1
ATOM 2776 N N . HIS A 1 348 ? 14.425 -16.733 -16.169 1.00 87.31 348 HIS A N 1
ATOM 2777 C CA . HIS A 1 348 ? 12.980 -16.810 -15.973 1.00 87.31 348 HIS A CA 1
ATOM 2778 C C . HIS A 1 348 ? 12.267 -17.465 -17.164 1.00 87.31 348 HIS A C 1
ATOM 2780 O O . HIS A 1 348 ? 11.403 -18.320 -16.963 1.00 87.31 348 HIS A O 1
ATOM 2786 N N . ALA A 1 349 ? 12.639 -17.098 -18.394 1.00 85.44 349 ALA A N 1
ATOM 2787 C CA . ALA A 1 349 ? 12.084 -17.673 -19.615 1.00 85.44 349 ALA A CA 1
ATOM 2788 C C . ALA A 1 349 ? 12.375 -19.183 -19.724 1.00 85.44 349 ALA A C 1
ATOM 2790 O O . ALA A 1 349 ? 11.450 -19.965 -19.961 1.00 85.44 349 ALA A O 1
ATOM 2791 N N . CYS A 1 350 ? 13.610 -19.605 -19.435 1.00 85.56 350 CYS A N 1
ATOM 2792 C CA . CYS A 1 350 ? 14.009 -21.013 -19.377 1.00 85.56 350 CYS A CA 1
ATOM 2793 C C . CYS A 1 350 ? 13.166 -21.807 -18.368 1.00 85.56 350 CYS A C 1
ATOM 2795 O O . CYS A 1 350 ? 12.716 -22.914 -18.664 1.00 85.56 350 CYS A O 1
ATOM 2797 N N . GLY A 1 351 ? 12.875 -21.230 -17.196 1.00 85.94 351 GLY A N 1
ATOM 2798 C CA . GLY A 1 351 ? 11.997 -21.844 -16.191 1.00 85.94 351 GLY A CA 1
ATOM 2799 C C . GLY A 1 351 ? 10.551 -22.061 -16.660 1.00 85.94 351 GLY A C 1
ATOM 2800 O O . GLY A 1 351 ? 9.846 -22.906 -16.108 1.00 85.94 351 GLY A O 1
ATOM 2801 N N . LEU A 1 352 ? 10.110 -21.333 -17.689 1.00 85.50 352 LEU A N 1
ATOM 2802 C CA . LEU A 1 352 ? 8.803 -21.490 -18.333 1.00 85.50 352 LEU A CA 1
ATOM 2803 C C . LEU A 1 352 ? 8.851 -22.390 -19.582 1.00 85.50 352 LEU A C 1
ATOM 2805 O O . LEU A 1 352 ? 7.822 -22.564 -20.235 1.00 85.50 352 LEU A O 1
ATOM 2809 N N . GLY A 1 353 ? 10.016 -22.958 -19.913 1.00 81.00 353 GLY A N 1
ATOM 2810 C CA . GLY A 1 353 ? 10.223 -23.773 -21.111 1.00 81.00 353 GLY A CA 1
ATOM 2811 C C . GLY A 1 353 ? 10.326 -22.964 -22.407 1.00 81.00 353 GLY A C 1
ATOM 2812 O O . GLY A 1 353 ? 10.059 -23.509 -23.475 1.00 81.00 353 GLY A O 1
ATOM 2813 N N . ALA A 1 354 ? 10.659 -21.672 -22.326 1.00 77.50 354 ALA A N 1
ATOM 2814 C CA . ALA A 1 354 ? 10.917 -20.830 -23.491 1.00 77.50 354 ALA A CA 1
ATOM 2815 C C . ALA A 1 354 ? 12.421 -20.777 -23.804 1.00 77.50 354 ALA A C 1
ATOM 2817 O O . ALA A 1 354 ? 13.240 -20.673 -22.894 1.00 77.50 354 ALA A O 1
ATOM 2818 N N . GLU A 1 355 ? 12.769 -20.805 -25.093 1.00 69.50 355 GLU A N 1
ATOM 2819 C CA . GLU A 1 355 ? 14.149 -20.713 -25.585 1.00 69.50 355 GLU A CA 1
ATOM 2820 C C . GLU A 1 355 ? 14.372 -19.401 -26.351 1.00 69.50 355 GLU A C 1
ATOM 2822 O O . GLU A 1 355 ? 13.505 -18.937 -27.099 1.00 69.50 355 GLU A O 1
ATOM 2827 N N . ALA A 1 356 ? 15.551 -18.798 -26.183 1.00 67.56 356 ALA A N 1
ATOM 2828 C CA . ALA A 1 356 ? 15.948 -17.609 -26.927 1.00 67.56 356 ALA A CA 1
ATOM 2829 C C . ALA A 1 356 ? 16.292 -17.980 -28.380 1.00 67.56 356 ALA A C 1
ATOM 2831 O O . ALA A 1 356 ? 17.256 -18.695 -28.639 1.00 67.56 356 ALA A O 1
ATOM 2832 N N . MET A 1 357 ? 15.509 -17.485 -29.344 1.00 64.25 357 MET A N 1
ATOM 2833 C CA . MET A 1 357 ? 15.684 -17.843 -30.759 1.00 64.25 357 MET A CA 1
ATOM 2834 C C . MET A 1 357 ? 16.605 -16.894 -31.536 1.00 64.25 357 MET A C 1
ATOM 2836 O O . MET A 1 357 ? 17.421 -17.342 -32.338 1.00 64.25 357 MET A O 1
ATOM 2840 N N . ALA A 1 358 ? 16.459 -15.580 -31.347 1.00 67.06 358 ALA A N 1
ATOM 2841 C CA . ALA A 1 358 ? 17.252 -14.567 -32.041 1.00 67.06 358 ALA A CA 1
ATOM 2842 C C . ALA A 1 358 ? 17.257 -13.241 -31.269 1.00 67.06 358 ALA A C 1
ATOM 2844 O O . ALA A 1 358 ? 16.243 -12.842 -30.694 1.00 67.06 358 ALA A O 1
ATOM 2845 N N . GLY A 1 359 ? 18.390 -12.533 -31.298 1.00 65.88 359 GLY A N 1
ATOM 2846 C CA . GLY A 1 359 ? 18.495 -11.181 -30.751 1.00 65.88 359 GLY A CA 1
ATOM 2847 C C . GLY A 1 359 ? 17.625 -10.195 -31.533 1.00 65.88 359 GLY A C 1
ATOM 2848 O O . GLY A 1 359 ? 17.638 -10.167 -32.765 1.00 65.88 359 GLY A O 1
ATOM 2849 N N . HIS A 1 360 ? 16.865 -9.373 -30.818 1.00 68.50 360 HIS A N 1
ATOM 2850 C CA . HIS A 1 360 ? 15.968 -8.394 -31.420 1.00 68.50 360 HIS A CA 1
ATOM 2851 C C . HIS A 1 360 ? 16.757 -7.299 -32.169 1.00 68.50 360 HIS A C 1
ATOM 2853 O O . HIS A 1 360 ? 17.602 -6.628 -31.587 1.00 68.50 360 HIS A O 1
ATOM 2859 N N . HIS A 1 361 ? 16.467 -7.047 -33.452 1.00 71.88 361 HIS A N 1
ATOM 2860 C CA . HIS A 1 361 ? 17.292 -6.198 -34.341 1.00 71.88 361 HIS A CA 1
ATOM 2861 C C . HIS A 1 361 ? 17.252 -4.688 -34.055 1.00 71.88 361 HIS A C 1
ATOM 2863 O O . HIS A 1 361 ? 17.924 -3.912 -34.747 1.00 71.88 361 HIS A O 1
ATOM 2869 N N . VAL A 1 362 ? 16.431 -4.264 -33.092 1.00 77.06 362 VAL A N 1
ATOM 2870 C CA . VAL A 1 362 ? 16.281 -2.861 -32.679 1.00 77.06 362 VAL A CA 1
ATOM 2871 C C . VAL A 1 362 ? 17.305 -2.458 -31.622 1.00 77.06 362 VAL A C 1
ATOM 2873 O O . VAL A 1 362 ? 17.864 -1.374 -31.740 1.00 77.06 362 VAL A O 1
ATOM 2876 N N . LEU A 1 363 ? 17.543 -3.297 -30.612 1.00 78.75 363 LEU A N 1
ATOM 2877 C CA . LEU A 1 363 ? 18.558 -3.036 -29.597 1.00 78.75 363 LEU A CA 1
ATOM 2878 C C . LEU A 1 363 ? 19.844 -3.695 -30.087 1.00 78.75 363 LEU A C 1
ATOM 2880 O O . LEU A 1 363 ? 19.930 -4.919 -30.154 1.00 78.75 363 LEU A O 1
ATOM 2884 N N . ARG A 1 364 ? 20.805 -2.888 -30.529 1.00 78.00 364 ARG A N 1
ATOM 2885 C CA . ARG A 1 364 ? 22.037 -3.378 -31.147 1.00 78.00 364 ARG A CA 1
ATOM 2886 C C . ARG A 1 364 ? 23.213 -3.127 -30.229 1.00 78.00 364 ARG A C 1
ATOM 2888 O O . ARG A 1 364 ? 23.300 -2.078 -29.599 1.00 78.00 364 ARG A O 1
ATOM 2895 N N . TRP A 1 365 ? 24.116 -4.093 -30.191 1.00 79.19 365 TRP A N 1
ATOM 2896 C CA . TRP A 1 365 ? 25.395 -3.936 -29.528 1.00 79.19 365 TRP A CA 1
ATOM 2897 C C . TRP A 1 365 ? 26.303 -3.032 -30.364 1.00 79.19 365 TRP A C 1
ATOM 2899 O O . TRP A 1 365 ? 26.545 -3.319 -31.542 1.00 79.19 365 TRP A O 1
ATOM 2909 N N . ASP A 1 366 ? 26.811 -1.960 -29.763 1.00 77.12 366 ASP A N 1
ATOM 2910 C CA . ASP A 1 366 ? 27.897 -1.169 -30.329 1.00 77.12 366 ASP A CA 1
ATOM 2911 C C . ASP A 1 366 ? 29.238 -1.774 -29.893 1.00 77.12 366 ASP A C 1
ATOM 2913 O O . ASP A 1 366 ? 29.630 -1.712 -28.728 1.00 77.12 366 ASP A O 1
ATOM 2917 N N . GLY A 1 367 ? 29.969 -2.362 -30.843 1.00 73.44 367 GLY A N 1
ATOM 2918 C CA . GLY A 1 367 ? 31.277 -2.967 -30.587 1.00 73.44 367 GLY A CA 1
ATOM 2919 C C . GLY A 1 367 ? 32.375 -1.973 -30.192 1.00 73.44 367 GLY A C 1
ATOM 2920 O O . GLY A 1 367 ? 33.376 -2.393 -29.613 1.00 73.44 367 GLY A O 1
ATOM 2921 N N . ILE A 1 368 ? 32.201 -0.681 -30.483 1.00 76.12 368 ILE A N 1
ATOM 2922 C CA . ILE A 1 368 ? 33.158 0.379 -30.143 1.00 76.12 368 ILE A CA 1
ATOM 2923 C C . ILE A 1 368 ? 32.899 0.865 -28.719 1.00 76.12 368 ILE A C 1
ATOM 2925 O O . ILE A 1 368 ? 33.816 0.888 -27.899 1.00 76.12 368 ILE A O 1
ATOM 2929 N N . GLN A 1 369 ? 31.652 1.229 -28.420 1.00 74.19 369 GLN A N 1
ATOM 2930 C CA . GLN A 1 369 ? 31.269 1.752 -27.105 1.00 74.19 369 GLN A CA 1
ATOM 2931 C C . GLN A 1 369 ? 31.045 0.650 -26.062 1.00 74.19 369 GLN A C 1
ATOM 2933 O O . GLN A 1 369 ? 31.059 0.931 -24.868 1.00 74.19 369 GLN A O 1
ATOM 2938 N N . ARG A 1 370 ? 30.927 -0.613 -26.499 1.00 79.81 370 ARG A N 1
ATOM 2939 C CA . ARG A 1 370 ? 30.628 -1.787 -25.663 1.00 79.81 370 ARG A CA 1
ATOM 2940 C C . ARG A 1 370 ? 29.341 -1.598 -24.856 1.00 79.81 370 ARG A C 1
ATOM 2942 O O . ARG A 1 370 ? 29.286 -1.910 -23.668 1.00 79.81 370 ARG A O 1
ATOM 2949 N N . THR A 1 371 ? 28.323 -1.066 -25.518 1.00 80.31 371 THR A N 1
ATOM 2950 C CA . THR A 1 371 ? 27.024 -0.715 -24.937 1.00 80.31 371 THR A CA 1
ATOM 2951 C C . THR A 1 371 ? 25.892 -1.146 -25.862 1.00 80.31 371 THR A C 1
ATOM 2953 O O . THR A 1 371 ? 26.080 -1.381 -27.059 1.00 80.31 371 THR A O 1
ATOM 2956 N N . TRP A 1 372 ? 24.689 -1.259 -25.302 1.00 78.56 372 TRP A N 1
ATOM 2957 C CA . TRP A 1 372 ? 23.475 -1.473 -26.083 1.00 78.56 372 TRP A CA 1
ATOM 2958 C C . TRP A 1 372 ? 22.871 -0.131 -26.499 1.00 78.56 372 TRP A C 1
ATOM 2960 O O . TRP A 1 372 ? 22.693 0.757 -25.667 1.00 78.56 372 TRP A O 1
ATOM 2970 N N . ALA A 1 373 ? 22.510 0.005 -27.775 1.00 81.88 373 ALA A N 1
ATOM 2971 C CA . ALA A 1 373 ? 21.899 1.213 -28.317 1.00 81.88 373 ALA A CA 1
ATOM 2972 C C . ALA A 1 373 ? 20.702 0.883 -29.215 1.00 81.88 373 ALA A C 1
ATOM 2974 O O . ALA A 1 373 ? 20.740 -0.035 -30.039 1.00 81.88 373 ALA A O 1
ATOM 2975 N N . LEU A 1 374 ? 19.636 1.681 -29.110 1.00 80.25 374 LEU A N 1
ATOM 2976 C CA . LEU A 1 374 ? 18.528 1.644 -30.077 1.00 80.25 374 LEU A CA 1
ATOM 2977 C C . LEU A 1 374 ? 18.924 2.276 -31.428 1.00 80.25 374 LEU A C 1
ATOM 2979 O O . LEU A 1 374 ? 18.293 2.031 -32.466 1.00 80.25 374 LEU A O 1
ATOM 2983 N N . GLY A 1 375 ? 19.958 3.124 -31.407 1.00 72.06 375 GLY A N 1
ATOM 2984 C CA . GLY A 1 375 ? 20.435 3.928 -32.525 1.00 72.06 375 GLY A CA 1
ATOM 2985 C C . GLY A 1 375 ? 19.467 5.051 -32.916 1.00 72.06 375 GLY A C 1
ATOM 2986 O O . GLY A 1 375 ? 18.275 5.032 -32.606 1.00 72.06 375 GLY A O 1
ATOM 2987 N N . GLY A 1 376 ? 19.932 6.012 -33.717 1.00 71.69 376 GLY A N 1
ATOM 2988 C CA . GLY A 1 376 ? 19.109 7.096 -34.272 1.00 71.69 376 GLY A CA 1
ATOM 2989 C C . GLY A 1 376 ? 19.448 8.485 -33.741 1.00 71.69 376 GLY A C 1
ATOM 2990 O O . GLY A 1 376 ? 20.459 8.683 -33.081 1.00 71.69 376 GLY A O 1
ATOM 2991 N N . THR A 1 377 ? 18.603 9.459 -34.077 1.00 65.62 377 THR A N 1
ATOM 2992 C CA . THR A 1 377 ? 18.782 10.867 -33.702 1.00 65.62 377 THR A CA 1
ATOM 2993 C C . THR A 1 377 ? 17.824 11.249 -32.580 1.00 65.62 377 THR A C 1
ATOM 2995 O O . THR A 1 377 ? 16.621 11.007 -32.685 1.00 65.62 377 THR A O 1
ATOM 2998 N N . LEU A 1 378 ? 18.340 11.883 -31.527 1.00 63.56 378 LEU A N 1
ATOM 2999 C CA . LEU A 1 378 ? 17.526 12.524 -30.494 1.00 63.56 378 LEU A CA 1
ATOM 3000 C C . LEU A 1 378 ? 16.981 13.874 -31.020 1.00 63.56 378 LEU A C 1
ATOM 3002 O O . LEU A 1 378 ? 17.744 14.612 -31.646 1.00 63.56 378 LEU A O 1
ATOM 3006 N N . PRO A 1 379 ? 15.714 14.252 -30.748 1.00 62.09 379 PRO A N 1
ATOM 3007 C CA . PRO A 1 379 ? 14.657 13.483 -30.084 1.00 62.09 379 PRO A CA 1
ATOM 3008 C C . PRO A 1 379 ? 14.065 12.389 -30.988 1.00 62.09 379 PRO A C 1
ATOM 3010 O O . PRO A 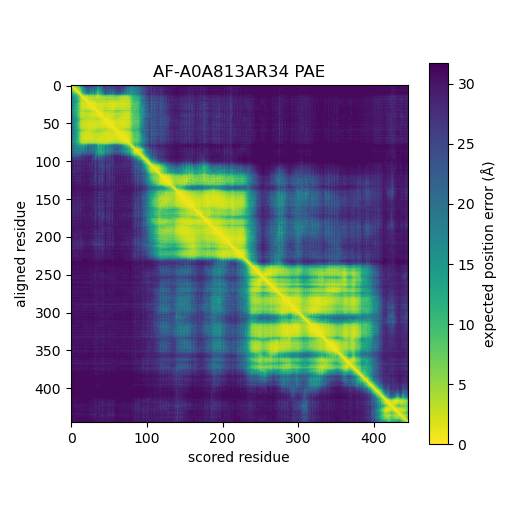1 379 ? 13.851 12.602 -32.178 1.00 62.09 379 PRO A O 1
ATOM 3013 N N . ALA A 1 380 ? 13.742 11.228 -30.403 1.00 57.72 380 ALA A N 1
ATOM 3014 C CA . ALA A 1 380 ? 13.241 10.058 -31.139 1.00 57.72 380 ALA A CA 1
ATOM 3015 C C . ALA A 1 380 ? 11.831 10.234 -31.744 1.00 57.72 380 ALA A C 1
ATOM 3017 O O . ALA A 1 380 ? 11.403 9.415 -32.557 1.00 57.72 380 ALA A O 1
ATOM 3018 N N . PHE A 1 381 ? 11.109 11.292 -31.366 1.00 60.34 381 PHE A N 1
ATOM 3019 C CA . PHE A 1 381 ? 9.787 11.640 -31.882 1.00 60.34 381 PHE A CA 1
ATOM 3020 C C . PHE A 1 381 ? 9.740 13.111 -32.310 1.00 60.34 381 PHE A C 1
ATOM 3022 O O . PHE A 1 381 ? 10.349 13.984 -31.689 1.00 60.34 381 PHE A O 1
ATOM 3029 N N . GLN A 1 382 ? 8.993 13.395 -33.379 1.00 54.66 382 GLN A N 1
ATOM 3030 C CA . GLN A 1 382 ? 8.750 14.763 -33.830 1.00 54.66 382 GLN A CA 1
ATOM 3031 C C . GLN A 1 382 ? 7.768 15.448 -32.874 1.00 54.66 382 GLN A C 1
ATOM 3033 O O . GLN A 1 382 ? 6.573 15.165 -32.882 1.00 54.66 382 GLN A O 1
ATOM 3038 N N . VAL A 1 383 ? 8.271 16.360 -32.043 1.00 52.69 383 VAL A N 1
ATOM 3039 C CA . VAL A 1 383 ? 7.426 17.240 -31.228 1.00 52.69 383 VAL A CA 1
ATOM 3040 C C . VAL A 1 383 ? 6.959 18.402 -32.100 1.00 52.69 383 VAL A C 1
ATOM 3042 O O . VAL A 1 383 ? 7.778 19.177 -32.596 1.00 52.69 383 VAL A O 1
ATOM 3045 N N . ALA A 1 384 ? 5.648 18.520 -32.311 1.00 45.59 384 ALA A N 1
ATOM 3046 C CA . ALA A 1 384 ? 5.068 19.594 -33.109 1.00 45.59 384 ALA A CA 1
ATOM 3047 C C . ALA A 1 384 ? 5.259 20.973 -32.440 1.00 45.59 384 ALA A C 1
ATOM 3049 O O . ALA A 1 384 ? 4.856 21.182 -31.294 1.00 45.59 384 ALA A O 1
ATOM 3050 N N . GLY A 1 385 ? 5.819 21.931 -33.189 1.00 59.19 385 GLY A N 1
ATOM 3051 C CA . GLY A 1 385 ? 5.796 23.369 -32.885 1.00 59.19 385 GLY A CA 1
ATOM 3052 C C . GLY A 1 385 ? 6.265 23.780 -31.479 1.00 59.19 385 GLY A C 1
ATOM 3053 O O . GLY A 1 385 ? 7.258 23.268 -30.966 1.00 59.19 385 GLY A O 1
ATOM 3054 N N . HIS A 1 386 ? 5.542 24.739 -30.881 1.00 50.41 386 HIS A N 1
ATOM 3055 C CA . HIS A 1 386 ? 5.850 25.465 -29.631 1.00 50.41 386 HIS A CA 1
ATOM 3056 C C . HIS A 1 386 ? 6.260 24.616 -28.410 1.00 50.41 386 HIS A C 1
ATOM 3058 O O . HIS A 1 386 ? 6.907 25.133 -27.506 1.00 50.41 386 HIS A O 1
ATOM 3064 N N . ASN A 1 387 ? 5.961 23.314 -28.404 1.00 49.12 387 ASN A N 1
ATOM 3065 C CA . ASN A 1 387 ? 6.291 22.398 -27.311 1.00 49.12 387 ASN A CA 1
ATOM 3066 C C . ASN A 1 387 ? 7.683 21.762 -27.437 1.00 49.12 387 ASN A C 1
ATOM 3068 O O . ASN A 1 387 ? 8.095 21.028 -26.542 1.00 49.12 387 ASN A O 1
ATOM 3072 N N . ARG A 1 388 ? 8.433 22.019 -28.519 1.00 47.12 388 ARG A N 1
ATOM 3073 C CA . ARG A 1 388 ? 9.783 21.459 -28.708 1.00 47.12 388 ARG A CA 1
ATOM 3074 C C . ARG A 1 388 ? 10.755 21.903 -27.608 1.00 47.12 388 ARG A C 1
ATOM 3076 O O . ARG A 1 388 ? 11.536 21.081 -27.146 1.00 47.12 388 ARG A O 1
ATOM 3083 N N . ALA A 1 389 ? 10.659 23.156 -27.154 1.00 48.97 389 ALA A N 1
ATOM 3084 C CA . ALA A 1 389 ? 11.462 23.684 -26.046 1.00 48.97 389 ALA A CA 1
ATOM 3085 C C . ALA A 1 389 ? 11.026 23.124 -24.675 1.00 48.97 389 ALA A C 1
ATOM 3087 O O . ALA A 1 389 ? 11.865 22.837 -23.826 1.00 48.97 389 ALA A O 1
ATOM 3088 N N . GLU A 1 390 ? 9.724 22.901 -24.461 1.00 48.94 390 GLU A N 1
ATOM 3089 C CA . GLU A 1 390 ? 9.207 22.324 -23.209 1.00 48.94 390 GLU A CA 1
ATOM 3090 C C . GLU A 1 390 ? 9.457 20.812 -23.083 1.00 48.94 390 GLU A C 1
ATOM 3092 O O . GLU A 1 390 ? 9.663 20.310 -21.974 1.00 48.94 390 GLU A O 1
ATOM 3097 N N . ALA A 1 391 ? 9.433 20.088 -24.207 1.00 43.75 391 ALA A N 1
ATOM 3098 C CA . ALA A 1 391 ? 9.645 18.644 -24.273 1.00 43.75 391 ALA A CA 1
ATOM 3099 C C . ALA A 1 391 ? 11.129 18.259 -24.242 1.00 43.75 391 ALA A C 1
ATOM 3101 O O . ALA A 1 391 ? 11.471 17.224 -23.679 1.00 43.75 391 ALA A O 1
ATOM 3102 N N . ALA A 1 392 ? 12.008 19.080 -24.821 1.00 43.44 392 ALA A N 1
ATOM 3103 C CA . ALA A 1 392 ? 13.441 18.811 -24.820 1.00 43.44 392 ALA A CA 1
ATOM 3104 C C . ALA A 1 392 ? 14.090 19.075 -23.456 1.00 43.44 392 ALA A C 1
ATOM 3106 O O . ALA A 1 392 ? 15.179 18.569 -23.206 1.00 43.44 392 ALA A O 1
ATOM 3107 N N . GLY A 1 393 ? 13.458 19.872 -22.577 1.00 50.19 393 GLY A N 1
ATOM 3108 C CA . GLY A 1 393 ? 14.216 20.563 -21.532 1.00 50.19 393 GLY A CA 1
ATOM 3109 C C . GLY A 1 393 ? 15.347 21.388 -22.161 1.00 50.19 393 GLY A C 1
ATOM 3110 O O . GLY A 1 393 ? 15.576 21.349 -23.369 1.00 50.19 393 GLY A O 1
ATOM 3111 N N . ASP A 1 394 ? 16.070 22.165 -21.374 1.00 48.09 394 ASP A N 1
ATOM 3112 C CA . ASP A 1 394 ? 17.315 22.721 -21.894 1.00 48.09 394 ASP A CA 1
ATOM 3113 C C . ASP A 1 394 ? 18.345 21.579 -21.980 1.00 48.09 394 ASP A C 1
ATOM 3115 O O . ASP A 1 394 ? 18.834 21.099 -20.956 1.00 48.09 394 ASP A O 1
ATOM 3119 N N . LEU A 1 395 ? 18.576 21.067 -23.194 1.00 40.81 395 LEU A N 1
ATOM 3120 C CA . LEU A 1 395 ? 19.530 19.986 -23.483 1.00 40.81 395 LEU A CA 1
ATOM 3121 C C . LEU A 1 395 ? 20.980 20.417 -23.220 1.00 40.81 395 LEU A C 1
ATOM 3123 O O . LEU A 1 395 ? 21.820 19.553 -22.969 1.00 40.81 395 LEU A O 1
ATOM 3127 N N . ASP A 1 396 ? 21.225 21.729 -23.241 1.00 41.25 396 ASP A N 1
ATOM 3128 C CA . ASP A 1 396 ? 22.515 22.380 -23.024 1.00 41.25 396 ASP A CA 1
ATOM 3129 C C . ASP A 1 396 ? 22.565 23.095 -21.668 1.00 41.25 396 ASP A C 1
ATOM 3131 O O . ASP A 1 396 ? 23.493 23.863 -21.404 1.00 41.25 396 ASP A O 1
ATOM 3135 N N . ALA A 1 397 ? 21.600 22.831 -20.774 1.00 43.66 397 ALA A N 1
ATOM 3136 C CA . ALA A 1 397 ? 21.732 23.204 -19.376 1.00 43.66 397 ALA A CA 1
ATOM 3137 C C . ALA A 1 397 ? 22.871 22.381 -18.778 1.00 43.66 397 ALA A C 1
ATOM 3139 O O . ALA A 1 397 ? 22.667 21.338 -18.152 1.00 43.66 397 ALA A O 1
ATOM 3140 N N . GLU A 1 398 ? 24.090 22.879 -18.963 1.00 34.22 398 GLU A N 1
ATOM 3141 C CA . GLU A 1 398 ? 25.225 22.534 -18.144 1.00 34.22 398 GLU A CA 1
ATOM 3142 C C . GLU A 1 398 ? 24.775 22.739 -16.697 1.00 34.22 398 GLU A C 1
ATOM 3144 O O . GLU A 1 398 ? 24.692 23.861 -16.184 1.00 34.22 398 GLU A O 1
ATOM 3149 N N . THR A 1 399 ? 24.492 21.646 -15.984 1.00 40.91 399 THR A N 1
ATOM 3150 C CA . THR A 1 399 ? 24.759 21.672 -14.554 1.00 40.91 399 THR A CA 1
ATOM 3151 C C . THR A 1 399 ? 26.253 21.882 -14.470 1.00 40.91 399 THR A C 1
ATOM 3153 O O . THR A 1 399 ? 26.999 20.910 -14.582 1.00 40.91 399 THR A O 1
ATOM 3156 N N . LYS A 1 400 ? 26.669 23.154 -14.356 1.00 34.00 400 LYS A N 1
ATOM 3157 C CA . LYS A 1 400 ? 28.036 23.520 -14.000 1.00 34.00 400 LYS A CA 1
ATOM 3158 C C . LYS A 1 400 ? 28.489 22.515 -12.951 1.00 34.00 400 LYS A C 1
ATOM 3160 O O . LYS A 1 400 ? 27.741 22.254 -12.005 1.00 34.00 400 LYS A O 1
ATOM 3165 N N . GLU A 1 401 ? 29.631 21.906 -13.239 1.00 34.53 401 GLU A N 1
ATOM 3166 C CA . GLU A 1 401 ? 30.341 20.894 -12.465 1.00 34.53 401 GLU A CA 1
ATOM 3167 C C . GLU A 1 401 ? 30.118 20.953 -10.946 1.00 34.53 401 GLU A C 1
ATOM 3169 O O . GLU A 1 401 ? 29.830 22.018 -10.391 1.00 34.53 401 GLU A O 1
ATOM 3174 N N . PRO A 1 402 ? 30.209 19.793 -10.266 1.00 41.44 402 PRO A N 1
ATOM 3175 C CA . PRO A 1 402 ? 29.417 19.487 -9.090 1.00 41.44 402 PRO A CA 1
ATOM 3176 C C . PRO A 1 402 ? 29.552 20.571 -8.037 1.00 41.44 402 PRO A C 1
ATOM 3178 O O . PRO A 1 402 ? 30.647 21.058 -7.754 1.00 41.44 402 PRO A O 1
ATOM 3181 N N . PHE A 1 403 ? 28.415 20.908 -7.429 1.00 36.06 403 PHE A N 1
ATOM 3182 C CA . PHE A 1 403 ? 28.365 21.726 -6.233 1.00 36.06 403 PHE A CA 1
ATOM 3183 C C . PHE A 1 403 ? 29.343 21.122 -5.224 1.00 36.06 403 PHE A C 1
ATOM 3185 O O . PHE A 1 403 ? 29.061 20.096 -4.602 1.00 36.06 403 PHE A O 1
ATOM 3192 N N . LYS A 1 404 ? 30.528 21.730 -5.117 1.00 28.41 404 LYS A N 1
ATOM 3193 C CA . LYS A 1 404 ? 31.494 21.410 -4.081 1.00 28.41 404 LYS A CA 1
ATOM 3194 C C . LYS A 1 404 ? 30.735 21.684 -2.798 1.00 28.41 404 LYS A C 1
ATOM 3196 O O . LYS A 1 404 ? 30.396 22.833 -2.518 1.00 28.41 404 LYS A O 1
ATOM 3201 N N . VAL A 1 405 ? 30.389 20.625 -2.070 1.00 37.28 405 VAL A N 1
ATOM 3202 C CA . VAL A 1 405 ? 29.963 20.759 -0.685 1.00 37.28 405 VAL A CA 1
ATOM 3203 C C . VAL A 1 405 ? 31.121 21.489 -0.027 1.00 37.28 405 VAL A C 1
ATOM 3205 O O . VAL A 1 405 ? 32.185 20.910 0.177 1.00 37.28 405 VAL A O 1
ATOM 3208 N N . MET A 1 406 ? 30.965 22.795 0.194 1.00 29.22 406 MET A N 1
ATOM 3209 C CA . MET A 1 406 ? 31.805 23.476 1.152 1.00 29.22 406 MET A CA 1
ATOM 3210 C C . MET A 1 406 ? 31.513 22.752 2.456 1.00 29.22 406 MET A C 1
ATOM 3212 O O . MET A 1 406 ? 30.448 22.924 3.050 1.00 29.22 406 MET A O 1
ATOM 3216 N N . GLU A 1 407 ? 32.436 21.882 2.862 1.00 36.09 407 GLU A N 1
ATOM 3217 C CA . GLU A 1 407 ? 32.593 21.586 4.273 1.00 36.09 407 GLU A CA 1
ATOM 3218 C C . GLU A 1 407 ? 32.559 22.932 4.987 1.00 36.09 407 GLU A C 1
ATOM 3220 O O . GLU A 1 407 ? 33.173 23.893 4.518 1.00 36.09 407 GLU A O 1
ATOM 3225 N N . ASN A 1 408 ? 31.750 23.019 6.042 1.00 34.16 408 ASN A N 1
ATOM 3226 C CA . ASN A 1 408 ? 31.572 24.229 6.829 1.00 34.16 408 ASN A CA 1
ATOM 3227 C C . ASN A 1 408 ? 32.928 24.676 7.392 1.00 34.16 408 ASN A C 1
ATOM 3229 O O . ASN A 1 408 ? 33.268 24.386 8.539 1.00 34.16 408 ASN A O 1
ATOM 3233 N N . SER A 1 409 ? 33.697 25.414 6.598 1.00 32.72 409 SER A N 1
ATOM 3234 C CA . SER A 1 409 ? 34.749 26.277 7.087 1.00 32.72 409 SER A CA 1
ATOM 3235 C C . SER A 1 409 ? 34.048 27.264 8.000 1.00 32.72 409 SER A C 1
ATOM 3237 O O . SER A 1 409 ? 33.123 27.956 7.568 1.00 32.72 409 SER A O 1
ATOM 3239 N N . LYS A 1 410 ? 34.428 27.254 9.282 1.00 40.41 410 LYS A N 1
ATOM 3240 C CA . LYS A 1 410 ? 33.970 28.214 10.288 1.00 40.41 410 LYS A CA 1
ATOM 3241 C C . LYS A 1 410 ? 33.902 29.594 9.639 1.00 40.41 410 LYS A C 1
ATOM 3243 O O . LYS A 1 410 ? 34.925 30.121 9.211 1.00 40.41 410 LYS A O 1
ATOM 3248 N N . VAL A 1 411 ? 32.695 30.139 9.522 1.00 43.47 411 VAL A N 1
ATOM 3249 C CA . VAL A 1 411 ? 32.513 31.511 9.060 1.00 43.47 411 VAL A CA 1
ATOM 3250 C C . VAL A 1 411 ? 32.998 32.400 10.200 1.00 43.47 411 VAL A C 1
ATOM 3252 O O . VAL A 1 411 ? 32.257 32.674 11.141 1.00 43.47 411 VAL A O 1
ATOM 3255 N N . GLU A 1 412 ? 34.272 32.778 10.156 1.00 46.06 412 GLU A N 1
ATOM 3256 C CA . GLU A 1 412 ? 34.801 33.883 10.946 1.00 46.06 412 GLU A CA 1
ATOM 3257 C C . GLU A 1 412 ? 34.279 35.177 10.322 1.00 46.06 412 GLU A C 1
ATOM 3259 O O . GLU A 1 412 ? 34.709 35.610 9.255 1.00 46.06 412 GLU A O 1
ATOM 3264 N N . GLY A 1 413 ? 33.268 35.746 10.968 1.00 52.03 413 GLY A N 1
ATOM 3265 C CA . GLY A 1 413 ? 32.661 37.012 10.598 1.00 52.03 413 GLY A CA 1
ATOM 3266 C C . GLY A 1 413 ? 31.842 37.539 11.767 1.00 52.03 413 GLY A C 1
ATOM 3267 O O . GLY A 1 413 ? 31.008 36.819 12.323 1.00 52.03 413 GLY A O 1
ATOM 3268 N N . ASP A 1 414 ? 32.115 38.783 12.152 1.00 55.22 414 ASP A N 1
ATOM 3269 C CA . ASP A 1 414 ? 31.422 39.477 13.234 1.00 55.22 414 ASP A CA 1
ATOM 3270 C C . ASP A 1 414 ? 30.090 40.004 12.681 1.00 55.22 414 ASP A C 1
ATOM 3272 O O . ASP A 1 414 ? 29.999 41.084 12.091 1.00 55.22 414 ASP A O 1
ATOM 3276 N N . PHE A 1 415 ? 29.058 39.161 12.737 1.00 60.91 415 PHE A N 1
ATOM 3277 C CA . PHE A 1 415 ? 27.729 39.523 12.257 1.00 60.91 415 PHE A CA 1
ATOM 3278 C C . PHE A 1 415 ? 26.974 40.249 13.371 1.00 60.91 415 PHE A C 1
ATOM 3280 O O . PHE A 1 415 ? 26.975 39.781 14.510 1.00 60.9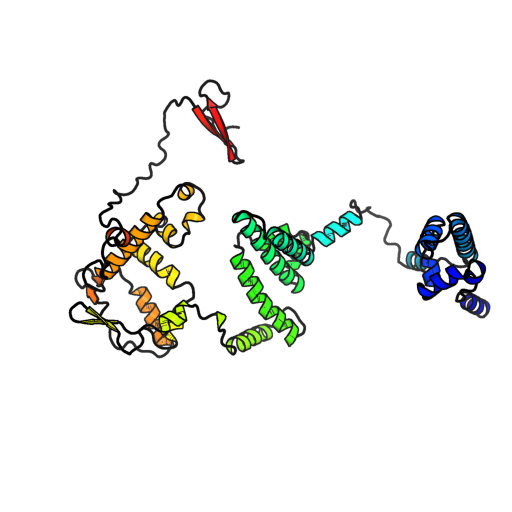1 415 PHE A O 1
ATOM 3287 N N . PRO A 1 416 ? 26.259 41.347 13.067 1.00 68.88 416 PRO A N 1
ATOM 3288 C CA . PRO A 1 416 ? 25.554 42.125 14.085 1.00 68.88 416 PRO A CA 1
ATOM 3289 C C . PRO A 1 416 ? 24.447 41.323 14.784 1.00 68.88 416 PRO A C 1
ATOM 3291 O O . PRO A 1 416 ? 24.111 41.616 15.927 1.00 68.88 416 PRO A O 1
ATOM 3294 N N . TYR A 1 417 ? 23.910 40.285 14.134 1.00 70.88 417 TYR A N 1
ATOM 3295 C CA . TYR A 1 417 ? 22.891 39.405 14.698 1.00 70.88 417 TYR A CA 1
ATOM 3296 C C . TYR A 1 417 ? 23.223 37.934 14.452 1.00 70.88 417 TYR A C 1
ATOM 3298 O O . TYR A 1 417 ? 23.730 37.577 13.389 1.00 70.88 417 TYR A O 1
ATOM 3306 N N . PHE A 1 418 ? 22.845 37.066 15.391 1.00 73.50 418 PHE A N 1
ATOM 3307 C CA . PHE A 1 418 ? 22.945 35.613 15.244 1.00 73.50 418 PHE A CA 1
ATOM 3308 C C . PHE A 1 418 ? 21.717 34.906 15.835 1.00 73.50 418 PHE A C 1
ATOM 3310 O O . PHE A 1 418 ? 21.011 35.449 16.682 1.00 73.50 418 PHE A O 1
ATOM 3317 N N . VAL A 1 419 ? 21.417 33.692 15.366 1.00 70.44 419 VAL A N 1
ATOM 3318 C CA . VAL A 1 419 ? 20.225 32.930 15.780 1.00 70.44 419 VAL A CA 1
ATOM 3319 C C . VAL A 1 419 ? 20.643 31.686 16.551 1.00 70.44 419 VAL A C 1
ATOM 3321 O O . VAL A 1 419 ? 21.455 30.908 16.055 1.00 70.44 419 VAL A O 1
ATOM 3324 N N . THR A 1 420 ? 20.041 31.446 17.719 1.00 69.50 420 THR A N 1
ATOM 3325 C CA . THR A 1 420 ? 20.144 30.147 18.402 1.00 69.50 420 THR A CA 1
ATOM 3326 C C . THR A 1 420 ? 18.861 29.344 18.248 1.00 69.50 420 THR A C 1
ATOM 3328 O O . THR A 1 420 ? 17.757 29.893 18.191 1.00 69.50 420 THR A O 1
ATOM 3331 N N . ILE A 1 421 ? 19.013 28.022 18.156 1.00 68.38 421 ILE A N 1
ATOM 3332 C CA . ILE A 1 421 ? 17.907 27.070 18.049 1.00 68.38 421 ILE A CA 1
ATOM 3333 C C . ILE A 1 421 ? 17.937 26.194 19.298 1.00 68.38 421 ILE A C 1
ATOM 3335 O O . ILE A 1 421 ? 18.929 25.515 19.554 1.00 68.38 421 ILE A O 1
ATOM 3339 N N . SER A 1 422 ? 16.864 26.213 20.090 1.00 56.91 422 SER A N 1
ATOM 3340 C CA . SER A 1 422 ? 16.747 25.329 21.253 1.00 56.91 422 SER A CA 1
ATOM 3341 C C . SER A 1 422 ? 16.628 23.863 20.821 1.00 56.91 422 SER A C 1
ATOM 3343 O O . SER A 1 422 ? 16.228 23.556 19.698 1.00 56.91 422 SER A O 1
ATOM 3345 N N . ARG A 1 423 ? 16.855 22.924 21.749 1.00 53.22 423 ARG A N 1
ATOM 3346 C CA . ARG A 1 423 ? 16.610 21.485 21.508 1.00 53.22 423 ARG A CA 1
ATOM 3347 C C . ARG A 1 423 ? 15.155 21.164 21.126 1.00 53.22 423 ARG A C 1
ATOM 3349 O O . ARG A 1 423 ? 14.900 20.135 20.516 1.00 53.22 423 ARG A O 1
ATOM 3356 N N . SER A 1 424 ? 14.213 22.049 21.461 1.00 46.41 424 SER A N 1
ATOM 3357 C CA . SER A 1 424 ? 12.797 21.974 21.073 1.00 46.41 424 SER A CA 1
ATOM 3358 C C . SER A 1 424 ? 12.475 22.651 19.730 1.00 46.41 424 SER A C 1
ATOM 3360 O O . SER A 1 424 ? 11.309 22.712 19.349 1.00 46.41 424 SER A O 1
ATOM 3362 N N . GLY A 1 425 ? 13.480 23.162 19.008 1.00 50.25 425 GLY A N 1
ATOM 3363 C CA . GLY A 1 425 ? 13.331 23.772 17.681 1.00 50.25 425 GLY A CA 1
ATOM 3364 C C . GLY A 1 425 ? 12.931 25.251 17.682 1.00 50.25 425 GLY A C 1
ATOM 3365 O O . GLY A 1 425 ? 12.723 25.827 16.614 1.00 50.25 425 GLY A O 1
ATOM 3366 N N . PHE A 1 426 ? 12.840 25.893 18.850 1.00 48.59 426 PHE A N 1
ATOM 3367 C CA . PHE A 1 426 ? 12.491 27.310 18.958 1.00 48.59 426 PHE A CA 1
ATOM 3368 C C . PHE A 1 426 ? 13.683 28.187 18.566 1.00 48.59 426 PHE A C 1
ATOM 3370 O O . PHE A 1 426 ? 14.771 28.043 19.126 1.00 48.59 426 PHE A O 1
ATOM 3377 N N . ARG A 1 427 ? 13.475 29.110 17.620 1.00 68.38 427 ARG A N 1
ATOM 3378 C CA . ARG A 1 427 ? 14.515 30.024 17.124 1.00 68.38 427 ARG A CA 1
ATOM 3379 C C . ARG A 1 427 ? 14.461 31.352 17.875 1.00 68.38 427 ARG A C 1
ATOM 3381 O O . ARG A 1 427 ? 13.390 31.948 17.979 1.00 68.38 427 ARG A O 1
ATOM 3388 N N . ARG A 1 428 ? 15.602 31.824 18.378 1.00 70.50 428 ARG A N 1
ATOM 3389 C CA . ARG A 1 428 ? 15.749 33.142 19.016 1.00 70.50 428 ARG A CA 1
ATOM 3390 C C . ARG A 1 428 ? 16.823 33.944 18.294 1.00 70.50 428 ARG A C 1
ATOM 3392 O O . ARG A 1 428 ? 17.910 33.424 18.063 1.00 70.50 428 ARG A O 1
ATOM 3399 N N . LEU A 1 429 ? 16.499 35.183 17.934 1.00 75.81 429 LEU A N 1
ATOM 3400 C CA . LEU A 1 429 ? 17.428 36.139 17.335 1.00 75.81 429 LEU A CA 1
ATOM 3401 C C . LEU A 1 429 ? 18.135 36.920 18.448 1.00 75.81 429 LEU A C 1
ATOM 3403 O O . LEU A 1 429 ? 17.472 37.437 19.346 1.00 75.81 429 LEU A O 1
ATOM 3407 N N . HIS A 1 430 ? 19.458 37.010 18.374 1.00 73.62 430 HIS A N 1
ATOM 3408 C CA . HIS A 1 430 ? 20.321 37.692 19.336 1.00 73.62 430 HIS A CA 1
ATOM 3409 C C . HIS A 1 430 ? 21.120 38.782 18.634 1.00 73.62 430 HIS A C 1
ATOM 3411 O O . HIS A 1 430 ? 21.508 38.621 17.478 1.00 73.62 430 HIS A O 1
ATOM 3417 N N . LEU A 1 431 ? 21.369 39.878 19.347 1.00 72.94 431 LEU A N 1
ATOM 3418 C CA . LEU A 1 431 ? 22.255 40.957 18.918 1.00 72.94 431 LEU A CA 1
ATOM 3419 C C . LEU A 1 431 ? 23.651 40.712 19.508 1.00 72.94 431 LEU A C 1
ATOM 3421 O O . LEU A 1 431 ? 23.792 40.553 20.727 1.00 72.94 431 LEU A O 1
ATOM 3425 N N . SER A 1 432 ? 24.670 40.673 18.652 1.00 69.56 432 SER A N 1
ATOM 3426 C CA . SER A 1 432 ? 26.058 40.418 19.047 1.00 69.56 432 SER A CA 1
ATOM 3427 C C . SER A 1 432 ? 26.569 41.527 19.976 1.00 69.56 432 SER A C 1
ATOM 3429 O O . SER A 1 432 ? 26.424 42.710 19.685 1.00 69.56 432 SER A O 1
ATOM 3431 N N . GLY A 1 433 ? 27.113 41.148 21.140 1.00 64.00 433 GLY A N 1
ATOM 3432 C CA . GLY A 1 433 ? 27.663 42.074 22.145 1.00 64.00 433 GLY A CA 1
ATOM 3433 C C . GLY A 1 433 ? 26.669 42.648 23.167 1.00 64.00 433 GLY A C 1
ATOM 3434 O O . GLY A 1 433 ? 27.106 43.169 24.190 1.00 64.00 433 GLY A O 1
ATOM 3435 N N . ALA A 1 434 ? 25.355 42.514 22.952 1.00 60.69 434 ALA A N 1
ATOM 3436 C CA . ALA A 1 434 ? 24.319 43.040 23.858 1.00 60.69 434 ALA A CA 1
ATOM 3437 C C . ALA A 1 434 ? 23.505 41.952 24.584 1.00 60.69 434 ALA A C 1
ATOM 3439 O O . ALA A 1 434 ? 22.756 42.252 25.515 1.00 60.69 434 ALA A O 1
ATOM 3440 N N . CYS A 1 435 ? 23.626 40.690 24.161 1.00 59.78 435 CYS A N 1
ATOM 3441 C CA . CYS A 1 435 ? 22.963 39.548 24.787 1.00 59.78 435 CYS A CA 1
ATOM 3442 C C . CYS A 1 435 ? 23.939 38.734 25.653 1.00 59.78 435 CYS A C 1
ATOM 3444 O O . CYS A 1 435 ? 25.124 38.637 25.343 1.00 59.78 435 CYS A O 1
ATOM 3446 N N . ALA A 1 436 ? 23.436 38.101 26.719 1.00 62.91 436 ALA A N 1
ATOM 3447 C CA . ALA A 1 436 ? 24.230 37.199 27.563 1.00 62.91 436 ALA A CA 1
ATOM 3448 C C . ALA A 1 436 ? 24.696 35.935 26.813 1.00 62.91 436 ALA A C 1
ATOM 3450 O O . ALA A 1 436 ? 25.703 35.326 27.173 1.00 62.91 436 ALA A O 1
ATOM 3451 N N . VAL A 1 437 ? 23.967 35.544 25.765 1.00 62.59 437 VAL A N 1
ATOM 3452 C CA . VAL A 1 437 ? 24.344 34.447 24.871 1.00 62.59 437 VAL A CA 1
ATOM 3453 C C . VAL A 1 437 ? 25.383 34.977 23.886 1.00 62.59 437 VAL A C 1
ATOM 3455 O O . VAL A 1 437 ? 25.168 36.019 23.272 1.00 62.59 437 VAL A O 1
ATOM 3458 N N . LYS A 1 438 ? 26.505 34.267 23.732 1.00 64.50 438 LYS A N 1
ATOM 3459 C CA . LYS A 1 438 ? 27.582 34.632 22.799 1.00 64.50 438 LYS A CA 1
ATOM 3460 C C . LYS A 1 438 ? 27.583 33.714 21.582 1.00 64.50 438 LYS A C 1
ATOM 3462 O O . LYS A 1 438 ? 27.373 32.509 21.722 1.00 64.50 438 LYS A O 1
ATOM 3467 N N . GLN A 1 439 ? 27.887 34.273 20.411 1.00 63.22 439 GLN A N 1
ATOM 3468 C CA . GLN A 1 439 ? 27.941 33.554 19.131 1.00 63.22 439 GLN A CA 1
ATOM 3469 C C . GLN A 1 439 ? 28.889 32.340 19.181 1.00 63.22 439 GLN A C 1
ATOM 3471 O O . GLN A 1 439 ? 28.585 31.277 18.646 1.00 63.22 439 GLN A O 1
ATOM 3476 N N . GLU A 1 440 ? 29.994 32.455 19.913 1.00 61.97 440 GLU A N 1
ATOM 3477 C CA . GLU A 1 440 ? 30.993 31.395 20.107 1.00 61.97 440 GLU A CA 1
ATOM 3478 C C . GLU A 1 440 ? 30.595 30.295 21.114 1.00 61.97 440 GLU A C 1
ATOM 3480 O O . GLU A 1 440 ? 31.272 29.273 21.197 1.00 61.97 440 GLU A O 1
ATOM 3485 N N . ARG A 1 441 ? 29.491 30.461 21.864 1.00 59.47 441 ARG A N 1
ATOM 3486 C CA . ARG A 1 441 ? 29.026 29.510 22.899 1.00 59.47 441 ARG A CA 1
ATOM 3487 C C . ARG A 1 441 ? 27.535 29.178 22.791 1.00 59.47 441 ARG A C 1
ATOM 3489 O O . ARG A 1 441 ? 26.846 28.999 23.791 1.00 59.47 441 ARG A O 1
ATOM 3496 N N . CYS A 1 442 ? 27.024 29.054 21.567 1.00 52.94 442 CYS A N 1
ATOM 3497 C CA . CYS A 1 442 ? 25.595 28.846 21.292 1.00 52.94 442 CYS A CA 1
ATOM 3498 C C . CYS A 1 442 ? 24.987 27.529 21.835 1.00 52.94 442 CYS A C 1
ATOM 3500 O O . CYS A 1 442 ? 23.779 27.339 21.704 1.00 52.94 442 CYS A O 1
ATOM 3502 N N . ALA A 1 443 ? 25.788 26.621 22.406 1.00 51.09 443 ALA A N 1
ATOM 3503 C CA . ALA A 1 443 ? 25.361 25.292 22.857 1.00 51.09 443 ALA A CA 1
ATOM 3504 C C . ALA A 1 443 ? 25.433 25.065 24.385 1.00 51.09 443 ALA A C 1
ATOM 3506 O O . ALA A 1 443 ? 25.074 23.979 24.837 1.00 51.09 443 ALA A O 1
ATOM 3507 N N . GLU A 1 444 ? 25.883 26.046 25.178 1.00 46.31 444 GLU A N 1
ATOM 3508 C CA . GLU A 1 444 ? 26.116 25.889 26.631 1.00 46.31 444 GLU A CA 1
ATOM 3509 C C . GLU A 1 444 ? 24.903 26.224 27.531 1.00 46.31 444 GLU A C 1
ATOM 3511 O O . GLU A 1 444 ? 25.061 26.335 28.744 1.00 46.31 444 GLU A O 1
ATOM 3516 N N . THR A 1 445 ? 23.685 26.347 26.987 1.00 42.44 445 THR A N 1
ATOM 3517 C CA . THR A 1 445 ? 22.454 26.577 27.784 1.00 42.44 445 THR A CA 1
ATOM 3518 C C . THR A 1 445 ? 21.423 25.478 27.642 1.00 42.44 445 THR A C 1
ATOM 3520 O O . THR A 1 445 ? 21.084 25.150 26.477 1.00 42.44 445 THR A O 1
#

Sequence (445 aa):
MGKRASEVFAGNQSWGFLERIDAELHAAVTAVYSGVLQFDGAFETMDEAADLVHELLPHRSARDVATMSRSLGAWKTRGRLAPSMARQLSEGLPSMPRRVLRPRVDPGEAFTSLVESSPAIALEKLKKAIKARRASKVGREEREKESREKWGLELVSYIKEAGLPCAGRMLAMGDHNNLWLRLFGNRRSKTLRNRAMAWRGFRAWMQVAYGSVWPDSIAAFLKYLEERHEVPSDDRFSHDSMLIESFRTPFRHEGRWGLNRELLIPGRMVHYWTGHSARHTLPSLAAALDIGKEKRDFLGRWAYSQHGSQDYVLTSRQVVHAVQNHVCKSLIMGDYIEEEVLGDLEVHACGLGAEAMAGHHVLRWDGIQRTWALGGTLPAFQVAGHNRAEAAGDLDAETKEPFKVMENSKVEGDFPYFVTISRSGFRRLHLSGACAVKQERCAET

pLDDT: mean 71.0, std 16.48, range [28.41, 92.12]

Nearest PDB structures (foldseek):
  6sgb-assembly1_CI  TM=2.366E-01  e=9.544E-01  Trypanosoma brucei brucei
  9c3c-assembly1_g  TM=2.229E-01  e=5.768E+00  Oryctolagus cuniculus
  9c3c-assembly1_d  TM=2.142E-01  e=8.266E+00  Oryctolagus cuniculus

Secondary structure (DSSP, 8-state):
-HHHHHHHHHGGG--TTTTTT-HHHHHHHHHH-SSHHHHHTT-SSHHHHHHHHHHH-TTS-HHHHHHHHHHHHHHHHHT-SS--HHHHHHHHS----S-----SS-HHHHHHHHHHS-HHHHHHHHHHHHHHGGGS---HHHHHHHHHHHHHHHHHHHHHHTT-HHHHHHHHH---HHHHHHTTTT--HHHHHHHHHHHHHHHHHHHHHTS-SS-SSHHHHHHHHHHHHHS--GGGS-HHHHHHHTPEEEEEETTEEEEEEEESS-GGGGGGS-TTHHHHHHHHHHHHTT--HHHHHHHTT-GGGS-SGGGG-TTHHHHHHHHHHHHHHHHHHT----HHHHHHHHHHHHHTT-------TTSEEETTTTEEE--S-SSSS---GGGHHHHH--TT----S--------------SEEEEE-TT--EEEEETTTSSS-GGGTT--

Organism: NCBI:txid1628268

Foldseek 3Di:
DPPVVVVLVVVQFDLVLVVVLDPQSSVLCVVPDVTSLRVLVQDDDLVSQLVVCCVSPVPDDPVSSNSSSVSVVVVSVVSPPDDRPVVVVVVPPPPPPPPPPPPPADVVRVVVQVQQLQLVNVLVVLVVVCVVCVPPPDDPVVVFVSLLLNLLSLVVVLCVQQVDPVNVVQVVVPRHSVSSSCVCPPDTSVVSVVVSVVLVVLQVCCCVVPVGRYDPDVVSVVVVVVVVVVPPPPVQPQPVLVVLQPAFQWDDDPLDIDGDPHRPQDDPLSVVDGNCNVVVVLLVLLVQVVNDPCLSCLSNVNLVVDPDPSVVPPPSVLSNLLSVLVSQVCQAVFDGACVVVVVVSQVVCVVVVHDDDDDRPQFDQDPVNRGTHSYDDPPSDDDPPPCPCVNNPPVPPPPPPDDPPPPPPPPPDDDQKDWAADPVGDIDIDGAPPDPDHPVPSPPD

Mean predicted aligned error: 22.24 Å

Solvent-accessible surface area (backbone atoms only — not comparable to full-atom values): 26866 Å² total; per-residue (Å²): 130,72,67,68,58,54,56,57,61,62,64,61,69,64,65,72,63,38,59,72,71,36,64,64,58,32,53,46,47,62,74,74,36,97,42,54,69,60,50,57,73,69,41,90,49,60,64,46,33,32,52,53,43,41,69,70,41,72,86,59,52,73,69,52,34,57,49,49,16,50,52,50,47,51,50,64,63,72,66,64,88,60,75,55,69,72,52,49,56,62,68,70,45,79,78,69,75,90,71,75,72,71,72,95,60,55,71,67,57,52,47,50,50,57,51,58,32,32,40,66,54,45,38,53,53,48,53,52,50,54,62,70,45,67,86,52,94,70,52,73,66,59,55,44,50,54,46,27,51,47,28,39,31,56,41,48,42,53,41,57,73,49,62,38,82,65,40,63,60,41,53,75,77,48,61,46,54,74,63,62,48,53,78,53,62,90,63,52,34,69,60,36,39,53,51,39,54,59,47,48,55,53,31,52,49,34,40,71,77,69,71,34,65,57,75,94,44,70,66,60,53,50,51,52,52,51,58,56,59,74,45,77,60,76,86,68,59,35,74,63,47,64,49,47,58,67,34,46,31,68,43,73,55,98,93,40,83,49,69,50,92,51,52,59,46,61,78,76,60,50,69,78,58,54,90,55,48,81,71,45,48,62,51,51,52,35,48,70,63,72,48,52,66,83,60,45,27,47,71,77,58,49,42,79,77,46,86,60,80,58,78,71,58,85,60,56,65,59,54,38,45,54,54,52,49,51,48,52,48,31,46,28,70,26,67,46,79,59,65,69,62,52,49,54,50,47,56,52,35,47,76,71,74,48,79,93,86,74,83,60,88,49,64,35,77,37,86,85,76,71,16,45,17,52,54,81,64,87,71,88,61,91,61,73,67,90,46,42,64,72,72,54,43,73,83,77,64,70,75,68,74,77,84,71,76,72,70,84,67,81,81,87,68,95,54,70,57,51,73,44,66,46,100,87,68,52,74,45,82,40,47,61,93,78,45,95,72,44,89,93,54,74,78,83,121

Radius of gyration: 39.48 Å; Cα contacts (8 Å, |Δi|>4): 341; chains: 1; bounding box: 88×73×106 Å